Protein AF-A0ABD1XFQ6-F1 (afdb_monomer_lite)

Sequence (537 aa):
MRSMQQQASKANDVTYPSHVVTAPRSHGARGVNQVGVQSNPILTWTARNLKMVGIAKPSVLRRIWENKRIELLIDPSPGFVHAVSGKQTNRAPDRPITTFRACFRSDISDSKGTEQMLSGQFPLYELNRPRISGAVQETQSMEEMAEETFLFTSESVNEGHPDKLCDQISDGVLDACLEQDPNSRVACETCTKHNMVMVFGEITTKAQVDYEKVVRDTCRSIGFTTEENGLDADNCKVLVHVEEQDDQIAAAVHGHGSKKPEDIGAGDQGHMFGYATDETEELMPLTHVIATKLSSRMSEVRHSGLCGWMRPDGKTQVTVEYKNDGGAMVPIRIHTILISTQHDETVTNDQISAQVREHVIGTVVPEKYLDGNTIILINPSGLFTSGGPRGDAGLTGRKIIVDTYGGWGAHGGGAFSGKDCTKVDRSGAYLARQAAKSVVAAGLARRCLVQVSYAISMPSPLAVFVDTYGTGRVKDSQIRRLVEQNFDFRPGMIMAALDLKRGGNKRFQKTAVHGHFGRSDPDFTWEDVKPLVLESS

Foldseek 3Di:
DDDDDDDDDDDDDDDDDDDDDDDDDDDDDDDDDDDDDDDDDDDDDDDDDDDDDDDDDDDDDDDDDDDDDDDPDDDDDDDDDDDDDDDDDDDDDDDDDDDDDDDDDDDDDDDDDDDDDDDDDDDDDDDDDDDDDDDDDPPPDPVVPPFDKDKDKFKFKACQAQQLLFLLLLLLQVLQQLQQFLPKFWDWKWKFAQLEIEIEEAIDGPGDDPSLCSSLVSCVVLPQCDVQLVHRSVRGDYHYHYYHDDPVLCCLQCNVPPDDLLQGAQSAWWKFKAKFFQQDPLRADPNLQLNLQLNVLLSVCCVVCVVVFFGRTKMKMWMFIWGQDQQHTHTQATQEIAIATAGAPPDAPVNQVVCSVVRRVVVRPDCRRDDPNRHYHYNVVRHHSHRGSHVDMYIHQPCQCSQHHRPPQDGISDGAGRGQLSNCNHLVNLLNNLLQLQCCVLVQFRIKMWMWIHHRSHQQTPDIFMDRSSRGPDDRVVSSVLSVVQGRSGSSVSCVQLVRSDHDPSLSSVSSRSYLGSDDPPSSSSSDHDHTDDDDD

Structure (mmCIF, N/CA/C/O backbone):
data_AF-A0ABD1XFQ6-F1
#
_entry.id   AF-A0ABD1XFQ6-F1
#
loop_
_atom_site.group_PDB
_atom_site.id
_atom_site.type_symbol
_atom_site.label_atom_id
_atom_site.label_alt_id
_atom_site.label_comp_id
_atom_site.label_asym_id
_atom_site.label_entity_id
_atom_site.label_seq_id
_atom_site.pdbx_PDB_ins_code
_atom_site.Cartn_x
_atom_site.Cartn_y
_atom_site.Cartn_z
_atom_site.occupancy
_atom_site.B_iso_or_equiv
_atom_site.auth_seq_id
_atom_site.auth_comp_id
_atom_site.auth_asym_id
_atom_site.auth_atom_id
_atom_site.pdbx_PDB_model_num
ATOM 1 N N . MET A 1 1 ? 12.567 24.393 -70.771 1.00 40.06 1 MET A N 1
ATOM 2 C CA . MET A 1 1 ? 13.886 23.993 -71.319 1.00 40.06 1 MET A CA 1
ATOM 3 C C . MET A 1 1 ? 14.218 22.589 -70.805 1.00 40.06 1 MET A C 1
ATOM 5 O O . MET A 1 1 ? 13.669 22.223 -69.778 1.00 40.06 1 MET A O 1
ATOM 9 N N . ARG A 1 2 ? 15.034 21.833 -71.559 1.00 36.22 2 ARG A N 1
ATOM 10 C CA . ARG A 1 2 ? 15.674 20.511 -71.292 1.00 36.22 2 ARG A CA 1
ATOM 11 C C . ARG A 1 2 ? 15.894 20.160 -69.798 1.00 36.22 2 ARG A C 1
ATOM 13 O O . ARG A 1 2 ? 16.198 21.077 -69.048 1.00 36.22 2 ARG A O 1
ATOM 20 N N . SER A 1 3 ? 15.937 18.914 -69.301 1.00 32.50 3 SER A N 1
ATOM 21 C CA . SER A 1 3 ? 15.589 17.523 -69.720 1.00 32.50 3 SER A CA 1
ATOM 22 C C . SER A 1 3 ? 15.995 16.633 -68.513 1.00 32.50 3 SER A C 1
ATOM 24 O O . SER A 1 3 ? 17.076 16.858 -67.985 1.00 32.50 3 SER A O 1
ATOM 26 N N . MET A 1 4 ? 15.162 15.801 -67.876 1.00 33.19 4 MET A N 1
ATOM 27 C CA . MET A 1 4 ? 14.672 14.457 -68.261 1.00 33.19 4 MET A CA 1
ATOM 28 C C . MET A 1 4 ? 15.758 13.355 -68.403 1.00 33.19 4 MET A C 1
ATOM 30 O O . MET A 1 4 ? 16.799 13.624 -68.988 1.00 33.19 4 MET A O 1
ATOM 34 N N . GLN A 1 5 ? 15.413 12.121 -67.965 1.00 33.53 5 GLN A N 1
ATOM 35 C CA . GLN A 1 5 ? 16.078 10.796 -68.158 1.00 33.53 5 GLN A CA 1
ATOM 36 C C . GLN A 1 5 ? 17.130 10.375 -67.088 1.00 33.53 5 GLN A C 1
ATOM 38 O O . GLN A 1 5 ? 18.004 11.159 -66.752 1.00 33.53 5 GLN A O 1
ATOM 43 N N . GLN A 1 6 ? 16.926 9.275 -66.323 1.00 32.75 6 GLN A N 1
ATOM 44 C CA . GLN A 1 6 ? 17.104 7.814 -66.618 1.00 32.75 6 GLN A CA 1
ATOM 45 C C . GLN A 1 6 ? 18.604 7.388 -66.614 1.00 32.75 6 GLN A C 1
ATOM 47 O O . GLN A 1 6 ? 19.444 8.209 -66.943 1.00 32.75 6 GLN A O 1
ATOM 52 N N . GLN A 1 7 ? 19.055 6.169 -66.258 1.00 30.20 7 GLN A N 1
ATOM 53 C CA . GLN A 1 7 ? 18.393 4.884 -65.956 1.00 30.20 7 GLN A CA 1
ATOM 54 C C . GLN A 1 7 ? 19.324 3.926 -65.155 1.00 30.20 7 GLN A C 1
ATOM 56 O O . GLN A 1 7 ? 20.537 3.959 -65.313 1.00 30.20 7 GLN A O 1
ATOM 61 N N . ALA A 1 8 ? 18.710 3.051 -64.350 1.00 27.80 8 ALA A N 1
ATOM 62 C CA . ALA A 1 8 ? 18.934 1.600 -64.181 1.00 27.80 8 ALA A CA 1
ATOM 63 C C . ALA A 1 8 ? 20.328 0.904 -64.290 1.00 27.80 8 ALA A C 1
ATOM 65 O O . ALA A 1 8 ? 20.976 0.893 -65.329 1.00 27.80 8 ALA A O 1
ATOM 66 N N . SER A 1 9 ? 20.593 0.085 -63.256 1.00 29.53 9 SER A N 1
ATOM 67 C CA . SER A 1 9 ? 21.121 -1.303 -63.273 1.00 29.53 9 SER A CA 1
ATOM 68 C C . SER A 1 9 ? 22.447 -1.669 -63.967 1.00 29.53 9 SER A C 1
ATOM 70 O O . SER A 1 9 ? 22.569 -1.586 -65.187 1.00 29.53 9 SER A O 1
ATOM 72 N N . LYS A 1 10 ? 23.306 -2.383 -63.220 1.00 29.09 10 LYS A N 1
ATOM 73 C CA . LYS A 1 10 ? 23.818 -3.709 -63.630 1.00 29.09 10 LYS A CA 1
ATOM 74 C C . LYS A 1 10 ? 24.325 -4.519 -62.432 1.00 29.09 10 LYS A C 1
ATOM 76 O O . LYS A 1 10 ? 25.033 -3.990 -61.583 1.00 29.09 10 LYS A O 1
ATOM 81 N N . ALA A 1 11 ? 23.946 -5.793 -62.388 1.00 29.33 11 ALA A N 1
ATOM 82 C CA . ALA A 1 11 ? 24.526 -6.799 -61.502 1.00 29.33 11 ALA A CA 1
ATOM 83 C C . ALA A 1 11 ? 25.772 -7.430 -62.150 1.00 29.33 11 ALA A C 1
ATOM 85 O O . ALA A 1 11 ? 25.962 -7.294 -63.359 1.00 29.33 11 ALA A O 1
ATOM 86 N N . ASN A 1 12 ? 26.562 -8.153 -61.356 1.00 30.02 12 ASN A N 1
ATOM 87 C CA . ASN A 1 12 ? 27.361 -9.293 -61.812 1.00 30.02 12 ASN A CA 1
ATOM 88 C C . ASN A 1 12 ? 27.677 -10.206 -60.616 1.00 30.02 12 ASN A C 1
ATOM 90 O O . ASN A 1 12 ? 28.291 -9.765 -59.645 1.00 30.02 12 ASN A O 1
ATOM 94 N N . ASP A 1 13 ? 27.276 -11.472 -60.717 1.00 29.08 13 ASP A N 1
ATOM 95 C CA . ASP A 1 13 ? 27.792 -12.579 -59.906 1.00 29.08 13 ASP A CA 1
ATOM 96 C C . ASP A 1 13 ? 29.274 -12.851 -60.213 1.00 29.08 13 ASP A C 1
ATOM 98 O O . ASP A 1 13 ? 29.683 -12.665 -61.356 1.00 29.08 13 ASP A O 1
ATOM 102 N N . VAL A 1 14 ? 30.023 -13.418 -59.252 1.00 29.83 14 VAL A N 1
ATOM 103 C CA . VAL A 1 14 ? 30.890 -14.607 -59.458 1.00 29.83 14 VAL A CA 1
ATOM 104 C C . VAL A 1 14 ? 30.946 -15.422 -58.149 1.00 29.83 14 VAL A C 1
ATOM 106 O O . VAL A 1 14 ? 30.879 -14.881 -57.048 1.00 29.83 14 VAL A O 1
ATOM 109 N N . THR A 1 15 ? 31.030 -16.745 -58.293 1.00 29.09 15 THR A N 1
ATOM 110 C CA . THR A 1 15 ? 30.812 -17.802 -57.290 1.00 29.09 15 THR A CA 1
ATOM 111 C C . THR A 1 15 ? 32.039 -18.282 -56.488 1.00 29.09 15 THR A C 1
ATOM 113 O O . THR A 1 15 ? 33.184 -18.070 -56.871 1.00 29.09 15 THR A O 1
ATOM 116 N N . TYR A 1 16 ? 31.730 -19.029 -55.415 1.00 29.89 16 TYR A N 1
ATOM 117 C CA . TYR A 1 16 ? 32.529 -19.957 -54.584 1.00 29.89 16 TYR A CA 1
ATOM 118 C C . TYR A 1 16 ? 33.756 -20.669 -55.201 1.00 29.89 16 TYR A C 1
ATOM 120 O O . TYR A 1 16 ? 33.818 -20.915 -56.406 1.00 29.89 16 TYR A O 1
ATOM 128 N N . PRO A 1 17 ? 34.616 -21.228 -54.322 1.00 38.34 17 PRO A N 1
ATOM 129 C CA . PRO A 1 17 ? 34.693 -22.696 -54.286 1.00 38.34 17 PRO A CA 1
ATOM 130 C C . PRO A 1 17 ? 34.373 -23.339 -52.922 1.00 38.34 17 PRO A C 1
ATOM 132 O O . PRO A 1 17 ? 34.361 -22.714 -51.865 1.00 38.34 17 PRO A O 1
ATOM 135 N N . SER A 1 18 ? 34.077 -24.634 -52.998 1.00 30.44 18 SER A N 1
ATOM 136 C CA . SER A 1 18 ? 33.574 -25.532 -51.954 1.00 30.44 18 SER A CA 1
ATOM 137 C C . SER A 1 18 ? 34.661 -26.258 -51.157 1.00 30.44 18 SER A C 1
ATOM 139 O O . SER A 1 18 ? 35.661 -26.652 -51.750 1.00 30.44 18 SER A O 1
ATOM 141 N N . HIS A 1 19 ? 34.355 -26.674 -49.921 1.00 29.64 19 HIS A N 1
ATOM 142 C CA . HIS A 1 19 ? 34.832 -27.968 -49.411 1.00 29.64 19 HIS A CA 1
ATOM 143 C C . HIS A 1 19 ? 33.764 -28.704 -48.590 1.00 29.64 19 HIS A C 1
ATOM 145 O O . HIS A 1 19 ? 33.309 -28.237 -47.551 1.00 29.64 19 HIS A O 1
ATOM 151 N N . VAL A 1 20 ? 33.403 -29.894 -49.074 1.00 29.27 20 VAL A N 1
ATOM 152 C CA . VAL A 1 20 ? 32.663 -30.934 -48.348 1.00 29.27 20 VAL A CA 1
ATOM 153 C C . VAL A 1 20 ? 33.683 -31.958 -47.854 1.00 29.27 20 VAL A C 1
ATOM 155 O O . VAL A 1 20 ? 34.550 -32.360 -48.629 1.00 29.27 20 VAL A O 1
ATOM 158 N N . VAL A 1 21 ? 33.553 -32.432 -46.613 1.00 29.62 21 VAL A N 1
ATOM 159 C CA . VAL A 1 21 ? 34.202 -33.674 -46.163 1.00 29.62 21 VAL A CA 1
ATOM 160 C C . VAL A 1 21 ? 33.150 -34.599 -45.558 1.00 29.62 21 VAL A C 1
ATOM 162 O O . VAL A 1 21 ? 32.271 -34.187 -44.806 1.00 29.62 21 VAL A O 1
ATOM 165 N N . THR A 1 22 ? 33.221 -35.857 -45.974 1.00 29.25 22 THR A N 1
ATOM 166 C CA . THR A 1 22 ? 32.223 -36.911 -45.784 1.00 29.25 22 THR A CA 1
ATOM 167 C C . THR A 1 22 ? 32.365 -37.657 -44.460 1.00 29.25 22 THR A C 1
ATOM 169 O O . THR A 1 22 ? 33.475 -37.964 -44.032 1.00 29.25 22 THR A O 1
ATOM 172 N N . ALA A 1 23 ? 31.238 -38.087 -43.890 1.00 30.03 23 ALA A N 1
ATOM 173 C CA . ALA A 1 23 ? 31.213 -39.139 -42.874 1.00 30.03 23 ALA A CA 1
ATOM 174 C C . ALA A 1 23 ? 31.353 -40.543 -43.506 1.00 30.03 23 ALA A C 1
ATOM 176 O O . ALA A 1 23 ? 30.814 -40.768 -44.593 1.00 30.03 23 ALA A O 1
ATOM 177 N N . PRO A 1 24 ? 31.963 -41.522 -42.814 1.00 37.62 24 PRO A N 1
ATOM 178 C CA . PRO A 1 24 ? 31.800 -42.937 -43.123 1.00 37.62 24 PRO A CA 1
ATOM 179 C C . PRO A 1 24 ? 30.708 -43.586 -42.249 1.00 37.62 24 PRO A C 1
ATOM 181 O O . PRO A 1 24 ? 30.677 -43.424 -41.031 1.00 37.62 24 PRO A O 1
ATOM 184 N N . ARG A 1 25 ? 29.837 -44.392 -42.870 1.00 29.80 25 ARG A N 1
ATOM 185 C CA . ARG A 1 25 ? 29.053 -45.432 -42.179 1.00 29.80 25 ARG A CA 1
ATOM 186 C C . ARG A 1 25 ? 29.807 -46.760 -42.268 1.00 29.80 25 ARG A C 1
ATOM 188 O O . ARG A 1 25 ? 30.243 -47.126 -43.355 1.00 29.80 25 ARG A O 1
ATOM 195 N N . SER A 1 26 ? 29.804 -47.551 -41.200 1.00 28.56 26 SER A N 1
ATOM 196 C CA . SER A 1 26 ? 30.050 -49.000 -41.267 1.00 28.56 26 SER A CA 1
ATOM 197 C C . SER A 1 26 ? 29.037 -49.752 -40.403 1.00 28.56 26 SER A C 1
ATOM 199 O O . SER A 1 26 ? 28.679 -49.301 -39.319 1.00 28.56 26 SER A O 1
ATOM 201 N N . HIS A 1 27 ? 28.527 -50.869 -40.922 1.00 31.36 27 HIS A N 1
ATOM 202 C CA . HIS A 1 27 ? 27.521 -51.712 -40.267 1.00 31.36 27 HIS A CA 1
ATOM 203 C C . HIS A 1 27 ? 28.165 -52.661 -39.235 1.00 31.36 27 HIS A C 1
ATOM 205 O O . HIS A 1 27 ? 29.330 -53.018 -39.380 1.00 31.36 27 HIS A O 1
ATOM 211 N N . GLY A 1 28 ? 27.389 -53.155 -38.264 1.00 26.00 28 GLY A N 1
ATOM 212 C CA . GLY A 1 28 ? 27.810 -54.246 -37.371 1.00 26.00 28 GLY A CA 1
ATOM 213 C C . GLY A 1 28 ? 26.762 -54.550 -36.298 1.00 26.00 28 GLY A C 1
ATOM 214 O O . GLY A 1 28 ? 26.553 -53.744 -35.402 1.00 26.00 28 GLY A O 1
ATOM 215 N N . ALA A 1 29 ? 26.056 -55.677 -36.412 1.00 28.55 29 ALA A N 1
ATOM 216 C CA . ALA A 1 29 ? 24.876 -55.985 -35.596 1.00 28.55 29 ALA A CA 1
ATOM 217 C C . ALA A 1 29 ? 25.137 -56.985 -34.447 1.00 28.55 29 ALA A C 1
ATOM 219 O O . ALA A 1 29 ? 26.073 -57.775 -34.517 1.00 28.55 29 ALA A O 1
ATOM 220 N N . ARG A 1 30 ? 24.151 -57.059 -33.530 1.00 28.92 30 ARG A N 1
ATOM 221 C CA . ARG A 1 30 ? 23.867 -58.118 -32.524 1.00 28.92 30 ARG A CA 1
ATOM 222 C C . ARG A 1 30 ? 24.679 -58.099 -31.218 1.00 28.92 30 ARG A C 1
ATOM 224 O O . ARG A 1 30 ? 25.892 -57.966 -31.228 1.00 28.92 30 ARG A O 1
ATOM 231 N N . GLY A 1 31 ? 23.986 -58.387 -30.110 1.00 27.17 31 GLY A N 1
ATOM 232 C CA . GLY A 1 31 ? 24.598 -58.768 -28.829 1.00 27.17 31 GLY A CA 1
ATOM 233 C C . GLY A 1 31 ? 23.720 -58.443 -27.618 1.00 27.17 31 GLY A C 1
ATOM 234 O O . GLY A 1 31 ? 23.777 -57.336 -27.100 1.00 27.17 31 GLY A O 1
ATOM 235 N N . VAL A 1 32 ? 22.905 -59.399 -27.167 1.00 28.11 32 VAL A N 1
ATOM 236 C CA . VAL A 1 32 ? 22.124 -59.296 -25.918 1.00 28.11 32 VAL A CA 1
ATOM 237 C C . VAL A 1 32 ? 23.033 -59.576 -24.719 1.00 28.11 32 VAL A C 1
ATOM 239 O O . VAL A 1 32 ? 23.832 -60.504 -24.792 1.00 28.11 32 VAL A O 1
ATOM 242 N N . ASN A 1 33 ? 22.854 -58.854 -23.606 1.00 27.50 33 ASN A N 1
ATOM 243 C CA . ASN A 1 33 ? 22.857 -59.470 -22.271 1.00 27.50 33 ASN A CA 1
ATOM 244 C C . ASN A 1 33 ? 22.204 -58.569 -21.213 1.00 27.50 33 ASN A C 1
ATOM 246 O O . ASN A 1 33 ? 22.632 -57.443 -20.973 1.00 27.50 33 ASN A O 1
ATOM 250 N N . GLN A 1 34 ? 21.173 -59.107 -20.559 1.00 27.69 34 GLN A N 1
ATOM 251 C CA . GLN A 1 34 ? 20.670 -58.605 -19.283 1.00 27.69 34 GLN A CA 1
ATOM 252 C C . GLN A 1 34 ? 21.614 -59.054 -18.162 1.00 27.69 34 GLN A C 1
ATOM 254 O O . GLN A 1 34 ? 22.003 -60.218 -18.129 1.00 27.69 34 GLN A O 1
ATOM 259 N N . VAL A 1 35 ? 21.858 -58.188 -17.179 1.00 29.28 35 VAL A N 1
ATOM 260 C CA . VAL A 1 35 ? 22.081 -58.616 -15.791 1.00 29.28 35 VAL A CA 1
ATOM 261 C C . VAL A 1 35 ? 21.297 -57.660 -14.900 1.00 29.28 35 VAL A C 1
ATOM 263 O O . VAL A 1 35 ? 21.477 -56.449 -14.985 1.00 29.28 35 VAL A O 1
ATOM 266 N N . GLY A 1 36 ? 20.401 -58.200 -14.078 1.00 24.38 36 GLY A N 1
ATOM 267 C CA . GLY A 1 36 ? 19.664 -57.444 -13.068 1.00 24.38 36 GLY A CA 1
ATOM 268 C C . GLY A 1 36 ? 19.997 -57.938 -11.663 1.00 24.38 36 GLY A C 1
ATOM 269 O O . GLY A 1 36 ? 20.323 -59.108 -11.480 1.00 24.38 36 GLY A O 1
ATOM 270 N N . VAL A 1 37 ? 19.870 -57.050 -10.676 1.00 26.53 37 VAL A N 1
ATOM 271 C CA . VAL A 1 37 ? 19.862 -57.351 -9.233 1.00 26.53 37 VAL A CA 1
ATOM 272 C C . VAL A 1 37 ? 18.807 -56.418 -8.626 1.00 26.53 37 VAL A C 1
ATOM 274 O O . VAL A 1 37 ? 18.972 -55.205 -8.640 1.00 26.53 37 VAL A O 1
ATOM 277 N N . GLN A 1 38 ? 17.577 -56.909 -8.481 1.00 24.88 38 GLN A N 1
ATOM 278 C CA . GLN A 1 38 ? 16.953 -57.329 -7.215 1.00 24.88 38 GLN A CA 1
ATOM 279 C C . GLN A 1 38 ? 16.651 -56.212 -6.198 1.00 24.88 38 GLN A C 1
ATOM 281 O O . GLN A 1 38 ? 17.524 -55.577 -5.619 1.00 24.88 38 GLN A O 1
ATOM 286 N N . SER A 1 39 ? 15.352 -56.071 -5.944 1.00 26.12 39 SER A N 1
ATOM 287 C CA . SER A 1 39 ? 14.688 -55.334 -4.867 1.00 26.12 39 SER A CA 1
ATOM 288 C C . SER A 1 39 ? 14.704 -56.083 -3.528 1.00 26.12 39 SER A C 1
ATOM 290 O O . SER A 1 39 ? 14.510 -57.298 -3.553 1.00 26.12 39 SER A O 1
ATOM 292 N N . ASN A 1 40 ? 14.752 -55.372 -2.386 1.00 26.00 40 ASN A N 1
ATOM 293 C CA . ASN A 1 40 ? 13.753 -55.474 -1.292 1.00 26.00 40 ASN A CA 1
ATOM 294 C C . ASN A 1 40 ? 13.998 -54.459 -0.133 1.00 26.00 40 ASN A C 1
ATOM 296 O O . ASN A 1 40 ? 14.997 -53.743 -0.202 1.00 26.00 40 ASN A O 1
ATOM 300 N N . PRO A 1 41 ? 13.056 -54.246 0.827 1.00 37.12 41 PRO A N 1
ATOM 301 C CA . PRO A 1 41 ? 12.603 -52.870 1.089 1.00 37.12 41 PRO A CA 1
ATOM 302 C C . PRO A 1 41 ? 12.411 -52.488 2.585 1.00 37.12 41 PRO A C 1
ATOM 304 O O . PRO A 1 41 ? 12.752 -53.247 3.483 1.00 37.12 41 PRO A O 1
ATOM 307 N N . ILE A 1 42 ? 11.747 -51.339 2.805 1.00 23.17 42 ILE A N 1
ATOM 308 C CA . ILE A 1 42 ? 11.064 -50.871 4.036 1.00 23.17 42 ILE A CA 1
ATOM 309 C C . ILE A 1 42 ? 11.947 -50.588 5.266 1.00 23.17 42 ILE A C 1
ATOM 311 O O . ILE A 1 42 ? 12.485 -51.488 5.900 1.00 23.17 42 ILE A O 1
ATOM 315 N N . LEU A 1 43 ? 11.899 -49.333 5.732 1.00 23.48 43 LEU A N 1
ATOM 316 C CA . LEU A 1 43 ? 11.963 -49.022 7.165 1.00 23.48 43 LEU A CA 1
ATOM 317 C C . LEU A 1 43 ? 11.168 -47.744 7.483 1.00 23.48 43 LEU A C 1
ATOM 319 O O . LEU A 1 43 ? 11.584 -46.625 7.195 1.00 23.48 43 LEU A O 1
ATOM 323 N N . THR A 1 44 ? 9.986 -47.936 8.064 1.00 23.25 44 THR A N 1
ATOM 324 C CA . THR A 1 44 ? 9.125 -46.884 8.623 1.00 23.25 44 THR A CA 1
ATOM 325 C C . THR A 1 44 ? 9.706 -46.324 9.919 1.00 23.25 44 THR A C 1
ATOM 327 O O . THR A 1 44 ? 10.105 -47.105 10.781 1.00 23.25 44 THR A O 1
ATOM 330 N N . TRP A 1 45 ? 9.632 -45.006 10.123 1.00 23.50 45 TRP A N 1
ATOM 331 C CA . TRP A 1 45 ? 9.872 -44.382 11.430 1.00 23.50 45 TRP A CA 1
ATOM 332 C C . TRP A 1 45 ? 8.612 -43.687 11.948 1.00 23.50 45 TRP A C 1
ATOM 334 O O . TRP A 1 45 ? 8.155 -42.691 11.394 1.00 23.50 45 TRP A O 1
ATOM 344 N N . THR A 1 46 ? 8.057 -44.216 13.038 1.00 25.42 46 THR A N 1
ATOM 345 C CA . THR A 1 46 ? 6.985 -43.584 13.816 1.00 25.42 46 THR A CA 1
ATOM 346 C C . THR A 1 46 ? 7.575 -42.695 14.905 1.00 25.42 46 THR A C 1
ATOM 348 O O . THR A 1 46 ? 8.402 -43.156 15.692 1.00 25.42 46 THR A O 1
ATOM 351 N N . ALA A 1 47 ? 7.110 -41.451 15.010 1.00 25.80 47 ALA A N 1
ATOM 352 C CA . ALA A 1 47 ? 7.502 -40.554 16.092 1.00 25.80 47 ALA A CA 1
ATOM 353 C C . ALA A 1 47 ? 6.915 -41.000 17.444 1.00 25.80 47 ALA A C 1
ATOM 355 O O . ALA A 1 47 ? 5.712 -41.240 17.546 1.00 25.80 47 ALA A O 1
ATOM 356 N N . ARG A 1 48 ? 7.743 -41.043 18.498 1.00 24.75 48 ARG A N 1
ATOM 357 C CA . ARG A 1 48 ? 7.295 -41.024 19.902 1.00 24.75 48 ARG A CA 1
ATOM 358 C C . ARG A 1 48 ? 8.406 -40.550 20.846 1.00 24.75 48 ARG A C 1
ATOM 360 O O . ARG A 1 48 ? 9.486 -41.119 20.862 1.00 24.75 48 ARG A O 1
ATOM 367 N N . ASN A 1 49 ? 8.053 -39.560 21.666 1.00 25.67 49 ASN A N 1
ATOM 368 C CA . ASN A 1 49 ? 8.596 -39.233 22.990 1.00 25.67 49 ASN A CA 1
ATOM 369 C C . ASN A 1 49 ? 10.123 -39.126 23.168 1.00 25.67 49 ASN A C 1
ATOM 371 O O . ASN A 1 49 ? 10.795 -40.123 23.409 1.00 25.67 49 ASN A O 1
ATOM 375 N N . LEU A 1 50 ? 10.619 -37.892 23.303 1.00 24.61 50 LEU A N 1
ATOM 376 C CA . LEU A 1 50 ? 11.810 -37.603 24.108 1.00 24.61 50 LEU A CA 1
ATOM 377 C C . LEU A 1 50 ? 11.639 -36.270 24.852 1.00 24.61 50 LEU A C 1
ATOM 379 O O . LEU A 1 50 ? 11.543 -35.203 24.253 1.00 24.61 50 LEU A O 1
ATOM 383 N N . LYS A 1 51 ? 11.584 -36.359 26.182 1.00 24.14 51 LYS A N 1
ATOM 384 C CA . LYS A 1 51 ? 11.666 -35.241 27.130 1.00 24.14 51 LYS A CA 1
ATOM 385 C C . LYS A 1 51 ? 12.925 -35.462 27.978 1.00 24.14 51 LYS A C 1
ATOM 387 O O . LYS A 1 51 ? 13.246 -36.609 28.265 1.00 24.14 51 LYS A O 1
ATOM 392 N N . MET A 1 52 ? 13.514 -34.362 28.453 1.00 23.81 52 MET A N 1
ATOM 393 C CA . MET A 1 52 ? 14.562 -34.256 29.491 1.00 23.81 52 MET A CA 1
ATOM 394 C C . MET A 1 52 ? 16.047 -34.370 29.072 1.00 23.81 52 MET A C 1
ATOM 396 O O . MET A 1 52 ? 16.575 -35.450 28.853 1.00 23.81 52 MET A O 1
ATOM 400 N N . VAL A 1 53 ? 16.702 -33.198 29.096 1.00 25.34 53 VAL A N 1
ATOM 401 C CA . VAL A 1 53 ? 17.947 -32.855 29.830 1.00 25.34 53 VAL A CA 1
ATOM 402 C C . VAL A 1 53 ? 19.159 -33.809 29.753 1.00 25.34 53 VAL A C 1
ATOM 404 O O . VAL A 1 53 ? 19.144 -34.900 30.312 1.00 25.34 53 VAL A O 1
ATOM 407 N N . GLY A 1 54 ? 20.295 -33.306 29.241 1.00 25.00 54 GLY A N 1
ATOM 408 C CA . GLY A 1 54 ? 21.616 -33.940 29.399 1.00 25.00 54 GLY A CA 1
ATOM 409 C C . GLY A 1 54 ? 22.779 -33.088 28.864 1.00 25.00 54 GLY A C 1
ATOM 410 O O . GLY A 1 54 ? 22.854 -32.809 27.674 1.00 25.00 54 GLY A O 1
ATOM 411 N N . ILE A 1 55 ? 23.682 -32.655 29.748 1.00 27.77 55 ILE A N 1
ATOM 412 C CA . ILE A 1 55 ? 24.770 -31.696 29.474 1.00 27.77 55 ILE A CA 1
ATOM 413 C C . ILE A 1 55 ? 25.940 -32.310 28.665 1.00 27.77 55 ILE A C 1
ATOM 415 O O . ILE A 1 55 ? 26.506 -33.321 29.057 1.00 27.77 55 ILE A O 1
ATOM 419 N N . ALA A 1 56 ? 26.324 -31.607 27.590 1.00 26.17 56 ALA A N 1
ATOM 420 C CA . ALA A 1 56 ? 27.639 -31.476 26.930 1.00 26.17 56 ALA A CA 1
ATOM 421 C C . ALA A 1 56 ? 28.664 -32.642 26.866 1.00 26.17 56 ALA A C 1
ATOM 423 O O . ALA A 1 56 ? 29.221 -33.067 27.877 1.00 26.17 56 ALA A O 1
ATOM 424 N N . LYS A 1 57 ? 29.170 -32.890 25.642 1.00 25.20 57 LYS A N 1
ATOM 425 C CA . LYS A 1 57 ? 30.581 -32.590 25.277 1.00 25.20 57 LYS A CA 1
ATOM 426 C C . LYS A 1 57 ? 30.811 -32.603 23.747 1.00 25.20 57 LYS A C 1
ATOM 428 O O . LYS A 1 57 ? 30.441 -33.584 23.112 1.00 25.20 57 LYS A O 1
ATOM 433 N N . PRO A 1 58 ? 31.439 -31.566 23.151 1.00 29.73 58 PRO A N 1
ATOM 434 C CA . PRO A 1 58 ? 31.725 -31.524 21.716 1.00 29.73 58 PRO A CA 1
ATOM 435 C C . PRO A 1 58 ? 33.159 -31.965 21.372 1.00 29.73 58 PRO A C 1
ATOM 437 O O . PRO A 1 58 ? 34.138 -31.442 21.903 1.00 29.73 58 PRO A O 1
ATOM 440 N N . SER A 1 59 ? 33.288 -32.868 20.403 1.00 28.34 59 SER A N 1
ATOM 441 C CA . SER A 1 59 ? 34.499 -33.083 19.602 1.00 28.34 59 SER A CA 1
ATOM 442 C C . SER A 1 59 ? 34.094 -33.667 18.238 1.00 28.34 59 SER A C 1
ATOM 444 O O . SER A 1 59 ? 32.955 -34.094 18.081 1.00 28.34 59 SER A O 1
ATOM 446 N N . VAL A 1 60 ? 35.014 -33.675 17.261 1.00 27.38 60 VAL A N 1
ATOM 447 C CA . VAL A 1 60 ? 34.801 -34.114 15.857 1.00 27.38 60 VAL A CA 1
ATOM 448 C C . VAL A 1 60 ? 34.110 -33.075 14.946 1.00 27.38 60 VAL A C 1
ATOM 450 O O . VAL A 1 60 ? 32.958 -33.229 14.562 1.00 27.38 60 VAL A O 1
ATOM 453 N N . LEU A 1 61 ? 34.859 -32.033 14.541 1.00 26.86 61 LEU A N 1
ATOM 454 C CA . LEU A 1 61 ? 35.310 -31.813 13.141 1.00 26.86 61 LEU A CA 1
ATOM 455 C C . LEU A 1 61 ? 35.950 -30.420 12.942 1.00 26.86 61 LEU A C 1
ATOM 457 O O . LEU A 1 61 ? 35.304 -29.396 13.145 1.00 26.86 61 LEU A O 1
ATOM 461 N N . ARG A 1 62 ? 37.218 -30.367 12.491 1.00 26.64 62 ARG A N 1
ATOM 462 C CA . ARG A 1 62 ? 37.868 -29.124 12.016 1.00 26.64 62 ARG A CA 1
ATOM 463 C C . ARG A 1 62 ? 39.031 -29.384 11.041 1.00 26.64 62 ARG A C 1
ATOM 465 O O . ARG A 1 62 ? 40.132 -29.705 11.482 1.00 26.64 62 ARG A O 1
ATOM 472 N N . ARG A 1 63 ? 38.774 -29.207 9.736 1.00 26.27 63 ARG A N 1
ATOM 473 C CA . ARG A 1 63 ? 39.676 -28.973 8.565 1.00 26.27 63 ARG A CA 1
ATOM 474 C C . ARG A 1 63 ? 38.791 -29.189 7.314 1.00 26.27 63 ARG A C 1
ATOM 476 O O . ARG A 1 63 ? 38.012 -30.129 7.349 1.00 26.27 63 ARG A O 1
ATOM 483 N N . ILE A 1 64 ? 38.750 -28.395 6.234 1.00 26.00 64 ILE A N 1
ATOM 484 C CA . ILE A 1 64 ? 39.692 -27.523 5.481 1.00 26.00 64 ILE A CA 1
ATOM 485 C C . ILE A 1 64 ? 38.838 -26.356 4.869 1.00 26.00 64 ILE A C 1
ATOM 487 O O . ILE A 1 64 ? 37.707 -26.640 4.495 1.00 26.00 64 ILE A O 1
ATOM 491 N N . TRP A 1 65 ? 39.219 -25.068 4.726 1.00 26.09 65 TRP A N 1
ATOM 492 C CA . TRP A 1 65 ? 40.467 -24.339 5.043 1.00 26.09 65 TRP A CA 1
ATOM 493 C C . TRP A 1 65 ? 40.271 -22.831 5.419 1.00 26.09 65 TRP A C 1
ATOM 495 O O . TRP A 1 65 ? 39.244 -22.433 5.956 1.00 26.09 65 TRP A O 1
ATOM 505 N N . GLU A 1 66 ? 41.316 -22.029 5.177 1.00 28.61 66 GLU A N 1
ATOM 506 C CA . GLU A 1 66 ? 41.570 -20.593 5.373 1.00 28.61 66 GLU A CA 1
ATOM 507 C C . GLU A 1 66 ? 40.970 -19.644 4.305 1.00 28.61 66 GLU A C 1
ATOM 509 O O . GLU A 1 66 ? 41.154 -19.871 3.110 1.00 28.61 66 GLU A O 1
ATOM 514 N N . ASN A 1 67 ? 40.434 -18.479 4.716 1.00 29.47 67 ASN A N 1
ATOM 515 C CA . ASN A 1 67 ? 41.145 -17.191 4.561 1.00 29.47 67 ASN A CA 1
ATOM 516 C C . ASN A 1 67 ? 40.426 -15.976 5.194 1.00 29.47 67 ASN A C 1
ATOM 518 O O . ASN A 1 67 ? 39.208 -15.957 5.318 1.00 29.47 67 ASN A O 1
ATOM 522 N N . LYS A 1 68 ? 41.224 -14.939 5.508 1.00 30.17 68 LYS A N 1
ATOM 523 C CA . LYS A 1 68 ? 40.891 -13.648 6.161 1.00 30.17 68 LYS A CA 1
ATOM 524 C C . LYS A 1 68 ? 40.528 -13.713 7.658 1.00 30.17 68 LYS A C 1
ATOM 526 O O . LYS A 1 68 ? 39.526 -14.279 8.077 1.00 30.17 68 LYS A O 1
ATOM 531 N N . ARG A 1 69 ? 41.381 -13.070 8.469 1.00 28.05 69 ARG A N 1
ATOM 532 C CA . ARG A 1 69 ? 41.212 -12.874 9.918 1.00 28.05 69 ARG A CA 1
ATOM 533 C C . ARG A 1 69 ? 40.209 -11.753 10.201 1.00 28.05 69 ARG A C 1
ATOM 535 O O . ARG A 1 69 ? 40.375 -10.658 9.674 1.00 28.05 69 ARG A O 1
ATOM 542 N N . ILE A 1 70 ? 39.295 -11.992 11.137 1.00 26.73 70 ILE A N 1
ATOM 543 C CA . ILE A 1 70 ? 38.770 -10.964 12.043 1.00 26.73 70 ILE A CA 1
ATOM 544 C C . ILE A 1 70 ? 38.935 -11.540 13.451 1.00 26.73 70 ILE A C 1
ATOM 546 O O . ILE A 1 70 ? 38.353 -12.576 13.769 1.00 26.73 70 ILE A O 1
ATOM 550 N N . GLU A 1 71 ? 39.782 -10.920 14.272 1.00 27.81 71 GLU A N 1
ATOM 551 C CA . GLU A 1 71 ? 39.988 -11.337 15.662 1.00 27.81 71 GLU A CA 1
ATOM 552 C C . GLU A 1 71 ? 38.888 -10.738 16.544 1.00 27.81 71 GLU A C 1
ATOM 554 O O . GLU A 1 71 ? 38.952 -9.584 16.960 1.00 27.81 71 GLU A O 1
ATOM 559 N N . LEU A 1 72 ? 37.866 -11.545 16.835 1.00 25.30 72 LEU A N 1
ATOM 560 C CA . LEU A 1 72 ? 36.916 -11.277 17.913 1.00 25.30 72 LEU A CA 1
ATOM 561 C C . LEU A 1 72 ? 37.586 -11.597 19.257 1.00 25.30 72 LEU A C 1
ATOM 563 O O . LEU A 1 72 ? 37.510 -12.719 19.759 1.00 25.30 72 LEU A O 1
ATOM 567 N N . LEU A 1 73 ? 38.258 -10.597 19.832 1.00 25.48 73 LEU A N 1
ATOM 568 C CA . LEU A 1 73 ? 38.699 -10.624 21.225 1.00 25.48 73 LEU A CA 1
ATOM 569 C C . LEU A 1 73 ? 37.476 -10.497 22.143 1.00 25.48 73 LEU A C 1
ATOM 571 O O . LEU A 1 73 ? 36.972 -9.403 22.384 1.00 25.48 73 LEU A O 1
ATOM 575 N N . ILE A 1 74 ? 37.005 -11.635 22.652 1.00 28.42 74 ILE A N 1
ATOM 576 C CA . ILE A 1 74 ? 36.071 -11.694 23.779 1.00 28.42 74 ILE A CA 1
ATOM 577 C C . ILE A 1 74 ? 36.922 -11.845 25.042 1.00 28.42 74 ILE A C 1
ATOM 579 O O . ILE A 1 74 ? 37.449 -12.926 25.297 1.00 28.42 74 ILE A O 1
ATOM 583 N N . ASP A 1 75 ? 37.070 -10.760 25.803 1.00 26.88 75 ASP A N 1
ATOM 584 C CA . ASP A 1 75 ? 37.746 -10.746 27.106 1.00 26.88 75 ASP A CA 1
ATOM 585 C C . ASP A 1 75 ? 36.717 -10.963 28.237 1.00 26.88 75 ASP A C 1
ATOM 587 O O . ASP A 1 75 ? 35.801 -10.147 28.383 1.00 26.88 75 ASP A O 1
ATOM 591 N N . PRO A 1 76 ? 36.806 -12.052 29.028 1.00 31.98 76 PRO A N 1
ATOM 592 C CA . PRO A 1 76 ? 35.882 -12.334 30.114 1.00 31.98 76 PRO A CA 1
ATOM 593 C C . PRO A 1 76 ? 36.532 -12.099 31.492 1.00 31.98 76 PRO A C 1
ATOM 595 O O . PRO A 1 76 ? 36.870 -13.060 32.187 1.00 31.98 76 PRO A O 1
ATOM 598 N N . SER A 1 77 ? 36.678 -10.845 31.942 1.00 28.64 77 SER A N 1
ATOM 599 C CA . SER A 1 77 ? 36.991 -10.530 33.353 1.00 28.64 77 SER A CA 1
ATOM 600 C C . SER A 1 77 ? 36.612 -9.097 33.776 1.00 28.64 77 SER A C 1
ATOM 602 O O . SER A 1 77 ? 36.869 -8.153 33.033 1.00 28.64 77 SER A O 1
ATOM 604 N N . PRO A 1 78 ? 36.034 -8.888 34.979 1.00 36.69 78 PRO A N 1
ATOM 605 C CA . PRO A 1 78 ? 35.721 -7.555 35.494 1.00 36.69 78 PRO A CA 1
ATOM 606 C C . PRO A 1 78 ? 36.881 -6.970 36.324 1.00 36.69 78 PRO A C 1
ATOM 608 O O . PRO A 1 78 ? 37.203 -7.483 37.394 1.00 36.69 78 PRO A O 1
ATOM 611 N N . GLY A 1 79 ? 37.469 -5.849 35.894 1.00 29.00 79 GLY A N 1
ATOM 612 C CA . GLY A 1 79 ? 38.460 -5.127 36.705 1.00 29.00 79 GLY A CA 1
ATOM 613 C C . GLY A 1 79 ? 39.143 -3.964 35.980 1.00 29.00 79 GLY A C 1
ATOM 614 O O . GLY A 1 79 ? 39.711 -4.139 34.910 1.00 29.00 79 GLY A O 1
ATOM 615 N N . PHE A 1 80 ? 39.110 -2.767 36.573 1.00 29.08 80 PHE A N 1
ATOM 616 C CA . PHE A 1 80 ? 39.774 -1.564 36.051 1.00 29.08 80 PHE A CA 1
ATOM 617 C C . PHE A 1 80 ? 41.306 -1.631 36.172 1.00 29.08 80 PHE A C 1
ATOM 619 O O . PHE A 1 80 ? 41.798 -1.759 37.291 1.00 29.08 80 PHE A O 1
ATOM 626 N N . VAL A 1 81 ? 42.044 -1.332 35.091 1.00 26.86 81 VAL A N 1
ATOM 627 C CA . VAL A 1 81 ? 43.342 -0.617 35.148 1.00 26.86 81 VAL A CA 1
ATOM 628 C C . VAL A 1 81 ? 43.498 0.287 33.910 1.00 26.86 81 VAL A C 1
ATOM 630 O O . VAL A 1 81 ? 43.198 -0.122 32.793 1.00 26.86 81 VAL A O 1
ATOM 633 N N . HIS A 1 82 ? 43.979 1.521 34.099 1.00 27.59 82 HIS A N 1
ATOM 634 C CA . HIS A 1 82 ? 44.341 2.443 33.012 1.00 27.59 82 HIS A CA 1
ATOM 635 C C . HIS A 1 82 ? 45.661 2.057 32.324 1.00 27.59 82 HIS A C 1
ATOM 637 O O . HIS A 1 82 ? 46.639 1.743 32.999 1.00 27.59 82 HIS A O 1
ATOM 643 N N . ALA A 1 83 ? 45.751 2.273 31.008 1.00 25.23 83 ALA A N 1
ATOM 644 C CA . ALA A 1 83 ? 47.025 2.424 30.304 1.00 25.23 83 ALA A CA 1
ATOM 645 C C . ALA A 1 83 ? 47.036 3.738 29.504 1.00 25.23 83 ALA A C 1
ATOM 647 O O . ALA A 1 83 ? 46.206 3.957 28.625 1.00 25.23 83 ALA A O 1
ATOM 648 N N . VAL A 1 84 ? 47.982 4.623 29.827 1.00 26.31 84 VAL A N 1
ATOM 649 C CA . VAL A 1 84 ? 48.229 5.890 29.123 1.00 26.31 84 VAL A CA 1
ATOM 650 C C . VAL A 1 84 ? 49.471 5.721 28.252 1.00 26.31 84 VAL A C 1
ATOM 652 O O . VAL A 1 84 ? 50.533 5.394 28.775 1.00 26.31 84 VAL A O 1
ATOM 655 N N . SER A 1 85 ? 49.384 6.019 26.952 1.00 28.33 85 SER A N 1
ATOM 656 C CA . SER A 1 85 ? 50.564 6.258 26.109 1.00 28.33 85 SER A CA 1
ATOM 657 C C . SER A 1 85 ? 50.617 7.733 25.716 1.00 28.33 85 SER A C 1
ATOM 659 O O . SER A 1 85 ? 49.765 8.215 24.968 1.00 28.33 85 SER A O 1
ATOM 661 N N . GLY A 1 86 ? 51.587 8.471 26.250 1.00 25.22 86 GLY A N 1
ATOM 662 C CA . GLY A 1 86 ? 51.651 9.920 26.079 1.00 25.22 86 GLY A CA 1
ATOM 663 C C . GLY A 1 86 ? 52.320 10.381 24.781 1.00 25.22 86 GLY A C 1
ATOM 664 O O . GLY A 1 86 ? 53.327 9.826 24.346 1.00 25.22 86 GLY A O 1
ATOM 665 N N . LYS A 1 87 ? 51.844 11.517 24.263 1.00 27.25 87 LYS A N 1
ATOM 666 C CA . LYS A 1 87 ? 52.713 12.583 23.748 1.00 27.25 87 LYS A CA 1
ATOM 667 C C . LYS A 1 87 ? 52.284 13.898 24.395 1.00 27.25 87 LYS A C 1
ATOM 669 O O . LYS A 1 87 ? 51.167 14.354 24.182 1.00 27.25 87 LYS A O 1
ATOM 674 N N . GLN A 1 88 ? 53.162 14.482 25.206 1.00 27.62 88 GLN A N 1
ATOM 675 C CA . GLN A 1 88 ? 52.978 15.831 25.743 1.00 27.62 88 GLN A CA 1
ATOM 676 C C . GLN A 1 88 ? 53.355 16.876 24.689 1.00 27.62 88 GLN A C 1
ATOM 678 O O . GLN A 1 88 ? 54.471 16.836 24.177 1.00 27.62 88 GLN A O 1
ATOM 683 N N . THR A 1 89 ? 52.504 17.883 24.501 1.00 29.52 89 THR A N 1
ATOM 684 C CA . THR A 1 89 ? 52.932 19.285 24.352 1.00 29.52 89 THR A CA 1
ATOM 685 C C . THR A 1 89 ? 51.919 20.195 25.059 1.00 29.52 89 THR A C 1
ATOM 687 O O . THR A 1 89 ? 50.725 19.913 25.103 1.00 29.52 89 THR A O 1
ATOM 690 N N . ASN A 1 90 ? 52.415 21.253 25.705 1.00 29.22 90 ASN A N 1
ATOM 691 C CA . ASN A 1 90 ? 51.674 22.030 26.707 1.00 29.22 90 ASN A CA 1
ATOM 692 C C . ASN A 1 90 ? 50.684 23.051 26.116 1.00 29.22 90 ASN A C 1
ATOM 694 O O . ASN A 1 90 ? 51.074 23.809 25.228 1.00 29.22 90 ASN A O 1
ATOM 698 N N . ARG A 1 91 ? 49.514 23.219 26.759 1.00 29.36 91 ARG A N 1
ATOM 699 C CA . ARG A 1 91 ? 49.096 24.454 27.480 1.00 29.36 91 ARG A CA 1
ATOM 700 C C . ARG A 1 91 ? 47.694 24.300 28.108 1.00 29.36 91 ARG A C 1
ATOM 702 O O . ARG A 1 91 ? 46.790 23.764 27.484 1.00 29.36 91 ARG A O 1
ATOM 709 N N . ALA A 1 92 ? 47.543 24.790 29.339 1.00 28.83 92 ALA A N 1
ATOM 710 C CA . ALA A 1 92 ? 46.281 24.933 30.090 1.00 28.83 92 ALA A CA 1
ATOM 711 C C . ALA A 1 92 ? 45.800 26.423 30.007 1.00 28.83 92 ALA A C 1
ATOM 713 O O . ALA A 1 92 ? 46.556 27.191 29.396 1.00 28.83 92 ALA A O 1
ATOM 714 N N . PRO A 1 93 ? 44.648 26.893 30.574 1.00 42.12 93 PRO A N 1
ATOM 715 C CA . PRO A 1 93 ? 44.042 26.439 31.843 1.00 42.12 93 PRO A CA 1
ATOM 716 C C . PRO A 1 93 ? 42.488 26.380 31.993 1.00 42.12 93 PRO A C 1
ATOM 718 O O . PRO A 1 93 ? 41.729 26.973 31.237 1.00 42.12 93 PRO A O 1
ATOM 721 N N . ASP A 1 94 ? 42.087 25.720 33.092 1.00 29.97 94 ASP A N 1
ATOM 722 C CA . ASP A 1 94 ? 40.988 26.018 34.044 1.00 29.97 94 ASP A CA 1
ATOM 723 C C . ASP A 1 94 ? 39.461 25.794 33.787 1.00 29.97 94 ASP A C 1
ATOM 725 O O . ASP A 1 94 ? 38.745 26.665 33.303 1.00 29.97 94 ASP A O 1
ATOM 729 N N . ARG A 1 95 ? 38.960 24.732 34.467 1.00 29.89 95 ARG A N 1
ATOM 730 C CA . ARG A 1 95 ? 37.674 24.588 35.226 1.00 29.89 95 ARG A CA 1
ATOM 731 C C . ARG A 1 95 ? 36.353 24.336 34.437 1.00 29.89 95 ARG A C 1
ATOM 733 O O . ARG A 1 95 ? 36.357 24.340 33.216 1.00 29.89 95 ARG A O 1
ATOM 740 N N . PRO A 1 96 ? 35.250 23.908 35.104 1.00 31.45 96 PRO A N 1
ATOM 741 C CA . PRO A 1 96 ? 35.067 22.502 35.487 1.00 31.45 96 PRO A CA 1
ATOM 742 C C . PRO A 1 96 ? 33.724 21.903 35.008 1.00 31.45 96 PRO A C 1
ATOM 744 O O . PRO A 1 96 ? 32.677 22.543 35.084 1.00 31.45 96 PRO A O 1
ATOM 747 N N . ILE A 1 97 ? 33.714 20.629 34.603 1.00 26.94 97 ILE A N 1
ATOM 748 C CA . ILE A 1 97 ? 32.477 19.940 34.191 1.00 26.94 97 ILE A CA 1
ATOM 749 C C . ILE A 1 97 ? 31.722 19.407 35.417 1.00 26.94 97 ILE A C 1
ATOM 751 O O . ILE A 1 97 ? 32.243 18.600 36.185 1.00 26.94 97 ILE A O 1
ATOM 755 N N . THR A 1 98 ? 30.469 19.834 35.569 1.00 25.75 98 THR A N 1
ATOM 756 C CA . THR A 1 98 ? 29.513 19.306 36.552 1.00 25.75 98 THR A CA 1
ATOM 757 C C . THR A 1 98 ? 28.741 18.137 35.938 1.00 25.75 98 THR A C 1
ATOM 759 O O . THR A 1 98 ? 27.952 18.334 35.019 1.00 25.75 98 THR A O 1
ATOM 762 N N . THR A 1 99 ? 28.924 16.915 36.443 1.00 26.59 99 THR A N 1
ATOM 763 C CA . THR A 1 99 ? 28.098 15.757 36.050 1.00 26.59 99 THR A CA 1
ATOM 764 C C . THR A 1 99 ? 27.050 15.441 37.110 1.00 26.59 99 THR A C 1
ATOM 766 O O . THR A 1 99 ? 27.386 15.037 38.224 1.00 26.59 99 THR A O 1
ATOM 769 N N . PHE A 1 100 ? 25.775 15.577 36.737 1.00 24.06 100 PHE A N 1
ATOM 770 C CA . PHE A 1 100 ? 24.644 15.057 37.505 1.00 24.06 100 PHE A CA 1
ATOM 771 C C . PHE A 1 100 ? 24.715 13.528 37.613 1.00 24.06 100 PHE A C 1
ATOM 773 O O . PHE A 1 100 ? 25.064 12.842 36.652 1.00 24.06 100 PHE A O 1
ATOM 780 N N . ARG A 1 101 ? 24.338 12.986 38.775 1.00 24.22 101 ARG A N 1
ATOM 781 C CA . ARG A 1 101 ? 24.272 11.542 39.029 1.00 24.22 101 ARG A CA 1
ATOM 782 C C . ARG A 1 101 ? 22.867 11.185 39.508 1.00 24.22 101 ARG A C 1
ATOM 784 O O . ARG A 1 101 ? 22.512 11.488 40.643 1.00 24.22 101 ARG A O 1
ATOM 791 N N . ALA A 1 102 ? 22.073 10.560 38.644 1.00 25.22 102 ALA A N 1
ATOM 792 C CA . ALA A 1 102 ? 20.776 10.008 39.024 1.00 25.22 102 ALA A CA 1
ATOM 793 C C . ALA A 1 102 ? 20.976 8.652 39.721 1.00 25.22 102 ALA A C 1
ATOM 795 O O . ALA A 1 102 ? 21.639 7.764 39.183 1.00 25.22 102 ALA A O 1
ATOM 796 N N . CYS A 1 103 ? 20.411 8.494 40.917 1.00 24.92 103 CYS A N 1
ATOM 797 C CA . CYS A 1 103 ? 20.393 7.222 41.634 1.00 24.92 103 CYS A CA 1
ATOM 798 C C . CYS A 1 103 ? 19.104 6.460 41.315 1.00 24.92 103 CYS A C 1
ATOM 800 O O . CYS A 1 103 ? 18.026 6.916 41.686 1.00 24.92 103 CYS A O 1
ATOM 802 N N . PHE A 1 104 ? 19.221 5.262 40.744 1.00 25.19 104 PHE A N 1
ATOM 803 C CA . PHE A 1 104 ? 18.191 4.234 40.892 1.00 25.19 104 PHE A CA 1
ATOM 804 C C . PHE A 1 104 ? 18.543 3.368 42.105 1.00 25.19 104 PHE A C 1
ATOM 806 O O . PHE A 1 104 ? 19.612 2.758 42.145 1.00 25.19 104 PHE A O 1
ATOM 813 N N . ARG A 1 105 ? 17.653 3.324 43.103 1.00 24.72 105 ARG A N 1
ATOM 814 C CA . ARG A 1 105 ? 17.681 2.298 44.155 1.00 24.72 105 ARG A CA 1
ATOM 815 C C . ARG A 1 105 ? 16.870 1.094 43.691 1.00 24.72 105 ARG A C 1
ATOM 817 O O . ARG A 1 105 ? 15.771 1.260 43.173 1.00 24.72 105 ARG A O 1
ATOM 824 N N . SER A 1 106 ? 17.406 -0.096 43.928 1.00 27.22 106 SER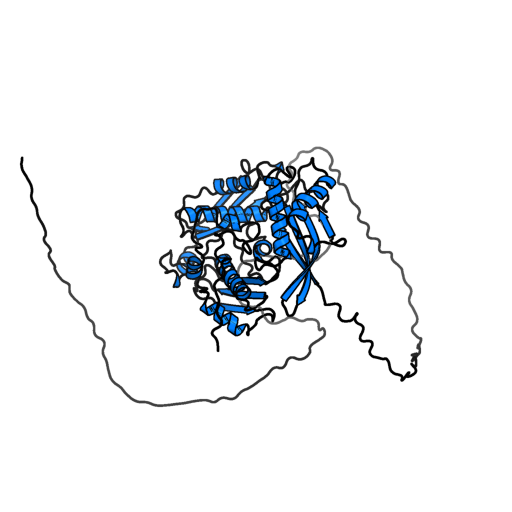 A N 1
ATOM 825 C CA . SER A 1 106 ? 16.643 -1.342 43.950 1.00 27.22 106 SER A CA 1
ATOM 826 C C . SER A 1 106 ? 16.754 -1.903 45.363 1.00 27.22 106 SER A C 1
ATOM 828 O O . SER A 1 106 ? 17.833 -2.309 45.788 1.00 27.22 106 SER A O 1
ATOM 830 N N . ASP A 1 107 ? 15.658 -1.849 46.114 1.00 26.69 107 ASP A N 1
ATOM 831 C CA . ASP A 1 107 ? 15.614 -2.377 47.474 1.00 26.69 107 ASP A CA 1
ATOM 832 C C . ASP A 1 107 ? 15.226 -3.864 47.421 1.00 26.69 107 ASP A C 1
ATOM 834 O O . ASP A 1 107 ? 14.088 -4.215 47.115 1.00 26.69 107 ASP A O 1
ATOM 838 N N . ILE A 1 108 ? 16.184 -4.741 47.729 1.00 27.47 108 ILE A N 1
ATOM 839 C CA . ILE A 1 108 ? 15.940 -6.133 48.126 1.00 27.47 108 ILE A CA 1
ATOM 840 C C . ILE A 1 108 ? 16.603 -6.306 49.492 1.00 27.47 108 ILE A C 1
ATOM 842 O O . ILE A 1 108 ? 17.815 -6.149 49.627 1.00 27.47 108 ILE A O 1
ATOM 846 N N . SER A 1 109 ? 15.796 -6.573 50.517 1.00 31.22 109 SER A N 1
ATOM 847 C CA . SER A 1 109 ? 16.248 -6.682 51.904 1.00 31.22 109 SER A CA 1
ATOM 848 C C . SER A 1 109 ? 16.686 -8.104 52.259 1.00 31.22 109 SER A C 1
ATOM 850 O O . SER A 1 109 ? 15.904 -9.044 52.113 1.00 31.22 109 SER A O 1
ATOM 852 N N . ASP A 1 110 ? 17.897 -8.232 52.802 1.00 30.52 110 ASP A N 1
ATOM 853 C CA . ASP A 1 110 ? 18.423 -9.461 53.405 1.00 30.52 110 ASP A CA 1
ATOM 854 C C . ASP A 1 110 ? 17.565 -9.985 54.570 1.00 30.52 110 ASP A C 1
ATOM 856 O O . ASP A 1 110 ? 17.108 -9.217 55.422 1.00 30.52 110 ASP A O 1
ATOM 860 N N . SER A 1 111 ? 17.525 -11.311 54.727 1.00 28.06 111 SER A N 1
ATOM 861 C CA . SER A 1 111 ? 17.395 -11.940 56.046 1.00 28.06 111 SER A CA 1
ATOM 862 C C . SER A 1 111 ? 18.306 -13.170 56.183 1.00 28.06 111 SER A C 1
ATOM 864 O O . SER A 1 111 ? 18.119 -14.219 55.572 1.00 28.06 111 SER A O 1
ATOM 866 N N . LYS A 1 112 ? 19.326 -13.031 57.035 1.00 30.97 112 LYS A N 1
ATOM 867 C CA . LYS A 1 112 ? 20.059 -14.151 57.656 1.00 30.97 112 LYS A CA 1
ATOM 868 C C . LYS A 1 112 ? 19.118 -14.771 58.711 1.00 30.97 112 LYS A C 1
ATOM 870 O O . LYS A 1 112 ? 18.364 -14.026 59.325 1.00 30.97 112 LYS A O 1
ATOM 875 N N . GLY A 1 113 ? 19.095 -16.064 59.027 1.00 27.16 113 GLY A N 1
ATOM 876 C CA . GLY A 1 113 ? 19.963 -17.177 58.646 1.00 27.16 113 GLY A CA 1
ATOM 877 C C . GLY A 1 113 ? 20.328 -17.989 59.898 1.00 27.16 113 GLY A C 1
ATOM 878 O O . GLY A 1 113 ? 21.093 -17.492 60.720 1.00 27.16 113 GLY A O 1
ATOM 879 N N . THR A 1 114 ? 19.809 -19.217 60.038 1.00 28.73 114 THR A N 1
ATOM 880 C CA . THR A 1 114 ? 20.232 -20.185 61.074 1.00 28.73 114 THR A CA 1
ATOM 881 C C . THR A 1 114 ? 19.850 -21.619 60.689 1.00 28.73 114 THR A C 1
ATOM 883 O O . THR A 1 114 ? 18.730 -21.873 60.253 1.00 28.73 114 THR A O 1
ATOM 886 N N . GLU A 1 115 ? 20.778 -22.561 60.864 1.00 30.27 115 GLU A N 1
ATOM 887 C CA . GLU A 1 115 ? 20.568 -24.003 60.666 1.00 30.27 115 GLU A CA 1
ATOM 888 C C . GLU A 1 115 ? 20.016 -24.680 61.936 1.00 30.27 115 GLU A C 1
ATOM 890 O O . GLU A 1 115 ? 20.400 -24.292 63.037 1.00 30.27 115 GLU A O 1
ATOM 895 N N . GLN A 1 116 ? 19.218 -25.750 61.790 1.00 28.20 116 GLN A N 1
ATOM 896 C CA . GLN A 1 116 ? 19.567 -27.135 62.197 1.00 28.20 116 GLN A CA 1
ATOM 897 C C . GLN A 1 116 ? 18.340 -28.058 62.410 1.00 28.20 116 GLN A C 1
ATOM 899 O O . GLN A 1 116 ? 17.216 -27.608 62.599 1.00 28.20 116 GLN A O 1
ATOM 904 N N . MET A 1 117 ? 18.636 -29.368 62.458 1.00 26.73 117 MET A N 1
ATOM 905 C CA . MET A 1 117 ? 17.822 -30.503 62.937 1.00 26.73 117 MET A CA 1
ATOM 906 C C . MET A 1 117 ? 16.755 -31.084 61.989 1.00 26.73 117 MET A C 1
ATOM 908 O O . MET A 1 117 ? 15.590 -30.697 61.955 1.00 26.73 117 MET A O 1
ATOM 912 N N . LEU A 1 118 ? 17.172 -32.155 61.308 1.00 30.80 118 LEU A N 1
ATOM 913 C CA . LEU A 1 118 ? 16.312 -33.196 60.743 1.00 30.80 118 LEU A CA 1
ATOM 914 C C . LEU A 1 118 ? 15.648 -34.020 61.861 1.00 30.80 118 LEU A C 1
ATOM 916 O O . LEU A 1 118 ? 16.356 -34.579 62.695 1.00 30.80 118 LEU A O 1
ATOM 920 N N . SER A 1 119 ? 14.322 -34.176 61.819 1.00 30.16 119 SER A N 1
ATOM 921 C CA . SER A 1 119 ? 13.562 -35.429 62.051 1.00 30.16 119 SER A CA 1
ATOM 922 C C . SER A 1 119 ? 12.113 -35.112 62.441 1.00 30.16 119 SER A C 1
ATOM 924 O O . SER A 1 119 ? 11.845 -34.441 63.430 1.00 30.16 119 SER A O 1
ATOM 926 N N . GLY A 1 120 ? 11.156 -35.595 61.647 1.00 27.22 120 GLY A N 1
ATOM 927 C CA . GLY A 1 120 ? 9.734 -35.340 61.877 1.00 27.22 120 GLY A CA 1
ATOM 928 C C . GLY A 1 120 ? 8.879 -35.939 60.770 1.00 27.22 120 GLY A C 1
ATOM 929 O O . GLY A 1 120 ? 8.687 -35.324 59.725 1.00 27.22 120 GLY A O 1
ATOM 930 N N . GLN A 1 121 ? 8.390 -37.160 60.984 1.00 32.44 121 GLN A N 1
ATOM 931 C CA . GLN A 1 121 ? 7.376 -37.761 60.120 1.00 32.44 121 GLN A CA 1
ATOM 932 C C . GLN A 1 121 ? 6.051 -37.012 60.312 1.00 32.44 121 GLN A C 1
ATOM 934 O O . GLN A 1 121 ? 5.561 -36.920 61.435 1.00 32.44 121 GLN A O 1
ATOM 939 N N . PHE A 1 122 ? 5.450 -36.528 59.224 1.00 29.48 122 PHE A N 1
ATOM 940 C CA . PHE A 1 122 ? 4.076 -36.022 59.228 1.00 29.48 122 PHE A CA 1
ATOM 941 C C . PHE A 1 122 ? 3.148 -37.026 58.525 1.00 29.48 122 PHE A C 1
ATOM 943 O O . PHE A 1 122 ? 3.502 -37.517 57.449 1.00 29.48 122 PHE A O 1
ATOM 950 N N . PRO A 1 123 ? 1.986 -37.370 59.112 1.00 33.81 123 PRO A N 1
ATOM 951 C CA . PRO A 1 123 ? 1.080 -38.362 58.545 1.00 33.81 123 PRO A CA 1
ATOM 952 C C . PRO A 1 123 ? 0.260 -37.800 57.377 1.00 33.81 123 PRO A C 1
ATOM 954 O O . PRO A 1 123 ? -0.194 -36.655 57.399 1.00 33.81 123 PRO A O 1
ATOM 957 N N . LEU A 1 124 ? 0.011 -38.653 56.381 1.00 28.44 124 LEU A N 1
ATOM 958 C CA . LEU A 1 124 ? -0.984 -38.421 55.335 1.00 28.44 124 LEU A CA 1
ATOM 959 C C . LEU A 1 124 ? -2.392 -38.454 55.945 1.00 28.44 124 LEU A C 1
ATOM 961 O O . LEU A 1 124 ? -2.814 -39.482 56.469 1.00 28.44 124 LEU A O 1
ATOM 965 N N . TYR A 1 125 ? -3.129 -37.349 55.833 1.00 28.86 125 TYR A N 1
ATOM 966 C CA . TYR A 1 125 ? -4.566 -37.320 56.105 1.00 28.86 125 TYR A CA 1
ATOM 967 C C . TYR A 1 125 ? -5.346 -37.578 54.812 1.00 28.86 125 TYR A C 1
ATOM 969 O O . TYR A 1 125 ? -5.501 -36.685 53.977 1.00 28.86 125 TYR A O 1
ATOM 977 N N . GLU A 1 126 ? -5.870 -38.794 54.655 1.00 32.19 126 GLU A N 1
ATOM 978 C CA . GLU A 1 126 ? -6.891 -39.087 53.647 1.00 32.19 126 GLU A CA 1
ATOM 979 C C . GLU A 1 126 ? -8.239 -38.484 54.071 1.00 32.19 126 GLU A C 1
ATOM 981 O O . GLU A 1 126 ? -8.841 -38.890 55.067 1.00 32.19 126 GLU A O 1
ATOM 986 N N . LEU A 1 127 ? -8.749 -37.527 53.291 1.00 30.69 127 LEU A N 1
ATOM 987 C CA . LEU A 1 127 ? -10.110 -37.016 53.457 1.00 30.69 127 LEU A CA 1
ATOM 988 C C . LEU A 1 127 ? -11.102 -37.867 52.656 1.00 30.69 127 LEU A C 1
ATOM 990 O O . LEU A 1 127 ? -11.328 -37.647 51.465 1.00 30.69 127 LEU A O 1
ATOM 994 N N . ASN A 1 128 ? -11.727 -38.820 53.351 1.00 32.31 128 ASN A N 1
ATOM 995 C CA . ASN A 1 128 ? -12.884 -39.572 52.866 1.00 32.31 128 ASN A CA 1
ATOM 996 C C . ASN A 1 128 ? -13.990 -38.627 52.360 1.00 32.31 128 ASN A C 1
ATOM 998 O O . ASN A 1 128 ? -14.569 -37.868 53.139 1.00 32.31 128 ASN A O 1
ATOM 1002 N N . ARG A 1 129 ? -14.346 -38.721 51.072 1.00 32.84 129 ARG A N 1
ATOM 1003 C CA . ARG A 1 129 ? -15.575 -38.117 50.529 1.00 32.84 129 ARG A CA 1
ATOM 1004 C C . ARG A 1 129 ? -16.704 -39.158 50.524 1.00 32.84 129 ARG A C 1
ATOM 1006 O O . ARG A 1 129 ? -16.511 -40.231 49.950 1.00 32.84 129 ARG A O 1
ATOM 1013 N N . PRO A 1 130 ? -17.890 -38.873 51.093 1.00 33.41 130 PRO A N 1
ATOM 1014 C CA . PRO A 1 130 ? -19.039 -39.763 50.966 1.00 33.41 130 PRO A CA 1
ATOM 1015 C C . PRO A 1 130 ? -19.562 -39.773 49.521 1.00 33.41 130 PRO A C 1
ATOM 1017 O O . PRO A 1 130 ? -19.633 -38.735 48.862 1.00 33.41 130 PRO A O 1
ATOM 1020 N N . ARG A 1 131 ? -19.970 -40.950 49.030 1.00 33.62 131 ARG A N 1
ATOM 1021 C CA . ARG A 1 131 ? -20.703 -41.072 47.761 1.00 33.62 131 ARG A CA 1
ATOM 1022 C C . ARG A 1 131 ? -22.120 -40.532 47.940 1.00 33.62 131 ARG A C 1
ATOM 1024 O O . ARG A 1 131 ? -22.926 -41.166 48.614 1.00 33.62 131 ARG A O 1
ATOM 1031 N N . ILE A 1 132 ? -22.438 -39.423 47.278 1.00 37.09 132 ILE A N 1
ATOM 1032 C CA . ILE A 1 132 ? -23.823 -39.011 47.034 1.00 37.09 132 ILE A CA 1
ATOM 1033 C C . ILE A 1 132 ? -24.195 -39.497 45.635 1.00 37.09 132 ILE A C 1
ATOM 1035 O O . ILE A 1 132 ? -23.744 -38.956 44.630 1.00 37.09 132 ILE A O 1
ATOM 1039 N N . SER A 1 133 ? -24.996 -40.557 45.578 1.00 39.34 133 SER A N 1
ATOM 1040 C CA . SER A 1 133 ? -25.665 -41.015 44.363 1.00 39.34 133 SER A CA 1
ATOM 1041 C C . SER A 1 133 ? -27.054 -40.380 44.298 1.00 39.34 133 SER A C 1
ATOM 1043 O O . SER A 1 133 ? -27.915 -40.722 45.107 1.00 39.34 133 SER A O 1
ATOM 1045 N N . GLY A 1 134 ? -27.291 -39.480 43.347 1.00 35.81 134 GLY A N 1
ATOM 1046 C CA . GLY A 1 134 ? -28.610 -38.879 43.162 1.00 35.81 134 GLY A CA 1
ATOM 1047 C C . GLY A 1 134 ? -28.591 -37.808 42.084 1.00 35.81 134 GLY A C 1
ATOM 1048 O O . GLY A 1 134 ? -28.132 -36.706 42.345 1.00 35.81 134 GLY A O 1
ATOM 1049 N N . ALA A 1 135 ? -29.055 -38.187 40.891 1.00 41.66 135 ALA A N 1
ATOM 1050 C CA . ALA A 1 135 ? -29.415 -37.350 39.743 1.00 41.66 135 ALA A CA 1
ATOM 1051 C C . ALA A 1 135 ? -29.059 -35.848 39.828 1.00 41.66 135 ALA A C 1
ATOM 1053 O O . ALA A 1 135 ? -29.879 -35.025 40.234 1.00 41.66 135 ALA A O 1
ATOM 1054 N N . VAL A 1 136 ? -27.877 -35.483 39.324 1.00 35.47 136 VAL A N 1
ATOM 1055 C CA . VAL A 1 136 ? -27.679 -34.138 38.772 1.00 35.47 136 VAL A CA 1
ATOM 1056 C C . VAL A 1 136 ? -28.398 -34.133 37.425 1.00 35.47 136 VAL A C 1
ATOM 1058 O O . VAL A 1 136 ? -27.996 -34.859 36.517 1.00 35.47 136 VAL A O 1
ATOM 1061 N N . GLN A 1 137 ? -29.494 -33.378 37.311 1.00 38.34 137 GLN A N 1
ATOM 1062 C CA . GLN A 1 137 ? -30.059 -33.060 35.999 1.00 38.34 137 GLN A CA 1
ATOM 1063 C C . GLN A 1 137 ? -28.992 -32.336 35.181 1.00 38.34 137 GLN A C 1
ATOM 1065 O O . GLN A 1 137 ? -28.337 -31.434 35.701 1.00 38.34 137 GLN A O 1
ATOM 1070 N N . GLU A 1 138 ? -28.853 -32.696 33.906 1.00 43.56 138 GLU A N 1
ATOM 1071 C CA . GLU A 1 138 ? -28.062 -31.930 32.944 1.00 43.56 138 GLU A CA 1
ATOM 1072 C C . GLU A 1 138 ? -28.729 -30.572 32.692 1.00 43.56 138 GLU A C 1
ATOM 1074 O O . GLU A 1 138 ? -29.376 -30.335 31.675 1.00 43.56 138 GLU A O 1
ATOM 1079 N N . THR A 1 139 ? -28.526 -29.635 33.615 1.00 39.53 139 THR A N 1
ATOM 1080 C CA . THR A 1 139 ? -28.427 -28.226 33.257 1.00 39.53 139 THR A CA 1
ATOM 1081 C C . THR A 1 139 ? -27.105 -28.051 32.516 1.00 39.53 139 THR A C 1
ATOM 1083 O O . THR A 1 139 ? -26.133 -27.561 33.089 1.00 39.53 139 THR A O 1
ATOM 1086 N N . GLN A 1 140 ? -27.061 -28.486 31.251 1.00 42.41 140 GLN A N 1
ATOM 1087 C CA . GLN A 1 140 ? -26.119 -27.917 30.290 1.00 42.41 140 GLN A CA 1
ATOM 1088 C C . GLN A 1 140 ? -26.444 -26.426 30.251 1.00 42.41 140 GLN A C 1
ATOM 1090 O O . GLN A 1 140 ? -27.499 -26.018 29.756 1.00 42.41 140 GLN A O 1
ATOM 1095 N N . SER A 1 141 ? -25.621 -25.631 30.928 1.00 40.31 141 SER A N 1
ATOM 1096 C CA . SER A 1 141 ? -25.876 -24.213 31.100 1.00 40.31 141 SER A CA 1
ATOM 1097 C C . SER A 1 141 ? -25.760 -23.533 29.742 1.00 40.31 141 SER A C 1
ATOM 1099 O O . SER A 1 141 ? -24.809 -23.738 28.992 1.00 40.31 141 SER A O 1
ATOM 1101 N N . MET A 1 142 ? -26.711 -22.648 29.444 1.00 43.16 142 MET A N 1
ATOM 1102 C CA . MET A 1 142 ? -26.649 -21.781 28.259 1.00 43.16 142 MET A CA 1
ATOM 1103 C C . MET A 1 142 ? -25.472 -20.779 28.318 1.00 43.16 142 MET A C 1
ATOM 1105 O O . MET A 1 142 ? -25.294 -19.984 27.404 1.00 43.16 142 MET A O 1
ATOM 1109 N N . GLU A 1 143 ? -24.671 -20.829 29.385 1.00 43.31 143 GLU A N 1
ATOM 1110 C CA . GLU A 1 143 ? -23.423 -20.093 29.589 1.00 43.31 143 GLU A CA 1
ATOM 1111 C C . GLU A 1 143 ? -22.205 -20.796 28.950 1.00 43.31 143 GLU A C 1
ATOM 1113 O O . GLU A 1 143 ? -21.190 -20.146 28.722 1.00 43.31 143 GLU A O 1
ATOM 1118 N N . GLU A 1 144 ? -22.288 -22.093 28.613 1.00 43.97 144 GLU A N 1
ATOM 1119 C CA . GLU A 1 144 ? -21.144 -22.888 28.116 1.00 43.97 144 GLU A CA 1
ATOM 1120 C C . GLU A 1 144 ? -20.994 -22.906 26.575 1.00 43.97 144 GLU A C 1
ATOM 1122 O O . GLU A 1 144 ? -20.222 -23.682 26.020 1.00 43.97 144 GLU A O 1
ATOM 1127 N N . MET A 1 145 ? -21.701 -22.007 25.877 1.00 46.62 145 MET A N 1
ATOM 1128 C CA . MET A 1 145 ? -21.488 -21.657 24.460 1.00 46.62 145 MET A CA 1
ATOM 1129 C C . MET A 1 145 ? -21.454 -20.128 24.273 1.00 46.62 145 MET A C 1
ATOM 1131 O O . MET A 1 145 ? -22.063 -19.582 23.351 1.00 46.62 145 MET A O 1
ATOM 1135 N N . ALA A 1 146 ? -20.736 -19.411 25.143 1.00 53.16 146 ALA A N 1
ATOM 1136 C CA . ALA A 1 146 ? -20.238 -18.089 24.770 1.00 53.16 146 ALA A CA 1
ATOM 1137 C C . ALA A 1 146 ? -19.296 -18.277 23.568 1.00 53.16 146 ALA A C 1
ATOM 1139 O O . ALA A 1 146 ? -18.212 -18.837 23.714 1.00 53.16 146 ALA A O 1
ATOM 1140 N N . GLU A 1 147 ? -19.751 -17.901 22.370 1.00 66.50 147 GLU A N 1
ATOM 1141 C CA . GLU A 1 147 ? -19.002 -18.122 21.130 1.00 66.50 147 GLU A CA 1
ATOM 1142 C C . GLU A 1 147 ? -17.630 -17.444 21.230 1.00 66.50 147 GLU A C 1
ATOM 1144 O O . GLU A 1 147 ? -17.565 -16.238 21.463 1.00 66.50 147 GLU A O 1
ATOM 1149 N N . GLU A 1 148 ? -16.543 -18.212 21.086 1.00 88.06 148 GLU A N 1
ATOM 1150 C CA . GLU A 1 148 ? -15.184 -17.715 21.334 1.00 88.06 148 GLU A CA 1
ATOM 1151 C C . GLU A 1 148 ? -14.853 -16.521 20.420 1.00 88.06 148 GLU A C 1
ATOM 1153 O O . GLU A 1 148 ? -14.595 -16.681 19.219 1.00 88.06 148 GLU A O 1
ATOM 1158 N N . THR A 1 149 ? -14.848 -15.314 20.996 1.00 97.38 149 THR A N 1
ATOM 1159 C CA . THR A 1 149 ? -14.334 -14.113 20.336 1.00 97.38 149 THR A CA 1
ATOM 1160 C C . THR A 1 149 ? -12.838 -13.956 20.584 1.00 97.38 149 THR A C 1
ATOM 1162 O O . THR A 1 149 ? -12.278 -14.440 21.570 1.00 97.38 149 THR A O 1
ATOM 1165 N N . PHE A 1 150 ? -12.159 -13.272 19.668 1.00 98.50 150 PHE A N 1
ATOM 1166 C CA . PHE A 1 150 ? -10.747 -12.933 19.802 1.00 98.50 150 PHE A CA 1
ATOM 1167 C C . PHE A 1 150 ? -10.478 -11.514 19.303 1.00 98.50 150 PHE A C 1
ATOM 1169 O O . PHE A 1 150 ? -11.214 -10.969 18.479 1.00 98.50 150 PHE A O 1
ATOM 1176 N N . LEU A 1 151 ? -9.398 -10.909 19.797 1.00 98.81 151 LEU A N 1
ATOM 1177 C CA . LEU A 1 151 ? -8.960 -9.583 19.371 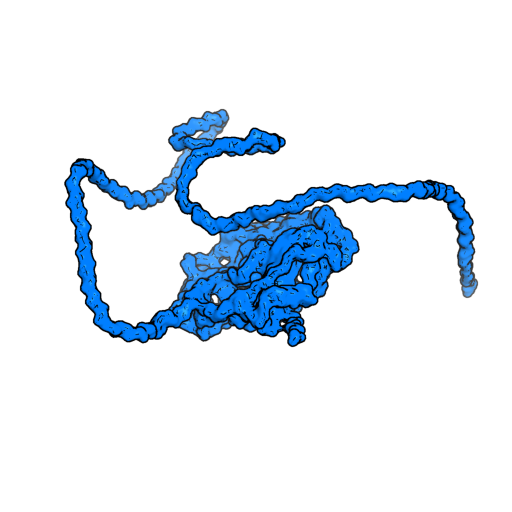1.00 98.81 151 LEU A CA 1
ATOM 1178 C C . LEU A 1 151 ? -7.886 -9.703 18.289 1.00 98.81 151 LEU A C 1
ATOM 1180 O O . LEU A 1 151 ? -6.883 -10.392 18.481 1.00 98.81 151 LEU A O 1
ATOM 1184 N N . PHE A 1 152 ? -8.063 -8.983 17.183 1.00 98.88 152 PHE A N 1
ATOM 1185 C CA . PHE A 1 152 ? -7.031 -8.805 16.161 1.00 98.88 152 PHE A CA 1
ATOM 1186 C C . PHE A 1 152 ? -6.755 -7.319 15.947 1.00 98.88 152 PHE A C 1
ATOM 1188 O O . PHE A 1 152 ? -7.669 -6.499 16.020 1.00 98.88 152 PHE A O 1
ATOM 1195 N N . THR A 1 153 ? -5.499 -6.968 15.668 1.00 98.94 153 THR A N 1
ATOM 1196 C CA . THR A 1 153 ? -5.052 -5.578 15.535 1.00 98.94 153 THR A CA 1
ATOM 1197 C C . THR A 1 153 ? -4.304 -5.367 14.227 1.00 98.94 153 THR A C 1
ATOM 1199 O O . THR A 1 153 ? -3.412 -6.143 13.897 1.00 98.94 153 THR A O 1
ATOM 1202 N N . SER A 1 154 ? -4.615 -4.276 13.527 1.00 98.94 154 SER A N 1
ATOM 1203 C CA . SER A 1 154 ? -3.833 -3.780 12.388 1.00 98.94 154 SER A CA 1
ATOM 1204 C C . SER A 1 154 ? -3.477 -2.311 12.590 1.00 98.94 154 SER A C 1
ATOM 1206 O O . SER A 1 154 ? -4.232 -1.565 13.217 1.00 98.94 154 SER A O 1
ATOM 1208 N N . GLU A 1 155 ? -2.348 -1.887 12.028 1.00 98.94 155 GLU A N 1
ATOM 1209 C CA . GLU A 1 155 ? -1.941 -0.482 11.970 1.00 98.94 155 GLU A CA 1
ATOM 1210 C C . GLU A 1 155 ? -1.917 0.060 10.534 1.00 98.94 155 GLU A C 1
ATOM 1212 O O . GLU A 1 155 ? -1.931 -0.691 9.557 1.00 98.94 155 GLU A O 1
ATOM 1217 N N . SER A 1 156 ? -1.872 1.386 10.434 1.00 98.88 156 SER A N 1
ATOM 1218 C CA . SER A 1 156 ? -1.524 2.155 9.242 1.00 98.88 156 SER A CA 1
ATOM 1219 C C . SER A 1 156 ? -0.772 3.418 9.660 1.00 98.88 156 SER A C 1
ATOM 1221 O O . SER A 1 156 ? -0.863 3.876 10.802 1.00 98.88 156 SER A O 1
ATOM 1223 N N . VAL A 1 157 ? -0.037 4.003 8.721 1.00 98.75 157 VAL A N 1
ATOM 1224 C CA . VAL A 1 157 ? 0.650 5.288 8.879 1.00 98.75 157 VAL A CA 1
ATOM 1225 C C . VAL A 1 157 ? 0.340 6.168 7.672 1.00 98.75 157 VAL A C 1
ATOM 1227 O O . VAL A 1 157 ? 0.073 5.653 6.585 1.00 98.75 157 VAL A O 1
ATOM 1230 N N . ASN A 1 158 ? 0.310 7.483 7.868 1.00 97.00 158 ASN A N 1
ATOM 1231 C CA . ASN A 1 158 ? -0.018 8.430 6.805 1.00 97.00 158 ASN A CA 1
ATOM 1232 C C . ASN A 1 158 ? 1.191 8.750 5.901 1.00 97.00 158 ASN A C 1
ATOM 1234 O O . ASN A 1 158 ? 2.302 8.253 6.091 1.00 97.00 158 ASN A O 1
ATOM 1238 N N . GLU A 1 159 ? 0.955 9.601 4.905 1.00 98.44 159 GLU A N 1
ATOM 1239 C CA . GLU A 1 159 ? 1.935 10.019 3.894 1.00 98.44 159 GLU A CA 1
ATOM 1240 C C . GLU A 1 159 ? 3.184 10.726 4.448 1.00 98.44 159 GLU A C 1
ATOM 1242 O O . GLU A 1 159 ? 4.225 10.696 3.793 1.00 98.44 159 GLU A O 1
ATOM 1247 N N . GLY A 1 160 ? 3.109 11.350 5.631 1.00 98.50 160 GLY A N 1
ATOM 1248 C CA . GLY A 1 160 ? 4.243 12.031 6.258 1.00 98.50 160 GLY A CA 1
ATOM 1249 C C . GLY A 1 160 ? 5.071 11.150 7.194 1.00 98.50 160 GLY A C 1
ATOM 1250 O O . GLY A 1 160 ? 6.122 11.585 7.663 1.00 98.50 160 GLY A O 1
ATOM 1251 N N . HIS A 1 161 ? 4.662 9.907 7.457 1.00 98.81 161 HIS A N 1
ATOM 1252 C CA . HIS A 1 161 ? 5.522 8.965 8.171 1.00 98.81 161 HIS A CA 1
ATOM 1253 C C . HIS A 1 161 ? 6.831 8.764 7.385 1.00 98.81 161 HIS A C 1
ATOM 1255 O O . HIS A 1 161 ? 6.762 8.472 6.192 1.00 98.81 161 HIS A O 1
ATOM 1261 N N . PRO A 1 162 ? 8.030 8.840 7.994 1.00 98.81 162 PRO A N 1
ATOM 1262 C CA . PRO A 1 162 ? 9.280 8.906 7.233 1.00 98.81 162 PRO A CA 1
ATOM 1263 C C . PRO A 1 162 ? 9.546 7.674 6.347 1.00 98.81 162 PRO A C 1
ATOM 1265 O O . PRO A 1 162 ? 9.992 7.839 5.217 1.00 98.81 162 PRO A O 1
ATOM 1268 N N . ASP A 1 163 ? 9.195 6.455 6.777 1.00 98.88 163 ASP A N 1
ATOM 1269 C CA . ASP A 1 163 ? 9.217 5.282 5.874 1.00 98.88 163 ASP A CA 1
ATOM 1270 C C . ASP A 1 163 ? 8.270 5.432 4.663 1.00 98.88 163 ASP A C 1
ATOM 1272 O O . ASP A 1 163 ? 8.619 5.035 3.555 1.00 98.88 163 ASP A O 1
ATOM 1276 N N . LYS A 1 164 ? 7.083 6.034 4.844 1.00 98.88 164 LYS A N 1
ATOM 1277 C CA . LYS A 1 164 ? 6.133 6.252 3.744 1.00 98.88 164 LYS A CA 1
ATOM 1278 C C . LYS A 1 164 ? 6.490 7.421 2.851 1.00 98.88 164 LYS A C 1
ATOM 1280 O O . LYS A 1 164 ? 6.191 7.363 1.661 1.00 98.88 164 LYS A O 1
ATOM 1285 N N . LEU A 1 165 ? 7.192 8.425 3.366 1.00 98.88 165 LEU A N 1
ATOM 1286 C CA . LEU A 1 165 ? 7.872 9.407 2.529 1.00 98.88 165 LEU A CA 1
ATOM 1287 C C . LEU A 1 165 ? 8.854 8.703 1.577 1.00 98.88 165 LEU A C 1
ATOM 1289 O O . LEU A 1 165 ? 8.841 8.979 0.381 1.00 98.88 165 LEU A O 1
ATOM 1293 N N . CYS A 1 166 ? 9.652 7.754 2.079 1.00 98.94 166 CYS A N 1
ATOM 1294 C CA . CYS A 1 166 ? 10.578 6.980 1.253 1.00 98.94 166 CYS A CA 1
ATOM 1295 C C . CYS A 1 166 ? 9.865 6.137 0.185 1.00 98.94 166 CYS A C 1
ATOM 1297 O O . CYS A 1 166 ? 10.197 6.269 -0.990 1.00 98.94 166 CYS A O 1
ATOM 1299 N N . ASP A 1 167 ? 8.841 5.362 0.558 1.00 98.94 167 ASP A N 1
ATOM 1300 C CA . ASP A 1 167 ? 8.055 4.568 -0.399 1.00 98.94 167 ASP A CA 1
ATOM 1301 C C . ASP A 1 167 ? 7.441 5.440 -1.519 1.00 98.94 167 ASP A C 1
ATOM 1303 O O . ASP A 1 167 ? 7.523 5.099 -2.702 1.00 98.94 167 ASP A O 1
ATOM 1307 N N . GLN A 1 168 ? 6.879 6.608 -1.172 1.00 98.88 168 GLN A N 1
ATOM 1308 C CA . GLN A 1 168 ? 6.286 7.540 -2.144 1.00 98.88 168 GLN A CA 1
ATOM 1309 C C . GLN A 1 168 ? 7.323 8.198 -3.061 1.00 98.88 168 GLN A C 1
ATOM 1311 O O . GLN A 1 168 ? 7.013 8.464 -4.223 1.00 98.88 168 GLN A O 1
ATOM 1316 N N . ILE A 1 169 ? 8.536 8.470 -2.573 1.00 98.94 169 ILE A N 1
ATOM 1317 C CA . ILE A 1 169 ? 9.635 9.002 -3.393 1.00 98.94 169 ILE A CA 1
ATOM 1318 C C . ILE A 1 169 ? 10.135 7.928 -4.361 1.00 98.94 169 ILE A C 1
ATOM 1320 O O . ILE A 1 169 ? 10.219 8.190 -5.559 1.00 98.94 169 ILE A O 1
ATOM 1324 N N . SER A 1 170 ? 10.389 6.716 -3.867 1.00 98.94 170 SER A N 1
ATOM 1325 C CA . SER A 1 170 ? 10.838 5.580 -4.674 1.00 98.94 170 SER A CA 1
ATOM 1326 C C . SER A 1 170 ? 9.861 5.240 -5.804 1.00 98.94 170 SER A C 1
ATOM 1328 O O . SER A 1 170 ? 10.279 5.047 -6.947 1.00 98.94 170 SER A O 1
ATOM 1330 N N . ASP A 1 171 ? 8.551 5.237 -5.536 1.00 98.81 171 ASP A N 1
ATOM 1331 C CA . ASP A 1 171 ? 7.553 5.067 -6.598 1.00 98.81 171 ASP A CA 1
ATOM 1332 C C . ASP A 1 171 ? 7.347 6.320 -7.466 1.00 98.81 171 ASP A C 1
ATOM 1334 O O . ASP A 1 171 ? 7.015 6.189 -8.642 1.00 98.81 171 ASP A O 1
ATOM 1338 N N . GLY A 1 172 ? 7.611 7.522 -6.947 1.00 98.62 172 GLY A N 1
ATOM 1339 C CA . GLY A 1 172 ? 7.661 8.744 -7.756 1.00 98.62 172 GLY A CA 1
ATOM 1340 C C . GLY A 1 172 ? 8.778 8.709 -8.804 1.00 98.62 172 GLY A C 1
ATOM 1341 O O . GLY A 1 172 ? 8.576 9.144 -9.937 1.00 98.62 172 GLY A O 1
ATOM 1342 N N . VAL A 1 173 ? 9.939 8.143 -8.453 1.00 98.75 173 VAL A N 1
ATOM 1343 C CA . VAL A 1 173 ? 11.045 7.901 -9.393 1.00 98.75 173 VAL A CA 1
ATOM 1344 C C . VAL A 1 173 ? 10.656 6.836 -10.420 1.00 98.75 173 VAL A C 1
ATOM 1346 O O . VAL A 1 173 ? 10.864 7.046 -11.614 1.00 98.75 173 VAL A O 1
ATOM 1349 N N . LEU A 1 174 ? 10.025 5.736 -9.991 1.00 98.75 174 LEU A N 1
ATOM 1350 C CA . LEU A 1 174 ? 9.511 4.705 -10.900 1.00 98.75 174 LEU A CA 1
ATOM 1351 C C . LEU A 1 174 ? 8.509 5.269 -11.920 1.00 98.75 174 LEU A C 1
ATOM 1353 O O . LEU A 1 174 ? 8.653 5.003 -13.114 1.00 98.75 174 LEU A O 1
ATOM 1357 N N . ASP A 1 175 ? 7.518 6.045 -11.474 1.00 98.69 175 ASP A N 1
ATOM 1358 C CA . ASP A 1 175 ? 6.525 6.666 -12.358 1.00 98.69 175 ASP A CA 1
ATOM 1359 C C . ASP A 1 175 ? 7.199 7.602 -13.379 1.00 98.69 175 ASP A C 1
ATOM 1361 O O . ASP A 1 175 ? 6.888 7.526 -14.569 1.00 98.69 175 ASP A O 1
ATOM 1365 N N . ALA A 1 176 ? 8.171 8.418 -12.947 1.00 98.44 176 ALA A N 1
ATOM 1366 C CA . ALA A 1 176 ? 8.928 9.317 -13.825 1.00 98.44 176 ALA A CA 1
ATOM 1367 C C . ALA A 1 176 ? 9.782 8.571 -14.871 1.00 98.44 176 ALA A C 1
ATOM 1369 O O . ALA A 1 176 ? 9.927 9.040 -16.004 1.00 98.44 176 ALA A O 1
ATOM 1370 N N . CYS A 1 177 ? 10.324 7.397 -14.522 1.00 98.56 177 CYS A N 1
ATOM 1371 C CA . CYS A 1 177 ? 10.994 6.509 -15.471 1.00 98.56 177 CYS A CA 1
ATOM 1372 C C . CYS A 1 177 ? 10.000 5.900 -16.477 1.00 98.56 177 CYS A C 1
ATOM 1374 O O . CYS A 1 177 ? 10.240 5.943 -17.685 1.00 98.56 177 CYS A O 1
ATOM 1376 N N . LEU A 1 178 ? 8.878 5.346 -16.002 1.00 98.25 178 LEU A N 1
ATOM 1377 C CA . LEU A 1 178 ? 7.898 4.647 -16.845 1.00 98.25 178 LEU A CA 1
ATOM 1378 C C . LEU A 1 178 ? 7.097 5.577 -17.765 1.00 98.25 178 LEU A C 1
ATOM 1380 O O . LEU A 1 178 ? 6.665 5.138 -18.829 1.00 98.25 178 LEU A O 1
ATOM 1384 N N . GLU A 1 179 ? 6.903 6.843 -17.387 1.00 97.88 179 GLU A N 1
ATOM 1385 C CA . GLU A 1 179 ? 6.243 7.858 -18.223 1.00 97.88 179 GLU A CA 1
ATOM 1386 C C . GLU A 1 179 ? 6.996 8.106 -19.543 1.00 97.88 179 GLU A C 1
ATOM 1388 O O . GLU A 1 179 ? 6.371 8.318 -20.582 1.00 97.88 179 GLU A O 1
ATOM 1393 N N . GLN A 1 180 ? 8.331 8.028 -19.520 1.00 98.06 180 GLN A N 1
ATOM 1394 C CA . GLN A 1 180 ? 9.186 8.242 -20.695 1.00 98.06 180 GLN A CA 1
ATOM 1395 C C . GLN A 1 180 ? 9.667 6.928 -21.336 1.00 98.06 180 GLN A C 1
ATOM 1397 O O . GLN A 1 180 ? 9.800 6.847 -22.557 1.00 98.06 180 GLN A O 1
ATOM 1402 N N . ASP A 1 181 ? 9.932 5.894 -20.531 1.00 97.81 181 ASP A N 1
ATOM 1403 C CA . ASP A 1 181 ? 10.358 4.569 -20.986 1.00 97.81 181 ASP A CA 1
ATOM 1404 C C . ASP A 1 181 ? 9.610 3.450 -20.229 1.00 97.81 181 ASP A C 1
ATOM 1406 O O . ASP A 1 181 ? 10.063 2.992 -19.172 1.00 97.81 181 ASP A O 1
ATOM 1410 N N . PRO A 1 182 ? 8.509 2.921 -20.802 1.00 96.62 182 PRO A N 1
ATOM 1411 C CA . PRO A 1 182 ? 7.764 1.773 -20.271 1.00 96.62 182 PRO A CA 1
ATOM 1412 C C . PRO A 1 182 ? 8.580 0.477 -20.116 1.00 96.62 182 PRO A C 1
ATOM 1414 O O . PRO A 1 182 ? 8.079 -0.521 -19.595 1.00 96.62 182 PRO A O 1
ATOM 1417 N N . ASN A 1 183 ? 9.821 0.436 -20.613 1.00 95.00 183 ASN A N 1
ATOM 1418 C CA . ASN A 1 183 ? 10.738 -0.688 -20.453 1.00 95.00 183 ASN A CA 1
ATOM 1419 C C . ASN A 1 183 ? 11.880 -0.411 -19.472 1.00 95.00 183 ASN A C 1
ATOM 1421 O O . ASN A 1 183 ? 12.783 -1.248 -19.399 1.00 95.00 183 ASN A O 1
ATOM 1425 N N . SER A 1 184 ? 11.806 0.662 -18.681 1.00 96.88 184 SER A N 1
ATOM 1426 C CA . SER A 1 184 ? 12.722 0.928 -17.567 1.00 96.88 184 SER A CA 1
ATOM 1427 C C . SER A 1 184 ? 12.895 -0.290 -16.649 1.00 96.88 184 SER A C 1
ATOM 1429 O O . SER A 1 184 ? 11.950 -1.043 -16.391 1.00 96.88 184 SER A O 1
ATOM 1431 N N . ARG A 1 185 ? 14.113 -0.484 -16.144 1.00 96.38 185 ARG A N 1
ATOM 1432 C CA . ARG A 1 185 ? 14.415 -1.344 -14.995 1.00 96.38 185 ARG A CA 1
ATOM 1433 C C . ARG A 1 185 ? 14.707 -0.437 -13.821 1.00 96.38 185 ARG A C 1
ATOM 1435 O O . ARG A 1 185 ? 15.517 0.471 -13.959 1.00 96.38 185 ARG A O 1
ATOM 1442 N N . VAL A 1 186 ? 14.026 -0.665 -12.707 1.00 98.25 186 VAL A N 1
ATOM 1443 C CA . VAL A 1 186 ? 14.079 0.209 -11.534 1.00 98.25 186 VAL A CA 1
ATOM 1444 C C . VAL A 1 186 ? 14.113 -0.659 -10.280 1.00 98.25 186 VAL A C 1
ATOM 1446 O O . VAL A 1 186 ? 13.303 -1.581 -10.129 1.00 98.25 186 VAL A O 1
ATOM 1449 N N . ALA A 1 187 ? 15.083 -0.378 -9.422 1.00 98.31 187 ALA A N 1
ATOM 1450 C CA . ALA A 1 187 ? 15.201 -0.808 -8.038 1.00 98.31 187 ALA A CA 1
ATOM 1451 C C . ALA A 1 187 ? 15.633 0.425 -7.221 1.00 98.31 187 ALA A C 1
ATOM 1453 O O . ALA A 1 187 ? 16.767 0.535 -6.770 1.00 98.31 187 ALA A O 1
ATOM 1454 N N . CYS A 1 188 ? 14.740 1.415 -7.143 1.00 98.75 188 CYS A N 1
ATOM 1455 C CA . CYS A 1 188 ? 15.015 2.694 -6.497 1.00 98.75 188 CYS A CA 1
ATOM 1456 C C . CYS A 1 188 ? 14.694 2.613 -5.005 1.00 98.75 188 CYS A C 1
ATOM 1458 O O . CYS A 1 188 ? 13.530 2.606 -4.607 1.00 98.75 188 CYS A O 1
ATOM 1460 N N . GLU A 1 189 ? 15.725 2.602 -4.175 1.00 98.88 189 GLU A N 1
ATOM 1461 C CA . GLU A 1 189 ? 15.611 2.681 -2.727 1.00 98.88 189 GLU A CA 1
ATOM 1462 C C . GLU A 1 189 ? 15.741 4.141 -2.274 1.00 98.88 189 GLU A C 1
ATOM 1464 O O . GLU A 1 189 ? 16.623 4.879 -2.711 1.00 98.88 189 GLU A O 1
ATOM 1469 N N . THR A 1 190 ? 14.875 4.564 -1.358 1.00 98.94 190 THR A N 1
ATOM 1470 C CA . THR A 1 190 ? 14.966 5.863 -0.680 1.00 98.94 190 THR A CA 1
ATOM 1471 C C . THR A 1 190 ? 15.204 5.661 0.814 1.00 98.94 190 THR A C 1
ATOM 1473 O O . THR A 1 190 ? 14.552 4.818 1.440 1.00 98.94 190 THR A O 1
ATOM 1476 N N . CYS A 1 191 ? 16.075 6.475 1.415 1.00 98.94 191 CYS A N 1
ATOM 1477 C CA . CYS A 1 191 ? 16.146 6.662 2.865 1.00 98.94 191 CYS A CA 1
ATOM 1478 C C . CYS A 1 191 ? 16.153 8.151 3.252 1.00 98.94 191 CYS A C 1
ATOM 1480 O O . CYS A 1 191 ? 16.485 9.029 2.453 1.00 98.94 191 CYS A O 1
ATOM 1482 N N . THR A 1 192 ? 15.763 8.461 4.488 1.00 98.94 192 THR A N 1
ATOM 1483 C CA . THR A 1 192 ? 15.702 9.839 4.993 1.00 98.94 192 THR A CA 1
ATOM 1484 C C . THR A 1 192 ? 16.024 9.927 6.481 1.00 98.94 192 THR A C 1
ATOM 1486 O O . THR A 1 192 ? 15.748 9.014 7.264 1.00 98.94 192 THR A O 1
ATOM 1489 N N . LYS A 1 193 ? 16.601 11.061 6.881 1.00 98.50 193 LYS A N 1
ATOM 1490 C CA . LYS A 1 193 ? 16.713 11.505 8.273 1.00 98.50 193 LYS A CA 1
ATOM 1491 C C . LYS A 1 193 ? 16.703 13.038 8.292 1.00 98.50 193 LYS A C 1
ATOM 1493 O O . LYS A 1 193 ? 16.589 13.674 7.248 1.00 98.50 193 LYS A O 1
ATOM 1498 N N . HIS A 1 194 ? 16.789 13.646 9.472 1.00 97.75 194 HIS A N 1
ATOM 1499 C CA . HIS A 1 194 ? 16.811 15.094 9.664 1.00 97.75 194 HIS A CA 1
ATOM 1500 C C . HIS A 1 194 ? 17.672 15.817 8.610 1.00 97.75 194 HIS A C 1
ATOM 1502 O O . HIS A 1 194 ? 18.881 15.596 8.518 1.00 97.75 194 HIS A O 1
ATOM 1508 N N . ASN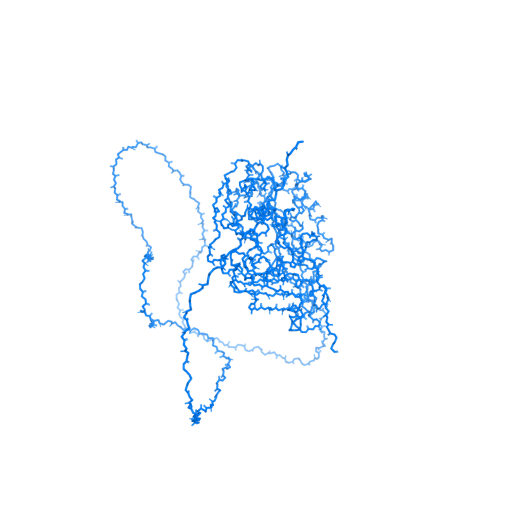 A 1 195 ? 17.020 16.691 7.838 1.00 97.94 195 ASN A N 1
ATOM 1509 C CA . ASN A 1 195 ? 17.616 17.515 6.787 1.00 97.94 195 ASN A CA 1
ATOM 1510 C C . ASN A 1 195 ? 18.287 16.746 5.617 1.00 97.94 195 ASN A C 1
ATOM 1512 O O . ASN A 1 195 ? 19.158 17.292 4.934 1.00 97.94 195 ASN A O 1
ATOM 1516 N N . MET A 1 196 ? 17.903 15.485 5.371 1.00 98.75 196 MET A N 1
ATOM 1517 C CA . MET A 1 196 ? 18.467 14.655 4.300 1.00 98.75 196 MET A CA 1
ATOM 1518 C C . MET A 1 196 ? 17.456 13.661 3.708 1.00 98.75 196 MET A C 1
ATOM 1520 O O . MET A 1 196 ? 16.821 12.893 4.433 1.00 98.75 196 MET A O 1
ATOM 1524 N N . VAL A 1 197 ? 17.405 13.585 2.381 1.00 98.94 197 VAL A N 1
ATOM 1525 C CA . VAL A 1 197 ? 16.869 12.445 1.625 1.00 98.94 197 VAL A CA 1
ATOM 1526 C C . VAL A 1 197 ? 17.988 11.880 0.752 1.00 98.94 197 VAL A C 1
ATOM 1528 O O . VAL A 1 197 ? 18.769 12.636 0.178 1.00 98.94 197 VAL A O 1
ATOM 1531 N N . MET A 1 198 ? 18.077 10.558 0.646 1.00 98.94 198 MET A N 1
ATOM 1532 C CA . MET A 1 198 ? 18.981 9.872 -0.272 1.00 98.94 198 MET A CA 1
ATOM 1533 C C . MET A 1 198 ? 18.190 8.882 -1.123 1.00 98.94 198 MET A C 1
ATOM 1535 O O . MET A 1 198 ? 17.482 8.044 -0.571 1.00 98.94 198 MET A O 1
ATOM 1539 N N . VAL A 1 199 ? 18.339 8.975 -2.445 1.00 98.88 199 VAL A N 1
ATOM 1540 C CA . VAL A 1 199 ? 17.841 7.991 -3.418 1.00 98.88 199 VAL A CA 1
ATOM 1541 C C . VAL A 1 199 ? 19.022 7.210 -3.990 1.00 98.88 199 VAL A C 1
ATOM 1543 O O . VAL A 1 199 ? 20.053 7.795 -4.333 1.00 98.88 199 VAL A O 1
ATOM 1546 N N . PHE A 1 200 ? 18.902 5.888 -4.040 1.00 98.88 200 PHE A N 1
ATOM 1547 C CA . PHE A 1 200 ? 19.981 4.973 -4.404 1.00 98.88 200 PHE A CA 1
ATOM 1548 C C . PHE A 1 200 ? 19.452 3.661 -5.004 1.00 98.88 200 PHE A C 1
ATOM 1550 O O . PHE A 1 200 ? 18.241 3.473 -5.114 1.00 98.88 200 PHE A O 1
ATOM 1557 N N . GLY A 1 201 ? 20.359 2.774 -5.415 1.00 98.19 201 GLY A N 1
ATOM 1558 C CA . GLY A 1 201 ? 20.034 1.501 -6.071 1.00 98.19 201 GLY A CA 1
ATOM 1559 C C . GLY A 1 201 ? 20.175 1.575 -7.592 1.00 98.19 201 GLY A C 1
ATOM 1560 O O . GLY A 1 201 ? 20.877 2.444 -8.114 1.00 98.19 201 GLY A O 1
ATOM 1561 N N . GLU A 1 202 ? 19.525 0.663 -8.313 1.00 98.12 202 GLU A N 1
ATOM 1562 C CA . GLU A 1 202 ? 19.829 0.415 -9.727 1.00 98.12 202 GLU A CA 1
ATOM 1563 C C . GLU A 1 202 ? 18.695 0.851 -10.666 1.00 98.12 202 GLU A C 1
ATOM 1565 O O . GLU A 1 202 ? 17.551 0.394 -10.555 1.00 98.12 202 GLU A O 1
ATOM 1570 N N . ILE A 1 203 ? 19.012 1.704 -11.645 1.00 98.00 203 ILE A N 1
ATOM 1571 C CA . ILE A 1 203 ? 18.074 2.156 -12.678 1.00 98.00 203 ILE A CA 1
ATOM 1572 C C . ILE A 1 203 ? 18.7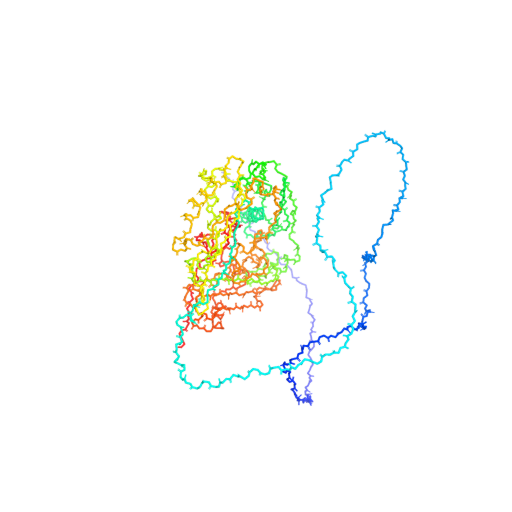27 2.083 -14.062 1.00 98.00 203 ILE A C 1
ATOM 1574 O O . ILE A 1 203 ? 19.682 2.793 -14.361 1.00 98.00 203 ILE A O 1
ATOM 1578 N N . THR A 1 204 ? 18.138 1.284 -14.954 1.00 97.25 204 THR A N 1
ATOM 1579 C CA . THR A 1 204 ? 18.472 1.266 -16.387 1.00 97.25 204 THR A CA 1
ATOM 1580 C C . THR A 1 204 ? 17.250 1.725 -17.172 1.00 97.25 204 THR A C 1
ATOM 1582 O O . THR A 1 204 ? 16.243 1.019 -17.255 1.00 97.25 204 THR A O 1
ATOM 1585 N N . THR A 1 205 ? 17.318 2.927 -17.742 1.00 97.38 205 THR A N 1
ATOM 1586 C CA . THR A 1 205 ? 16.198 3.581 -18.432 1.00 97.38 205 THR A CA 1
ATOM 1587 C C . THR A 1 205 ? 16.694 4.470 -19.570 1.00 97.38 205 THR A C 1
ATOM 1589 O O . THR A 1 205 ? 17.823 4.954 -19.544 1.00 97.38 205 THR A O 1
ATOM 1592 N N . LYS A 1 206 ? 15.843 4.712 -20.572 1.00 97.38 206 LYS A N 1
ATOM 1593 C CA . LYS A 1 206 ? 16.048 5.770 -21.578 1.00 97.38 206 LYS A CA 1
ATOM 1594 C C . LYS A 1 206 ? 15.485 7.128 -21.140 1.00 97.38 206 LYS A C 1
ATOM 1596 O O . LYS A 1 206 ? 15.725 8.124 -21.822 1.00 97.38 206 LYS A O 1
ATOM 1601 N N . ALA A 1 207 ? 14.724 7.163 -20.046 1.00 97.81 207 ALA A N 1
ATOM 1602 C CA . ALA A 1 207 ? 14.140 8.374 -19.490 1.00 97.81 207 ALA A CA 1
ATOM 1603 C C . ALA A 1 207 ? 15.220 9.375 -19.050 1.00 97.81 207 ALA A C 1
ATOM 1605 O O . ALA A 1 207 ? 16.270 8.993 -18.538 1.00 97.81 207 ALA A O 1
ATOM 1606 N N . GLN A 1 208 ? 14.938 10.668 -19.199 1.00 97.56 208 GLN A N 1
ATOM 1607 C CA . GLN A 1 208 ? 15.723 11.733 -18.579 1.00 97.56 208 GLN A CA 1
ATOM 1608 C C . GLN A 1 208 ? 14.992 12.159 -17.303 1.00 97.56 208 GLN A C 1
ATOM 1610 O O . GLN A 1 208 ? 13.975 12.854 -17.365 1.00 97.56 208 GLN A O 1
ATOM 1615 N N . VAL A 1 209 ? 15.465 11.681 -16.149 1.00 97.69 209 VAL A N 1
ATOM 1616 C CA . VAL A 1 209 ? 14.816 11.893 -14.846 1.00 97.69 209 VAL A CA 1
ATOM 1617 C C . VAL A 1 209 ? 15.671 12.804 -13.974 1.00 97.69 209 VAL A C 1
ATOM 1619 O O . VAL A 1 209 ? 16.804 12.479 -13.628 1.00 97.69 209 VAL A O 1
ATOM 1622 N N . ASP A 1 210 ? 15.096 13.938 -13.580 1.00 98.25 210 ASP A N 1
ATOM 1623 C CA . ASP A 1 210 ? 15.635 14.784 -12.518 1.00 98.25 210 ASP A CA 1
ATOM 1624 C C . ASP A 1 210 ? 15.203 14.206 -11.161 1.00 98.25 210 ASP A C 1
ATOM 1626 O O . ASP A 1 210 ? 14.125 14.506 -10.638 1.00 98.25 210 ASP A O 1
ATOM 1630 N N . TYR A 1 211 ? 16.035 13.311 -10.619 1.00 98.56 211 TYR A N 1
ATOM 1631 C CA . TYR A 1 211 ? 15.775 12.638 -9.345 1.00 98.56 211 TYR A CA 1
ATOM 1632 C C . TYR A 1 211 ? 15.617 13.625 -8.182 1.00 98.56 211 TYR A C 1
ATOM 1634 O O . TYR A 1 211 ? 14.779 13.410 -7.306 1.00 98.56 211 TYR A O 1
ATOM 1642 N N . GLU A 1 212 ? 16.384 14.720 -8.176 1.00 98.69 212 GLU A N 1
ATOM 1643 C CA . GLU A 1 212 ? 16.293 15.734 -7.126 1.00 98.69 212 GLU A CA 1
ATOM 1644 C C . GLU A 1 212 ? 14.937 16.438 -7.175 1.00 98.69 212 GLU A C 1
ATOM 1646 O O . GLU A 1 212 ? 14.255 16.538 -6.152 1.00 98.69 212 GLU A O 1
ATOM 1651 N N . LYS A 1 213 ? 14.482 16.839 -8.364 1.00 98.62 213 LYS A N 1
ATOM 1652 C CA . LYS A 1 213 ? 13.149 17.420 -8.538 1.00 98.62 213 LYS A CA 1
ATOM 1653 C C . LYS A 1 213 ? 12.037 16.460 -8.106 1.00 98.62 213 LYS A C 1
ATOM 1655 O O . LYS A 1 213 ? 11.114 16.895 -7.422 1.00 98.62 213 LYS A O 1
ATOM 1660 N N . VAL A 1 214 ? 12.123 15.168 -8.442 1.00 98.69 214 VAL A N 1
ATOM 1661 C CA . VAL A 1 214 ? 11.130 14.156 -8.016 1.00 98.69 214 VAL A CA 1
ATOM 1662 C C . VAL A 1 214 ? 11.070 14.031 -6.488 1.00 98.69 214 VAL A C 1
ATOM 1664 O O . VAL A 1 214 ? 9.973 14.016 -5.919 1.00 98.69 214 VAL A O 1
ATOM 1667 N N . VAL A 1 215 ? 12.227 14.002 -5.815 1.00 98.88 215 VAL A N 1
ATOM 1668 C CA . VAL A 1 215 ? 12.323 14.012 -4.345 1.00 98.88 215 VAL A CA 1
ATOM 1669 C C . VAL A 1 215 ? 11.645 15.257 -3.770 1.00 98.88 215 VAL A C 1
ATOM 1671 O O . VAL A 1 215 ? 10.735 15.138 -2.948 1.00 98.88 215 VAL A O 1
ATOM 1674 N N . ARG A 1 216 ? 12.051 16.452 -4.221 1.00 98.81 216 ARG A N 1
ATOM 1675 C CA . ARG A 1 216 ? 11.554 17.728 -3.682 1.00 98.81 216 ARG A CA 1
ATOM 1676 C C . ARG A 1 216 ? 10.056 17.907 -3.921 1.00 98.81 216 ARG A C 1
ATOM 1678 O O . ARG A 1 216 ? 9.336 18.274 -2.996 1.00 98.81 216 ARG A O 1
ATOM 1685 N N . ASP A 1 217 ? 9.563 17.589 -5.116 1.00 98.75 217 ASP A N 1
ATOM 1686 C CA . ASP A 1 217 ? 8.138 17.692 -5.446 1.00 98.75 217 ASP A CA 1
ATOM 1687 C C . ASP A 1 217 ? 7.280 16.723 -4.624 1.00 98.75 217 ASP A C 1
ATOM 1689 O O . ASP A 1 217 ? 6.196 17.102 -4.174 1.00 98.75 217 ASP A O 1
ATOM 1693 N N . THR A 1 218 ? 7.776 15.510 -4.362 1.00 98.75 218 THR A N 1
ATOM 1694 C CA . THR A 1 218 ? 7.083 14.534 -3.508 1.00 98.75 218 THR A CA 1
ATOM 1695 C C . THR A 1 218 ? 7.009 15.037 -2.064 1.00 98.75 218 THR A C 1
ATOM 1697 O O . THR A 1 218 ? 5.904 15.178 -1.534 1.00 98.75 218 THR A O 1
ATOM 1700 N N . CYS A 1 219 ? 8.141 15.430 -1.462 1.00 98.75 219 CYS A N 1
ATOM 1701 C CA . CYS A 1 219 ? 8.188 16.042 -0.126 1.00 98.75 219 CYS A CA 1
ATOM 1702 C C . CYS A 1 219 ? 7.232 17.243 -0.004 1.00 98.75 219 CYS A C 1
ATOM 1704 O O . CYS A 1 219 ? 6.454 17.334 0.949 1.00 98.75 219 CYS A O 1
ATOM 1706 N N . ARG A 1 220 ? 7.248 18.148 -0.992 1.00 98.56 220 ARG A N 1
ATOM 1707 C CA . ARG A 1 220 ? 6.412 19.355 -0.995 1.00 98.56 220 ARG A CA 1
ATOM 1708 C C . ARG A 1 220 ? 4.924 19.018 -1.082 1.00 98.56 220 ARG A C 1
ATOM 1710 O O . ARG A 1 220 ? 4.140 19.609 -0.348 1.00 98.56 220 ARG A O 1
ATOM 1717 N N . SER A 1 221 ? 4.542 18.043 -1.915 1.00 97.94 221 SER A N 1
ATOM 1718 C CA . SER A 1 221 ? 3.143 17.602 -2.053 1.00 97.94 221 SER A CA 1
ATOM 1719 C C . SER A 1 221 ? 2.570 16.970 -0.779 1.00 97.94 221 SER A C 1
ATOM 1721 O O . SER A 1 221 ? 1.391 17.146 -0.491 1.00 97.94 221 SER A O 1
ATOM 1723 N N . ILE A 1 222 ? 3.421 16.321 0.022 1.00 98.25 222 ILE A N 1
ATOM 1724 C CA . ILE A 1 222 ? 3.078 15.749 1.333 1.00 98.25 222 ILE A CA 1
ATOM 1725 C C . ILE A 1 222 ? 2.895 16.839 2.411 1.00 98.25 222 ILE A C 1
ATOM 1727 O O . ILE A 1 222 ? 2.209 16.628 3.411 1.00 98.25 222 ILE A O 1
ATOM 1731 N N . GLY A 1 223 ? 3.470 18.031 2.216 1.00 97.69 223 GLY A N 1
ATOM 1732 C CA . GLY A 1 223 ? 3.432 19.146 3.174 1.00 97.69 223 GLY A CA 1
ATOM 1733 C C . GLY A 1 223 ? 4.727 19.353 3.972 1.00 97.69 223 GLY A C 1
ATOM 1734 O O . GLY A 1 223 ? 4.733 20.097 4.956 1.00 97.69 223 GLY A O 1
ATOM 1735 N N . PHE A 1 224 ? 5.837 18.733 3.559 1.00 98.19 224 PHE A N 1
ATOM 1736 C CA . PHE A 1 224 ? 7.171 19.007 4.104 1.00 98.19 224 PHE A CA 1
ATOM 1737 C C . PHE A 1 224 ? 7.752 20.295 3.507 1.00 98.19 224 PHE A C 1
ATOM 1739 O O . PHE A 1 224 ? 8.626 20.270 2.646 1.00 98.19 224 PHE A O 1
ATOM 1746 N N . THR A 1 225 ? 7.217 21.435 3.939 1.00 96.19 225 THR A N 1
ATOM 1747 C CA . THR A 1 225 ? 7.558 22.780 3.440 1.00 96.19 225 THR A CA 1
ATOM 1748 C C . THR A 1 225 ? 8.363 23.626 4.430 1.00 96.19 225 THR A C 1
ATOM 1750 O O . THR A 1 225 ? 8.762 24.732 4.085 1.00 96.19 225 THR A O 1
ATOM 1753 N N . THR A 1 226 ? 8.599 23.139 5.654 1.00 94.88 226 THR A N 1
ATOM 1754 C CA . THR A 1 226 ? 9.339 23.848 6.712 1.00 94.88 226 THR A CA 1
ATOM 1755 C C . THR A 1 226 ? 10.065 22.862 7.633 1.00 94.88 226 THR A C 1
ATOM 1757 O O . THR A 1 226 ? 9.616 21.733 7.845 1.00 94.88 226 THR A O 1
ATOM 1760 N N . GLU A 1 227 ? 11.161 23.292 8.267 1.00 92.19 227 GLU A N 1
ATOM 1761 C CA . GLU A 1 227 ? 11.879 22.465 9.256 1.00 92.19 227 GLU A CA 1
ATOM 1762 C C . GLU A 1 227 ? 11.006 22.093 10.477 1.00 92.19 227 GLU A C 1
ATOM 1764 O O . GLU A 1 227 ? 11.213 21.057 11.119 1.00 92.19 227 GLU A O 1
ATOM 1769 N N . GLU A 1 228 ? 10.005 22.922 10.780 1.00 91.06 228 GLU A N 1
ATOM 1770 C CA . GLU A 1 228 ? 9.012 22.711 11.838 1.00 91.06 228 GLU A CA 1
ATOM 1771 C C . GLU A 1 228 ? 8.066 21.542 11.529 1.00 91.06 228 GLU A C 1
ATOM 1773 O O . GLU A 1 228 ? 7.708 20.782 12.431 1.00 91.06 228 GLU A O 1
ATOM 1778 N N . ASN A 1 229 ? 7.716 21.339 10.254 1.00 90.94 229 ASN A N 1
ATOM 1779 C CA . ASN A 1 229 ? 6.941 20.176 9.819 1.00 90.94 229 ASN A CA 1
ATOM 1780 C C . ASN A 1 229 ? 7.768 18.876 9.864 1.00 90.94 229 ASN A C 1
ATOM 1782 O O . ASN A 1 229 ? 7.189 17.794 9.859 1.00 90.94 229 ASN A O 1
ATOM 1786 N N . GLY A 1 230 ? 9.098 18.964 9.981 1.00 95.62 230 GLY A N 1
ATOM 1787 C CA . GLY A 1 230 ? 10.020 17.832 10.156 1.00 95.62 230 GLY A CA 1
ATOM 1788 C C . GLY A 1 230 ? 10.990 17.616 8.988 1.00 95.62 230 GLY A C 1
ATOM 1789 O O . GLY A 1 230 ? 11.987 16.906 9.144 1.00 95.62 230 GLY A O 1
ATOM 1790 N N . LEU A 1 231 ? 10.728 18.254 7.845 1.00 98.12 231 LEU A N 1
ATOM 1791 C CA . LEU A 1 231 ? 11.604 18.352 6.678 1.00 98.12 231 LEU A CA 1
ATOM 1792 C C . LEU A 1 231 ? 11.161 19.558 5.831 1.00 98.12 231 LEU A C 1
ATOM 1794 O O . LEU A 1 231 ? 9.967 19.801 5.675 1.00 98.12 231 LEU A O 1
ATOM 1798 N N . ASP A 1 232 ? 12.125 20.273 5.261 1.00 98.12 232 ASP A N 1
ATOM 1799 C CA . ASP A 1 232 ? 11.909 21.347 4.290 1.00 98.12 232 ASP A CA 1
ATOM 1800 C C . ASP A 1 232 ? 12.317 20.842 2.896 1.00 98.12 232 ASP A C 1
ATOM 1802 O O . ASP A 1 232 ? 13.489 20.543 2.666 1.00 98.12 232 ASP A O 1
ATOM 1806 N N . ALA A 1 233 ? 11.358 20.700 1.978 1.00 98.56 233 ALA A N 1
ATOM 1807 C CA . ALA A 1 233 ? 11.585 20.183 0.629 1.00 98.56 233 ALA A CA 1
ATOM 1808 C C . ALA A 1 233 ? 12.520 21.049 -0.230 1.00 98.56 233 ALA A C 1
ATOM 1810 O O . ALA A 1 233 ? 13.157 20.521 -1.141 1.00 98.56 233 ALA A O 1
ATOM 1811 N N . ASP A 1 234 ? 12.613 22.350 0.033 1.00 98.12 234 ASP A N 1
ATOM 1812 C CA . ASP A 1 234 ? 13.396 23.284 -0.776 1.00 98.12 234 ASP A CA 1
ATOM 1813 C C . ASP A 1 234 ? 14.823 23.445 -0.227 1.00 98.12 234 ASP A C 1
ATOM 1815 O O . ASP A 1 234 ? 15.764 23.609 -1.003 1.00 98.12 234 ASP A O 1
ATOM 1819 N N . ASN A 1 235 ? 15.014 23.296 1.090 1.00 97.94 235 ASN A N 1
ATOM 1820 C CA . ASN A 1 235 ? 16.318 23.446 1.748 1.00 97.94 235 ASN A CA 1
ATOM 1821 C C . ASN A 1 235 ? 17.014 22.125 2.133 1.00 97.94 235 ASN A C 1
ATOM 1823 O O . ASN A 1 235 ? 18.203 22.143 2.469 1.00 97.94 235 ASN A O 1
ATOM 1827 N N . CYS A 1 236 ? 16.331 20.973 2.091 1.00 98.31 236 CYS A N 1
ATOM 1828 C CA . CYS A 1 236 ? 16.955 19.705 2.474 1.00 98.31 236 CYS A CA 1
ATOM 1829 C C . CYS A 1 236 ? 18.049 19.242 1.504 1.00 98.31 236 CYS A C 1
ATOM 1831 O O . CYS A 1 236 ? 18.027 19.525 0.299 1.00 98.31 236 CYS A O 1
ATOM 1833 N N . LYS A 1 237 ? 19.013 18.480 2.037 1.00 98.69 237 LYS A N 1
ATOM 1834 C CA . LYS A 1 237 ? 20.024 17.800 1.224 1.00 98.69 237 LYS A CA 1
ATOM 1835 C C . LYS A 1 237 ? 19.374 16.636 0.490 1.00 98.69 237 LYS A C 1
ATOM 1837 O O . LYS A 1 237 ? 18.825 15.747 1.139 1.00 98.69 237 LYS A O 1
ATOM 1842 N N . VAL A 1 238 ? 19.508 16.608 -0.831 1.00 98.81 238 VAL A N 1
ATOM 1843 C CA . VAL A 1 238 ? 19.173 15.437 -1.641 1.00 98.81 238 VAL A CA 1
ATOM 1844 C C . VAL A 1 238 ? 20.473 14.800 -2.113 1.00 98.81 238 VAL A C 1
ATOM 1846 O O . VAL A 1 238 ? 21.328 15.468 -2.689 1.00 98.81 238 VAL A O 1
ATOM 1849 N N . LEU A 1 239 ? 20.651 13.518 -1.807 1.00 98.81 239 LEU A N 1
ATOM 1850 C CA . LEU A 1 239 ? 21.783 12.713 -2.253 1.00 98.81 239 LEU A CA 1
ATOM 1851 C C . LEU A 1 239 ? 21.284 11.718 -3.301 1.00 98.81 239 LEU A C 1
ATOM 1853 O O . LEU A 1 239 ? 20.319 10.998 -3.056 1.00 98.81 239 LEU A O 1
ATOM 1857 N N . VAL A 1 240 ? 21.944 11.668 -4.455 1.00 98.69 240 VAL A N 1
ATOM 1858 C CA . VAL A 1 240 ? 21.619 10.737 -5.541 1.00 98.69 240 VAL A CA 1
ATOM 1859 C C . VAL A 1 240 ? 22.801 9.794 -5.722 1.00 98.69 240 VAL A C 1
ATOM 1861 O O . VAL A 1 240 ? 23.908 10.238 -6.023 1.00 98.69 240 VAL A O 1
ATOM 1864 N N . HIS A 1 241 ? 22.575 8.500 -5.512 1.00 98.38 241 HIS A N 1
ATOM 1865 C CA . HIS A 1 241 ? 23.579 7.447 -5.669 1.00 98.38 241 HIS A CA 1
ATOM 1866 C C . HIS A 1 241 ? 22.967 6.250 -6.405 1.00 98.38 241 HIS A C 1
ATOM 1868 O O . HIS A 1 241 ? 22.822 5.158 -5.859 1.00 98.38 241 HIS A O 1
ATOM 1874 N N . VAL A 1 242 ? 22.525 6.526 -7.631 1.00 97.94 242 VAL A N 1
ATOM 1875 C CA . VAL A 1 242 ? 21.888 5.568 -8.536 1.00 97.94 242 VAL A CA 1
ATOM 1876 C C . VAL A 1 242 ? 22.912 5.099 -9.568 1.00 97.94 242 VAL A C 1
ATOM 1878 O O . VAL A 1 242 ? 23.585 5.932 -10.177 1.00 97.94 242 VAL A O 1
ATOM 1881 N N . GLU A 1 243 ? 23.004 3.788 -9.772 1.00 95.69 243 GLU A N 1
ATOM 1882 C CA . GLU A 1 243 ? 23.858 3.148 -10.783 1.00 95.69 243 GLU A CA 1
ATOM 1883 C C . GLU A 1 243 ? 22.999 2.376 -11.808 1.00 95.69 243 GLU A C 1
ATOM 1885 O O . GLU A 1 243 ? 21.777 2.295 -11.675 1.00 95.69 243 GLU A O 1
ATOM 1890 N N . GLU A 1 244 ? 23.605 1.835 -12.867 1.00 91.12 244 GLU A N 1
ATOM 1891 C CA . GLU A 1 244 ? 22.892 0.968 -13.819 1.00 91.12 244 GLU A CA 1
ATOM 1892 C C . GLU A 1 244 ? 22.707 -0.452 -13.247 1.00 91.12 244 GLU A C 1
ATOM 1894 O O . GLU A 1 244 ? 23.470 -0.902 -12.394 1.00 91.12 244 GLU A O 1
ATOM 1899 N N . GLN A 1 245 ? 21.695 -1.187 -13.722 1.00 85.25 245 GLN A N 1
ATOM 1900 C CA . GLN A 1 245 ? 21.496 -2.588 -13.344 1.00 85.25 245 GLN A CA 1
ATOM 1901 C C . GLN A 1 245 ? 22.646 -3.475 -13.848 1.00 85.25 245 GLN A C 1
ATOM 1903 O O . GLN A 1 245 ? 23.051 -3.370 -15.002 1.00 85.25 245 GLN A O 1
ATOM 1908 N N . ASP A 1 246 ? 23.098 -4.414 -13.008 1.00 88.69 246 ASP A N 1
ATOM 1909 C CA . ASP A 1 246 ? 24.116 -5.409 -13.367 1.00 88.69 246 ASP A CA 1
ATOM 1910 C C . ASP A 1 246 ? 23.775 -6.179 -14.664 1.00 88.69 246 ASP A C 1
ATOM 1912 O O . ASP A 1 246 ? 22.680 -6.734 -14.835 1.00 88.69 246 ASP A O 1
ATOM 1916 N N . ASP A 1 247 ? 24.759 -6.245 -15.564 1.00 86.38 247 ASP A N 1
ATOM 1917 C CA . ASP A 1 247 ? 24.646 -6.851 -16.894 1.00 86.38 247 ASP A CA 1
ATOM 1918 C C . ASP A 1 247 ? 24.254 -8.338 -16.857 1.00 86.38 247 ASP A C 1
ATOM 1920 O O . ASP A 1 247 ? 23.536 -8.812 -17.742 1.00 86.38 247 ASP A O 1
ATOM 1924 N N . GLN A 1 248 ? 24.690 -9.095 -15.844 1.00 85.38 248 GLN A N 1
ATOM 1925 C CA . GLN A 1 248 ? 24.374 -10.521 -15.721 1.00 85.38 248 GLN A CA 1
ATOM 1926 C C . GLN A 1 248 ? 22.900 -10.712 -15.355 1.00 85.38 248 GLN A C 1
ATOM 1928 O O . GLN A 1 248 ? 22.237 -11.596 -15.906 1.00 85.38 248 GLN A O 1
ATOM 1933 N N . ILE A 1 249 ? 22.360 -9.847 -14.489 1.00 82.25 249 ILE A N 1
ATOM 1934 C CA . ILE A 1 249 ? 20.926 -9.812 -14.170 1.00 82.25 249 ILE A CA 1
ATOM 1935 C C . ILE A 1 249 ? 20.123 -9.423 -15.422 1.00 82.25 249 ILE A C 1
ATOM 1937 O O . ILE A 1 249 ? 19.158 -10.109 -15.775 1.00 82.25 249 ILE A O 1
ATOM 1941 N N . ALA A 1 250 ? 20.541 -8.380 -16.145 1.00 84.81 250 ALA A N 1
ATOM 1942 C CA . ALA A 1 250 ? 19.872 -7.925 -17.367 1.00 84.81 250 ALA A CA 1
ATOM 1943 C C . ALA A 1 250 ? 19.860 -8.996 -18.480 1.00 84.81 250 ALA A C 1
ATOM 1945 O O . ALA A 1 250 ? 18.844 -9.186 -19.168 1.00 84.81 250 ALA A O 1
ATOM 1946 N N . ALA A 1 251 ? 20.961 -9.736 -18.640 1.00 83.88 251 ALA A N 1
ATOM 1947 C CA . ALA A 1 251 ? 21.071 -10.867 -19.556 1.00 83.88 251 ALA A CA 1
ATOM 1948 C C . ALA A 1 251 ? 20.146 -12.026 -19.147 1.00 83.88 251 ALA A C 1
ATOM 1950 O O . ALA A 1 251 ? 19.378 -12.538 -19.968 1.00 83.88 251 ALA A O 1
ATOM 1951 N N . ALA A 1 252 ? 20.179 -12.431 -17.876 1.00 85.88 252 ALA A N 1
ATOM 1952 C CA . ALA A 1 252 ? 19.471 -13.615 -17.404 1.00 85.88 252 ALA A CA 1
ATOM 1953 C C . ALA A 1 252 ? 17.944 -13.405 -17.332 1.00 85.88 252 ALA A C 1
ATOM 1955 O O . ALA A 1 252 ? 17.175 -14.240 -17.825 1.00 85.88 252 ALA A O 1
ATOM 1956 N N . VAL A 1 253 ? 17.486 -12.258 -16.820 1.00 85.12 253 VAL A N 1
ATOM 1957 C CA . VAL A 1 253 ? 16.057 -11.960 -16.617 1.00 85.12 253 VAL A CA 1
ATOM 1958 C C . VAL A 1 253 ? 15.346 -11.688 -17.946 1.00 85.12 253 VAL A C 1
ATOM 1960 O O . VAL A 1 253 ? 14.357 -12.354 -18.265 1.00 85.12 253 VAL A O 1
ATOM 1963 N N . HIS A 1 254 ? 15.863 -10.751 -18.753 1.00 86.69 254 HIS A N 1
ATOM 1964 C CA . HIS A 1 254 ? 15.195 -10.253 -19.968 1.00 86.69 254 HIS A CA 1
ATOM 1965 C C . HIS A 1 254 ? 16.067 -10.256 -21.238 1.00 86.69 254 HIS A C 1
ATOM 1967 O O . HIS A 1 254 ? 15.624 -9.757 -22.275 1.00 86.69 254 HIS A O 1
ATOM 1973 N N . GLY A 1 255 ? 17.288 -10.802 -21.204 1.00 86.38 255 GLY A N 1
ATOM 1974 C CA . GLY A 1 255 ? 18.176 -10.879 -22.372 1.00 86.38 255 GLY A CA 1
ATOM 1975 C C . GLY A 1 255 ? 18.484 -9.509 -22.975 1.00 86.38 255 GLY A C 1
ATOM 1976 O O . GLY A 1 255 ? 18.343 -9.340 -24.184 1.00 86.38 255 GLY A O 1
ATOM 1977 N N . HIS A 1 256 ? 18.753 -8.499 -22.140 1.00 85.44 256 HIS A N 1
ATOM 1978 C CA . HIS A 1 256 ? 18.873 -7.084 -22.545 1.00 85.44 256 HIS A CA 1
ATOM 1979 C C . HIS A 1 256 ? 17.655 -6.548 -23.338 1.00 85.44 256 HIS A C 1
ATOM 1981 O O . HIS A 1 256 ? 17.759 -5.605 -24.115 1.00 85.44 256 HIS A O 1
ATOM 1987 N N . GLY A 1 257 ? 16.471 -7.142 -23.131 1.00 84.25 257 GLY A N 1
ATOM 1988 C CA . GLY A 1 257 ? 15.219 -6.758 -23.793 1.00 84.25 257 GLY A CA 1
ATOM 1989 C C . GLY A 1 257 ? 14.878 -7.584 -25.038 1.00 84.25 257 GLY A C 1
ATOM 1990 O O . GLY A 1 257 ? 13.876 -7.296 -25.685 1.00 84.25 257 GLY A O 1
ATOM 1991 N N . SER A 1 258 ? 15.674 -8.607 -25.370 1.00 89.62 258 SER A N 1
ATOM 1992 C CA . SER A 1 258 ? 15.411 -9.515 -26.499 1.00 89.62 258 SER A CA 1
ATOM 1993 C C . SER A 1 258 ? 14.441 -10.661 -26.182 1.00 89.62 258 SER A C 1
ATOM 1995 O O . SER A 1 258 ? 13.877 -11.248 -27.107 1.00 89.62 258 SER A O 1
ATOM 1997 N N . LYS A 1 259 ? 14.222 -10.991 -24.899 1.00 91.00 259 LYS A N 1
ATOM 1998 C CA . LYS A 1 259 ? 13.256 -12.027 -24.499 1.00 91.00 259 LYS A CA 1
ATOM 1999 C C . LYS A 1 259 ? 11.818 -11.568 -24.751 1.00 91.00 259 LYS A C 1
ATOM 2001 O O . LYS A 1 259 ? 11.451 -10.436 -24.434 1.00 91.00 259 LYS A O 1
ATOM 2006 N N . LYS A 1 260 ? 10.989 -12.476 -25.268 1.00 93.81 260 LYS A N 1
ATOM 2007 C CA . LYS A 1 260 ? 9.546 -12.257 -25.419 1.00 93.81 260 LYS A CA 1
ATOM 2008 C C . LYS A 1 260 ? 8.839 -12.271 -24.055 1.00 93.81 260 LYS A C 1
ATOM 2010 O O . LYS A 1 260 ? 9.372 -12.889 -23.135 1.00 93.81 260 LYS A O 1
ATOM 2015 N N . PRO A 1 261 ? 7.642 -11.667 -23.905 1.00 93.00 261 PRO A N 1
ATOM 2016 C CA . PRO A 1 261 ? 6.913 -11.641 -22.633 1.00 93.00 261 PRO A CA 1
ATOM 2017 C C . PRO A 1 261 ? 6.727 -13.018 -21.981 1.00 93.00 261 PRO A C 1
ATOM 2019 O O . PRO A 1 261 ? 6.913 -13.148 -20.774 1.00 93.00 261 PRO A O 1
ATOM 2022 N N . GLU A 1 262 ? 6.435 -14.051 -22.773 1.00 95.12 262 GLU A N 1
ATOM 2023 C CA . GLU A 1 262 ? 6.270 -15.431 -22.308 1.00 95.12 262 GLU A CA 1
ATOM 2024 C C . GLU A 1 262 ? 7.552 -16.076 -21.738 1.00 95.12 262 GLU A C 1
ATOM 2026 O O . GLU A 1 262 ? 7.451 -17.032 -20.966 1.00 95.12 262 GLU A O 1
ATOM 2031 N N . ASP A 1 263 ? 8.724 -15.532 -22.094 1.00 95.12 263 ASP A N 1
ATOM 2032 C CA . ASP A 1 263 ? 10.068 -16.029 -21.767 1.00 95.12 263 ASP A CA 1
ATOM 2033 C C . ASP A 1 263 ? 10.814 -15.138 -20.746 1.00 95.12 263 ASP A C 1
ATOM 2035 O O . ASP A 1 263 ? 11.926 -15.478 -20.320 1.00 95.12 263 ASP A O 1
ATOM 2039 N N . ILE A 1 264 ? 10.244 -13.985 -20.358 1.00 93.06 264 ILE A N 1
ATOM 2040 C CA . ILE A 1 264 ? 10.808 -13.113 -19.313 1.00 93.06 264 ILE A CA 1
ATOM 2041 C C . ILE A 1 264 ? 10.797 -13.875 -17.987 1.00 93.06 264 ILE A C 1
ATOM 2043 O O . ILE A 1 264 ? 9.746 -14.293 -17.498 1.00 93.06 264 ILE A O 1
ATOM 2047 N N . GLY A 1 265 ? 11.983 -14.039 -17.404 1.00 91.88 265 GLY A N 1
ATOM 2048 C CA . GLY A 1 265 ? 12.143 -14.687 -16.111 1.00 91.88 265 GLY A CA 1
ATOM 2049 C C . GLY A 1 265 ? 11.782 -13.771 -14.945 1.00 91.88 265 GLY A C 1
ATOM 2050 O O . GLY A 1 265 ? 11.703 -12.553 -15.102 1.00 91.88 265 GLY A O 1
ATOM 2051 N N . ALA A 1 266 ? 11.602 -14.346 -13.757 1.00 93.69 266 ALA A N 1
ATOM 2052 C CA . ALA A 1 266 ? 11.472 -13.562 -12.533 1.00 93.69 266 ALA A CA 1
ATOM 2053 C C . ALA A 1 266 ? 12.739 -12.729 -12.281 1.00 93.69 266 ALA A C 1
ATOM 2055 O O . ALA A 1 266 ? 13.854 -13.237 -12.423 1.00 93.69 266 ALA A O 1
ATOM 2056 N N . GLY A 1 267 ? 12.569 -11.455 -11.909 1.00 88.62 267 GLY A N 1
ATOM 2057 C CA . GLY A 1 267 ? 13.684 -10.547 -11.623 1.00 88.62 267 GLY A CA 1
ATOM 2058 C C . GLY A 1 267 ? 14.551 -10.969 -10.433 1.00 88.62 267 GLY A C 1
ATOM 2059 O O . GLY A 1 267 ? 15.722 -10.613 -10.393 1.00 88.62 267 GLY A O 1
ATOM 2060 N N . ASP A 1 268 ? 13.986 -11.751 -9.510 1.00 93.38 268 ASP A N 1
ATOM 2061 C CA . ASP A 1 268 ? 14.670 -12.386 -8.381 1.00 93.38 268 ASP A CA 1
ATOM 2062 C C . ASP A 1 268 ? 13.914 -13.674 -7.979 1.00 93.38 268 ASP A C 1
ATOM 2064 O O . ASP A 1 268 ? 12.826 -13.959 -8.493 1.00 93.38 268 ASP A O 1
ATOM 2068 N N . GLN A 1 269 ? 14.483 -14.464 -7.072 1.00 95.31 269 GLN A N 1
ATOM 2069 C CA . GLN A 1 269 ? 13.766 -15.497 -6.332 1.00 95.31 269 GLN A CA 1
ATOM 2070 C C . GLN A 1 269 ? 12.886 -14.890 -5.228 1.00 95.31 269 GLN A C 1
ATOM 2072 O O . GLN A 1 269 ? 13.138 -13.797 -4.735 1.00 95.31 269 GLN A O 1
ATOM 2077 N N . GLY A 1 270 ? 11.881 -15.635 -4.772 1.00 97.56 270 GLY A N 1
ATOM 2078 C CA . GLY A 1 270 ? 11.071 -15.231 -3.622 1.00 97.56 270 GLY A CA 1
ATOM 2079 C C . GLY A 1 270 ? 9.723 -15.934 -3.578 1.00 97.56 270 GLY A C 1
ATOM 2080 O O . GLY A 1 270 ? 9.427 -16.790 -4.415 1.00 97.56 270 GLY A O 1
ATOM 2081 N N . HIS A 1 271 ? 8.892 -15.564 -2.607 1.00 98.56 271 HIS A N 1
ATOM 2082 C CA . HIS A 1 271 ? 7.491 -15.971 -2.556 1.00 98.56 271 HIS A CA 1
ATOM 2083 C C . HIS A 1 271 ? 6.593 -14.797 -2.166 1.00 98.56 271 HIS A C 1
ATOM 2085 O O . HIS A 1 271 ? 6.975 -13.959 -1.356 1.00 98.56 271 HIS A O 1
ATOM 2091 N N . MET A 1 272 ? 5.386 -14.750 -2.717 1.00 98.81 272 MET A N 1
ATOM 2092 C CA . MET A 1 272 ? 4.429 -13.656 -2.561 1.00 98.81 272 MET A CA 1
ATOM 2093 C C . MET A 1 272 ? 3.068 -14.215 -2.156 1.00 98.81 272 MET A C 1
ATOM 2095 O O . MET A 1 272 ? 2.767 -15.376 -2.442 1.00 98.81 272 MET A O 1
ATOM 2099 N N . PHE A 1 273 ? 2.249 -13.390 -1.499 1.00 98.94 273 PHE A N 1
ATOM 2100 C CA . PHE A 1 273 ? 0.933 -13.794 -1.010 1.00 98.94 273 PHE A CA 1
ATOM 2101 C C . PHE A 1 273 ? -0.182 -12.840 -1.445 1.00 98.94 273 PHE A C 1
ATOM 2103 O O . PHE A 1 273 ? -0.076 -11.617 -1.340 1.00 98.94 273 PHE A O 1
ATOM 2110 N N . GLY A 1 274 ? -1.282 -13.438 -1.887 1.00 98.94 274 GLY A N 1
ATOM 2111 C CA . GLY A 1 274 ? -2.571 -12.813 -2.127 1.00 98.94 274 GLY A CA 1
ATOM 2112 C C . GLY A 1 274 ? -3.551 -13.185 -1.030 1.00 98.94 274 GLY A C 1
ATOM 2113 O O . GLY A 1 274 ? -3.643 -14.363 -0.699 1.00 98.94 274 GLY A O 1
ATOM 2114 N N . TYR A 1 275 ? -4.301 -12.230 -0.489 1.00 99.00 275 TYR A N 1
ATOM 2115 C CA . TYR A 1 275 ? -5.342 -12.511 0.501 1.00 99.00 275 TYR A CA 1
ATOM 2116 C C . TYR A 1 275 ? -6.644 -11.778 0.175 1.00 99.00 275 TYR A C 1
ATOM 2118 O O . TYR A 1 275 ? -6.636 -10.653 -0.336 1.00 99.00 275 TYR A O 1
ATOM 2126 N N . ALA A 1 276 ? -7.764 -12.429 0.480 1.00 98.94 276 ALA A N 1
ATOM 2127 C CA . ALA A 1 276 ? -9.101 -11.854 0.456 1.00 98.94 276 ALA A CA 1
ATOM 2128 C C . ALA A 1 276 ? -9.997 -12.504 1.521 1.00 98.94 276 ALA A C 1
ATOM 2130 O O . ALA A 1 276 ? -9.781 -13.646 1.935 1.00 98.94 276 ALA A O 1
ATOM 2131 N N . THR A 1 277 ? -11.007 -11.756 1.952 1.00 98.94 277 THR A N 1
ATOM 2132 C CA . THR A 1 277 ? -11.946 -12.086 3.035 1.00 98.94 277 THR A CA 1
ATOM 2133 C C . THR A 1 277 ? -13.272 -11.376 2.754 1.00 98.94 277 THR A C 1
ATOM 2135 O O . THR A 1 277 ? -13.248 -10.292 2.181 1.00 98.94 277 THR A O 1
ATOM 2138 N N . ASP A 1 278 ? -14.415 -11.968 3.100 1.00 98.81 278 ASP A N 1
ATOM 2139 C CA . ASP A 1 278 ? -15.751 -11.427 2.801 1.00 98.81 278 ASP A CA 1
ATOM 2140 C C . ASP A 1 278 ? -16.284 -10.419 3.840 1.00 98.81 278 ASP A C 1
ATOM 2142 O O . ASP A 1 278 ? -17.436 -9.996 3.770 1.00 98.81 278 ASP A O 1
ATOM 2146 N N . GLU A 1 279 ? -15.445 -10.005 4.793 1.00 98.50 279 GLU A N 1
ATOM 2147 C CA . GLU A 1 279 ? -15.826 -9.124 5.907 1.00 98.50 279 GLU A CA 1
ATOM 2148 C C . GLU A 1 279 ? -16.008 -7.634 5.537 1.00 98.50 279 GLU A C 1
ATOM 2150 O O . GLU A 1 279 ? -16.619 -6.889 6.310 1.00 98.50 279 GLU A O 1
ATOM 2155 N N . THR A 1 280 ? -15.524 -7.188 4.366 1.00 98.81 280 THR A N 1
ATOM 2156 C CA . THR A 1 280 ? -15.822 -5.858 3.789 1.00 98.81 280 THR A CA 1
ATOM 2157 C C . THR A 1 280 ? -16.097 -5.926 2.284 1.00 98.81 280 THR A C 1
ATOM 2159 O O . THR A 1 280 ? -15.718 -6.883 1.610 1.00 98.81 280 THR A O 1
ATOM 2162 N N . GLU A 1 281 ? -16.727 -4.882 1.736 1.00 98.00 281 GLU A N 1
ATOM 2163 C CA . GLU A 1 281 ? -17.054 -4.763 0.304 1.00 98.00 281 GLU A CA 1
ATOM 2164 C C . GLU A 1 281 ? -15.806 -4.786 -0.597 1.00 98.00 281 GLU A C 1
ATOM 2166 O O . GLU A 1 281 ? -15.830 -5.326 -1.701 1.00 98.00 281 GLU A O 1
ATOM 2171 N N . GLU A 1 282 ? -14.680 -4.255 -0.113 1.00 98.19 282 GLU A N 1
ATOM 2172 C CA . GLU A 1 282 ? -13.391 -4.253 -0.814 1.00 98.19 282 GLU A CA 1
ATOM 2173 C C . GLU A 1 282 ? -12.651 -5.607 -0.726 1.00 98.19 282 GLU A C 1
ATOM 2175 O O . GLU A 1 282 ? -11.547 -5.767 -1.263 1.00 98.19 282 GLU A O 1
ATOM 2180 N N . LEU A 1 283 ? -13.264 -6.593 -0.064 1.00 98.88 283 LEU A N 1
ATOM 2181 C CA . LEU A 1 283 ? -12.741 -7.925 0.227 1.00 98.88 283 LEU A CA 1
ATOM 2182 C C . LEU A 1 283 ? -11.404 -7.895 0.987 1.00 98.88 283 LEU A C 1
ATOM 2184 O O . LEU A 1 283 ? -10.435 -8.566 0.609 1.00 98.88 283 LEU A O 1
ATOM 2188 N N . MET A 1 284 ? -11.337 -7.066 2.033 1.00 98.94 284 MET A N 1
ATOM 2189 C CA . MET A 1 284 ? -10.153 -6.808 2.860 1.00 98.94 284 MET A CA 1
ATOM 2190 C C . MET A 1 284 ? -10.475 -6.916 4.359 1.00 98.94 284 MET A C 1
ATOM 2192 O O . MET A 1 284 ? -11.638 -6.814 4.736 1.00 98.94 284 MET A O 1
ATOM 2196 N N . PRO A 1 285 ? -9.474 -7.098 5.242 1.00 98.94 285 PRO A N 1
ATOM 2197 C CA . PRO A 1 285 ? -9.728 -7.172 6.677 1.00 98.94 285 PRO A CA 1
ATOM 2198 C C . PRO A 1 285 ? -10.211 -5.842 7.258 1.00 98.94 285 PRO A C 1
ATOM 2200 O O . PRO A 1 285 ? -9.578 -4.808 7.026 1.00 98.94 285 PRO A O 1
ATOM 2203 N N . LEU A 1 286 ? -11.263 -5.857 8.082 1.00 98.88 286 LEU A N 1
ATOM 2204 C CA . LEU A 1 286 ? -11.848 -4.643 8.657 1.00 98.88 286 LEU A CA 1
ATOM 2205 C C . LEU A 1 286 ? -10.837 -3.860 9.512 1.00 98.88 286 LEU A C 1
ATOM 2207 O O . LEU A 1 286 ? -10.791 -2.634 9.418 1.00 98.88 286 LEU A O 1
ATOM 2211 N N . THR A 1 287 ? -9.991 -4.538 10.299 1.00 98.94 287 THR A N 1
ATOM 2212 C CA . THR A 1 287 ? -8.923 -3.879 11.080 1.00 98.94 287 THR A CA 1
ATOM 2213 C C . THR A 1 287 ? -8.005 -3.043 10.197 1.00 98.94 287 THR A C 1
ATOM 2215 O O . THR A 1 287 ? -7.697 -1.899 10.527 1.00 98.94 287 THR A O 1
ATOM 2218 N N . HIS A 1 288 ? -7.588 -3.604 9.060 1.00 98.94 288 HIS A N 1
ATOM 2219 C CA . HIS A 1 288 ? -6.722 -2.928 8.109 1.00 98.94 288 HIS A CA 1
ATOM 2220 C C . HIS A 1 288 ? -7.475 -1.798 7.395 1.00 98.94 288 HIS A C 1
ATOM 2222 O O . HIS A 1 288 ? -6.993 -0.670 7.376 1.00 98.94 288 HIS A O 1
ATO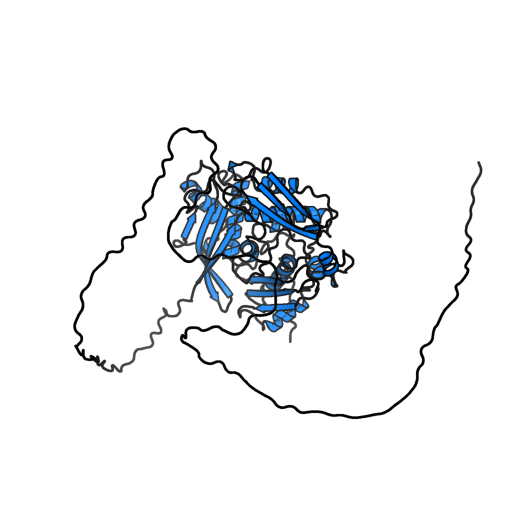M 2228 N N . VAL A 1 289 ? -8.684 -2.061 6.886 1.00 98.88 289 VAL A N 1
ATOM 2229 C CA . VAL A 1 289 ? -9.511 -1.067 6.181 1.00 98.88 289 VAL A CA 1
ATOM 2230 C C . VAL A 1 289 ? -9.780 0.162 7.052 1.00 98.88 289 VAL A C 1
ATOM 2232 O O . VAL A 1 289 ? -9.608 1.285 6.582 1.00 98.88 289 VAL A O 1
ATOM 2235 N N . ILE A 1 290 ? -10.164 -0.016 8.321 1.00 98.88 290 ILE A N 1
ATOM 2236 C CA . ILE A 1 290 ? -10.469 1.109 9.214 1.00 98.88 290 ILE A CA 1
ATOM 2237 C C . ILE A 1 290 ? -9.193 1.859 9.621 1.00 98.88 290 ILE A C 1
ATOM 2239 O O . ILE A 1 290 ? -9.196 3.087 9.576 1.00 98.88 290 ILE A O 1
ATOM 2243 N N . ALA A 1 291 ? -8.086 1.174 9.942 1.00 98.94 291 ALA A N 1
ATOM 2244 C CA . ALA A 1 291 ? -6.813 1.850 10.227 1.00 98.94 291 ALA A CA 1
ATOM 2245 C C . ALA A 1 291 ? -6.347 2.692 9.021 1.00 98.94 291 ALA A C 1
ATOM 2247 O O . ALA A 1 291 ? -6.070 3.884 9.149 1.00 98.94 291 ALA A O 1
ATOM 2248 N N . THR A 1 292 ? -6.354 2.104 7.825 1.00 98.94 292 THR A N 1
ATOM 2249 C CA . THR A 1 292 ? -5.997 2.775 6.570 1.00 98.94 292 THR A CA 1
ATOM 2250 C C . THR A 1 292 ? -6.908 3.967 6.259 1.00 98.94 292 THR A C 1
ATOM 2252 O O . THR A 1 292 ? -6.408 5.045 5.931 1.00 98.94 292 THR A O 1
ATOM 2255 N N . LYS A 1 293 ? -8.232 3.833 6.423 1.00 98.81 293 LYS A N 1
ATOM 2256 C CA . LYS A 1 293 ? -9.181 4.939 6.205 1.00 98.81 293 LYS A CA 1
ATOM 2257 C C . LYS A 1 293 ? -9.030 6.058 7.243 1.00 98.81 293 LYS A C 1
ATOM 2259 O O . LYS A 1 293 ? -9.091 7.220 6.861 1.00 98.81 293 LYS A O 1
ATOM 2264 N N . LEU A 1 294 ? -8.751 5.752 8.517 1.00 98.88 294 LEU A N 1
ATOM 2265 C CA . LEU A 1 294 ? -8.424 6.768 9.534 1.00 98.88 294 LEU A CA 1
ATOM 2266 C C . LEU A 1 294 ? -7.147 7.534 9.155 1.00 98.88 294 LEU A C 1
ATOM 2268 O O . LEU A 1 294 ? -7.107 8.760 9.229 1.00 98.88 294 LEU A O 1
ATOM 2272 N N . SER A 1 295 ? -6.120 6.811 8.702 1.00 98.69 295 SER A N 1
ATOM 2273 C CA . SER A 1 295 ? -4.852 7.375 8.235 1.00 98.69 295 SER A CA 1
ATOM 2274 C C . SER A 1 295 ? -5.028 8.306 7.028 1.00 98.69 295 SER A C 1
ATOM 2276 O O . SER A 1 295 ? -4.470 9.403 7.024 1.00 98.69 295 SER A O 1
ATOM 2278 N N . SER A 1 296 ? -5.841 7.909 6.045 1.00 98.56 296 SER A N 1
ATOM 2279 C CA . SER A 1 296 ? -6.184 8.742 4.886 1.00 98.56 296 SER A CA 1
ATOM 2280 C C . SER A 1 296 ? -7.015 9.962 5.283 1.00 98.56 296 SER A C 1
ATOM 2282 O O . SER A 1 296 ? -6.690 11.085 4.897 1.00 98.56 296 SER A O 1
ATOM 2284 N N . ARG A 1 297 ? -8.002 9.785 6.169 1.00 98.75 297 ARG A N 1
ATOM 2285 C CA . ARG A 1 297 ? -8.837 10.882 6.664 1.00 98.75 297 ARG A CA 1
ATOM 2286 C C . ARG A 1 297 ? -8.042 11.949 7.422 1.00 98.75 297 ARG A C 1
ATOM 2288 O O . ARG A 1 297 ? -8.360 13.127 7.295 1.00 98.75 297 ARG A O 1
ATOM 2295 N N . MET A 1 298 ? -6.993 11.578 8.163 1.00 98.75 298 MET A N 1
ATOM 2296 C CA . MET A 1 298 ? -6.076 12.556 8.771 1.00 98.75 298 MET A CA 1
ATOM 2297 C C . MET A 1 298 ? -5.366 13.419 7.715 1.00 98.75 298 MET A C 1
ATOM 2299 O O . MET A 1 298 ? -5.304 14.639 7.863 1.00 98.75 298 MET A O 1
ATOM 2303 N N . SER A 1 299 ? -4.889 12.822 6.617 1.00 98.31 299 SER A N 1
ATOM 2304 C CA . SER A 1 299 ? -4.346 13.594 5.490 1.00 98.31 299 SER A CA 1
ATOM 2305 C C . SER A 1 299 ? -5.385 14.531 4.871 1.00 98.31 299 SER A C 1
ATOM 2307 O O . SER A 1 299 ? -5.070 15.694 4.631 1.00 98.31 299 SER A O 1
ATOM 2309 N N . GLU A 1 300 ? -6.623 14.076 4.661 1.00 98.56 300 GLU A N 1
ATOM 2310 C CA . GLU A 1 300 ? -7.699 14.914 4.108 1.00 98.56 300 GLU A CA 1
ATOM 2311 C C . GLU A 1 300 ? -7.978 16.158 4.962 1.00 98.56 300 GLU A C 1
ATOM 2313 O O . GLU A 1 300 ? -7.971 17.270 4.436 1.00 98.56 300 GLU A O 1
ATOM 2318 N N . VAL A 1 301 ? -8.202 15.994 6.276 1.00 98.62 301 VAL A N 1
ATOM 2319 C CA . VAL A 1 301 ? -8.560 17.122 7.161 1.00 98.62 301 VAL A CA 1
ATOM 2320 C C . VAL A 1 301 ? -7.403 18.100 7.370 1.00 98.62 301 VAL A C 1
ATOM 2322 O O . VAL A 1 301 ? -7.640 19.278 7.644 1.00 98.62 301 VAL A O 1
ATOM 2325 N N . ARG A 1 302 ? -6.159 17.634 7.206 1.00 98.19 302 ARG A N 1
ATOM 2326 C CA . ARG A 1 302 ? -4.957 18.471 7.163 1.00 98.19 302 ARG A CA 1
ATOM 2327 C C . ARG A 1 302 ? -4.877 19.263 5.858 1.00 98.19 302 ARG A C 1
ATOM 2329 O O . ARG A 1 302 ? -4.800 20.487 5.903 1.00 98.19 302 ARG A O 1
ATOM 2336 N N . HIS A 1 303 ? -4.932 18.592 4.704 1.00 97.75 303 HIS A N 1
ATOM 2337 C CA . HIS A 1 303 ? -4.829 19.231 3.382 1.00 97.75 303 HIS A CA 1
ATOM 2338 C C . HIS A 1 303 ? -5.972 20.213 3.104 1.00 97.75 303 HIS A C 1
ATOM 2340 O O . HIS A 1 303 ? -5.761 21.231 2.451 1.00 97.75 303 HIS A O 1
ATOM 2346 N N . SER A 1 304 ? -7.173 19.956 3.632 1.00 98.00 304 SER A N 1
ATOM 2347 C CA . SER A 1 304 ? -8.306 20.884 3.538 1.00 98.00 304 SER A CA 1
ATOM 2348 C C . SER A 1 304 ? -8.248 22.047 4.540 1.00 98.00 304 SER A C 1
ATOM 2350 O O . SER A 1 304 ? -9.127 22.907 4.515 1.00 98.00 304 SER A O 1
ATOM 2352 N N . GLY A 1 305 ? -7.282 22.054 5.466 1.00 97.56 305 GLY A N 1
ATOM 2353 C CA . GLY A 1 305 ? -7.165 23.036 6.548 1.00 97.56 305 GLY A CA 1
ATOM 2354 C C . GLY A 1 305 ? -8.210 22.913 7.666 1.00 97.56 305 GLY A C 1
ATOM 2355 O O . GLY A 1 305 ? -8.214 23.746 8.570 1.00 97.56 305 GLY A O 1
ATOM 2356 N N . LEU A 1 306 ? -9.074 21.886 7.647 1.00 97.75 306 LEU A N 1
ATOM 2357 C CA . LEU A 1 306 ? -10.117 21.677 8.666 1.00 97.75 306 LEU A CA 1
ATOM 2358 C C . LEU A 1 306 ? -9.499 21.435 10.054 1.00 97.75 306 LEU A C 1
ATOM 2360 O O . LEU A 1 306 ? -9.953 21.999 11.046 1.00 97.75 306 LEU A O 1
ATOM 2364 N N . CYS A 1 307 ? -8.416 20.660 10.097 1.00 97.88 307 CYS A N 1
ATOM 2365 C CA . CYS A 1 307 ? -7.535 20.519 11.253 1.00 97.88 307 CYS A CA 1
ATOM 2366 C C . CYS A 1 307 ? -6.169 21.133 10.920 1.00 97.88 307 CYS A C 1
ATOM 2368 O O . CYS A 1 307 ? -5.166 20.429 10.863 1.00 97.88 307 CYS A O 1
ATOM 2370 N N . GLY A 1 308 ? -6.125 22.446 10.662 1.00 96.75 308 GLY A N 1
ATOM 2371 C CA . GLY A 1 308 ? -4.915 23.152 10.202 1.00 96.75 308 GLY A CA 1
ATOM 2372 C C . GLY A 1 308 ? -3.689 23.086 11.131 1.00 96.75 308 GLY A C 1
ATOM 2373 O O . GLY A 1 308 ? -2.587 23.379 10.682 1.00 96.75 308 GLY A O 1
ATOM 2374 N N . TRP A 1 309 ? -3.860 22.663 12.388 1.00 97.56 309 TRP A N 1
ATOM 2375 C CA . TRP A 1 309 ? -2.769 22.382 13.334 1.00 97.56 309 TRP A CA 1
ATOM 2376 C C . TRP A 1 309 ? -2.066 21.039 13.089 1.00 97.56 309 TRP A C 1
ATOM 2378 O O . TRP A 1 309 ? -1.012 20.768 13.668 1.00 97.56 309 TRP A O 1
ATOM 2388 N N . MET A 1 310 ? -2.668 20.153 12.291 1.00 98.31 310 MET A N 1
ATOM 2389 C CA . MET A 1 310 ? -2.175 18.802 12.049 1.00 98.31 310 MET A CA 1
ATOM 2390 C C . MET A 1 310 ? -0.969 18.843 11.108 1.00 98.31 310 MET A C 1
ATOM 2392 O O . MET A 1 310 ? -1.026 19.416 10.021 1.00 98.31 310 MET A O 1
ATOM 2396 N N . ARG A 1 311 ? 0.132 18.210 11.512 1.00 98.38 311 ARG A N 1
ATOM 2397 C CA . ARG A 1 311 ? 1.366 18.116 10.716 1.00 98.38 311 ARG A CA 1
ATOM 2398 C C . ARG A 1 311 ? 1.433 16.783 9.947 1.00 98.38 311 ARG A C 1
ATOM 2400 O O . ARG A 1 311 ? 0.588 15.918 10.176 1.00 98.38 311 ARG A O 1
ATOM 2407 N N . PRO A 1 312 ? 2.369 16.611 8.989 1.00 98.25 312 PRO A N 1
ATOM 2408 C CA . PRO A 1 312 ? 2.316 15.483 8.060 1.00 98.25 312 PRO A CA 1
ATOM 2409 C C . PRO A 1 312 ? 2.443 14.084 8.674 1.00 98.25 312 PRO A C 1
ATOM 2411 O O . PRO A 1 312 ? 1.840 13.176 8.118 1.00 98.25 312 PRO A O 1
ATOM 2414 N N . ASP A 1 313 ? 3.196 13.868 9.759 1.00 98.69 313 ASP A N 1
ATOM 2415 C CA . ASP A 1 313 ? 3.435 12.526 10.331 1.00 98.69 313 ASP A CA 1
ATOM 2416 C C . ASP A 1 313 ? 2.288 12.064 11.252 1.00 98.69 313 ASP A C 1
ATOM 2418 O O . ASP A 1 313 ? 1.739 12.835 12.039 1.00 98.69 313 ASP A O 1
ATOM 2422 N N . GLY A 1 314 ? 1.901 10.794 11.168 1.00 98.50 314 GLY A N 1
ATOM 2423 C CA . GLY A 1 314 ? 0.782 10.250 11.927 1.00 98.50 314 GLY A CA 1
ATOM 2424 C C . GLY A 1 314 ? 0.583 8.747 11.753 1.00 98.50 314 GLY A C 1
ATOM 2425 O O . GLY A 1 314 ? 0.826 8.167 10.692 1.00 98.50 314 GLY A O 1
ATOM 2426 N N . LYS A 1 315 ? 0.120 8.102 12.827 1.00 98.88 315 LYS A N 1
ATOM 2427 C CA . LYS A 1 315 ? -0.058 6.648 12.943 1.00 98.88 315 LYS A CA 1
ATOM 2428 C C . LYS A 1 315 ? -1.435 6.324 13.514 1.00 98.88 315 LYS A C 1
ATOM 2430 O O . LYS A 1 315 ? -1.946 7.038 14.377 1.00 98.88 315 LYS A O 1
ATOM 2435 N N . THR A 1 316 ? -2.016 5.227 13.050 1.00 98.94 316 THR A N 1
ATOM 2436 C CA . THR A 1 316 ? -3.344 4.742 13.443 1.00 98.94 316 THR A CA 1
ATOM 2437 C C . THR A 1 316 ? -3.292 3.243 13.678 1.00 98.94 316 THR A C 1
ATOM 2439 O O . THR A 1 316 ? -2.729 2.525 12.856 1.00 98.94 316 THR A O 1
ATOM 2442 N N . GLN A 1 317 ? -3.923 2.748 14.733 1.00 98.94 317 GLN A N 1
ATOM 2443 C CA . GLN A 1 317 ? -4.015 1.322 15.019 1.00 98.94 317 GLN A CA 1
ATOM 2444 C C . GLN A 1 317 ? -5.424 0.984 15.502 1.00 98.94 317 GLN A C 1
ATOM 2446 O O . GLN A 1 317 ? -5.993 1.700 16.326 1.00 98.94 317 GLN A O 1
ATOM 2451 N N . VAL A 1 318 ? -5.991 -0.101 14.979 1.00 98.94 318 VAL A N 1
ATOM 2452 C CA . VAL A 1 318 ? -7.370 -0.517 15.250 1.00 98.94 318 VAL A CA 1
ATOM 2453 C C . VAL A 1 318 ? -7.380 -1.977 15.668 1.00 98.94 318 VAL A C 1
ATOM 2455 O O . VAL A 1 318 ? -6.919 -2.848 14.928 1.00 98.94 318 VAL A O 1
ATOM 2458 N N . THR A 1 319 ? -7.931 -2.229 16.852 1.00 98.94 319 THR A N 1
ATOM 2459 C CA . THR A 1 319 ? -8.209 -3.563 17.379 1.00 98.94 319 THR A CA 1
ATOM 2460 C C . THR A 1 319 ? -9.697 -3.847 17.232 1.00 98.94 319 THR A C 1
ATOM 2462 O O . THR A 1 319 ? -10.522 -3.117 17.785 1.00 98.94 319 THR A O 1
ATOM 2465 N N . VAL A 1 320 ? -10.043 -4.911 16.514 1.00 98.94 320 VAL A N 1
ATOM 2466 C CA . VAL A 1 320 ? -11.417 -5.400 16.332 1.00 98.94 320 VAL A CA 1
ATOM 2467 C C . VAL A 1 320 ? -11.574 -6.713 17.084 1.00 98.94 320 VAL A C 1
ATOM 2469 O O . VAL A 1 320 ? -10.661 -7.539 17.127 1.00 98.94 320 VAL A O 1
ATOM 2472 N N . GLU A 1 321 ? -12.747 -6.883 17.672 1.00 98.81 321 GLU A N 1
ATOM 2473 C CA . GLU A 1 321 ? -13.215 -8.136 18.236 1.00 98.81 321 GLU A CA 1
ATOM 2474 C C . GLU A 1 321 ? -13.938 -8.941 17.154 1.00 98.81 321 GLU A C 1
ATOM 2476 O O . GLU A 1 321 ? -14.877 -8.452 16.519 1.00 98.81 321 GLU A O 1
ATOM 2481 N N . TYR A 1 322 ? -13.476 -10.166 16.933 1.00 98.75 322 TYR A N 1
ATOM 2482 C CA . TYR A 1 322 ? -13.937 -11.063 15.883 1.00 98.75 322 TYR A CA 1
ATOM 2483 C C . TYR A 1 322 ? -14.528 -12.340 16.459 1.00 98.75 322 TYR A C 1
ATOM 2485 O O . TYR A 1 322 ? -14.011 -12.889 17.428 1.00 98.75 322 TYR A O 1
ATOM 2493 N N . LYS A 1 323 ? -15.534 -12.870 15.766 1.00 98.19 323 LYS A N 1
ATOM 2494 C CA . LYS A 1 323 ? -15.978 -14.260 15.869 1.00 98.19 323 LYS A CA 1
ATOM 2495 C C . LYS A 1 323 ? -15.422 -15.067 14.691 1.00 98.19 323 LYS A C 1
ATOM 2497 O O . LYS A 1 323 ? -15.362 -14.568 13.564 1.00 98.19 323 LYS A O 1
ATOM 2502 N N . ASN A 1 324 ? -15.065 -16.326 14.941 1.00 97.94 324 ASN A N 1
ATOM 2503 C CA . ASN A 1 324 ? -14.771 -17.303 13.894 1.00 97.94 324 ASN A CA 1
ATOM 2504 C C . ASN A 1 324 ? -16.041 -18.091 13.523 1.00 97.94 324 ASN A C 1
ATOM 2506 O O . ASN A 1 324 ? -16.574 -18.841 14.337 1.00 97.94 324 ASN A O 1
ATOM 2510 N N . ASP A 1 325 ? -16.522 -17.919 12.295 1.00 97.44 325 ASP A N 1
ATOM 2511 C CA . ASP A 1 325 ? -17.717 -18.569 11.750 1.00 97.44 325 ASP A CA 1
ATOM 2512 C C . ASP A 1 325 ? -17.317 -19.595 10.680 1.00 97.44 325 ASP A C 1
ATOM 2514 O O . ASP A 1 325 ? -17.163 -19.272 9.500 1.00 97.44 325 ASP A O 1
ATOM 2518 N N . GLY A 1 326 ? -17.052 -20.835 11.106 1.00 96.38 326 GLY A N 1
ATOM 2519 C CA . GLY A 1 326 ? -16.669 -21.926 10.200 1.00 96.38 326 GLY A CA 1
ATOM 2520 C C . GLY A 1 326 ? -15.391 -21.655 9.393 1.00 96.38 326 GLY A C 1
ATOM 2521 O O . GLY A 1 326 ? -15.269 -22.119 8.262 1.00 96.38 326 GLY A O 1
ATOM 2522 N N . GLY A 1 327 ? -14.464 -20.865 9.943 1.00 97.81 327 GLY A N 1
ATOM 2523 C CA . GLY A 1 327 ? -13.256 -20.390 9.269 1.00 97.81 327 GLY A CA 1
ATOM 2524 C C . GLY A 1 327 ? -13.357 -18.955 8.746 1.00 97.81 327 GLY A C 1
ATOM 2525 O O . GLY A 1 327 ? -12.318 -18.336 8.512 1.00 97.81 327 GLY A O 1
ATOM 2526 N N . ALA A 1 328 ? -14.557 -18.390 8.585 1.00 98.56 328 ALA A N 1
ATOM 2527 C CA . ALA A 1 328 ? -14.755 -17.001 8.170 1.00 98.56 328 ALA A CA 1
ATOM 2528 C C . ALA A 1 328 ? -14.622 -16.028 9.352 1.00 98.56 328 ALA A C 1
ATOM 2530 O O . ALA A 1 328 ? -14.930 -16.377 10.490 1.00 98.56 328 ALA A O 1
ATOM 2531 N N . MET A 1 329 ? -14.156 -14.804 9.093 1.00 98.56 329 MET A N 1
ATOM 2532 C CA . MET A 1 329 ? -13.961 -13.787 10.132 1.00 98.56 329 MET A CA 1
ATOM 2533 C C . MET A 1 329 ? -15.166 -12.854 10.149 1.00 98.56 329 MET A C 1
ATOM 2535 O O . MET A 1 329 ? -15.463 -12.205 9.150 1.00 98.56 329 MET A O 1
ATOM 2539 N N . VAL A 1 330 ? -15.867 -12.790 11.280 1.00 98.56 330 VAL A N 1
ATOM 2540 C CA . VAL A 1 330 ? -17.038 -11.925 11.458 1.00 98.56 330 VAL A CA 1
ATOM 2541 C C . VAL A 1 330 ? -16.680 -10.826 12.461 1.00 98.56 330 VAL A C 1
ATOM 2543 O O . VAL A 1 330 ? -16.532 -11.130 13.647 1.00 98.56 330 VAL A O 1
ATOM 2546 N N . PRO A 1 331 ? -16.513 -9.563 12.021 1.00 98.56 331 PRO A N 1
ATOM 2547 C CA . PRO A 1 331 ? -16.304 -8.441 12.927 1.00 98.56 331 PRO A CA 1
ATOM 2548 C C . PRO A 1 331 ? -17.535 -8.219 13.809 1.00 98.56 331 PRO A C 1
ATOM 2550 O O . PRO A 1 331 ? -18.642 -8.048 13.295 1.00 98.56 331 PRO A O 1
ATOM 2553 N N . ILE A 1 332 ? -17.337 -8.184 15.125 1.00 98.44 332 ILE A N 1
ATOM 2554 C CA . ILE A 1 332 ? -18.397 -7.919 16.104 1.00 98.44 332 ILE A CA 1
ATOM 2555 C C . ILE A 1 332 ? -18.411 -6.432 16.466 1.00 98.44 332 ILE A C 1
ATOM 2557 O O . ILE A 1 332 ? -19.432 -5.764 16.321 1.00 98.44 332 ILE A O 1
ATOM 2561 N N . ARG A 1 333 ? -17.263 -5.901 16.900 1.00 98.62 333 ARG A N 1
ATOM 2562 C CA . ARG A 1 333 ? -17.099 -4.511 17.354 1.00 98.62 333 ARG A CA 1
ATOM 2563 C C . ARG A 1 333 ? -15.641 -4.067 17.298 1.00 98.62 333 ARG A C 1
ATOM 2565 O O . ARG A 1 333 ? -14.730 -4.892 17.286 1.00 98.62 333 ARG A O 1
ATOM 2572 N N . ILE A 1 334 ? -15.401 -2.761 17.310 1.00 98.88 334 ILE A N 1
ATOM 2573 C CA . ILE A 1 334 ? -14.067 -2.195 17.518 1.00 98.88 334 ILE A CA 1
ATOM 2574 C C . ILE A 1 334 ? -13.809 -2.108 19.023 1.00 98.88 334 ILE A C 1
ATOM 2576 O O . ILE A 1 334 ? -14.510 -1.418 19.765 1.00 98.88 334 ILE A O 1
ATOM 2580 N N . HIS A 1 335 ? -12.771 -2.811 19.464 1.00 98.88 335 HIS A N 1
ATOM 2581 C CA . HIS A 1 335 ? -12.333 -2.832 20.852 1.00 98.88 335 HIS A CA 1
ATOM 2582 C C . HIS A 1 335 ? -11.480 -1.605 21.188 1.00 98.88 335 HIS A C 1
ATOM 2584 O O . HIS A 1 335 ? -11.727 -0.944 22.196 1.00 98.88 335 HIS A O 1
ATOM 2590 N N . THR A 1 336 ? -10.492 -1.285 20.344 1.00 98.94 336 THR A N 1
ATOM 2591 C CA . THR A 1 336 ? -9.567 -0.163 20.566 1.00 98.94 336 THR A CA 1
ATOM 2592 C C . THR A 1 336 ? -9.317 0.607 19.276 1.00 98.94 336 THR A C 1
ATOM 2594 O O . THR A 1 336 ? -9.022 0.007 18.244 1.00 98.94 336 THR A O 1
ATOM 2597 N N . ILE A 1 337 ? -9.340 1.935 19.358 1.00 98.94 337 ILE A N 1
ATOM 2598 C CA . ILE A 1 337 ? -8.784 2.847 18.355 1.00 98.94 337 ILE A CA 1
ATOM 2599 C C . ILE A 1 337 ? -7.636 3.611 19.011 1.00 98.94 337 ILE A C 1
ATOM 2601 O O . ILE A 1 337 ? -7.814 4.229 20.059 1.00 98.94 337 ILE A O 1
ATOM 2605 N N . LEU A 1 338 ? -6.468 3.584 18.380 1.00 98.94 338 LEU A N 1
ATOM 2606 C CA . LEU A 1 338 ? -5.302 4.381 18.736 1.00 98.94 338 LEU A CA 1
ATOM 2607 C C . LEU A 1 338 ? -4.950 5.300 17.566 1.00 98.94 338 LEU A C 1
ATOM 2609 O O . LEU A 1 338 ? -4.770 4.834 16.443 1.00 98.94 338 LEU A O 1
ATOM 2613 N N . ILE A 1 339 ? -4.816 6.595 17.839 1.00 98.94 339 ILE A N 1
ATOM 2614 C CA . ILE A 1 339 ? -4.325 7.601 16.897 1.00 98.94 339 ILE A CA 1
ATOM 2615 C C . ILE A 1 339 ? -3.208 8.397 17.573 1.00 98.94 339 ILE A C 1
ATOM 2617 O O . ILE A 1 339 ? -3.390 8.916 18.673 1.00 98.94 339 ILE A O 1
ATOM 2621 N N . SER A 1 340 ? -2.072 8.519 16.891 1.00 98.81 340 SER A N 1
ATOM 2622 C CA . SER A 1 340 ? -0.974 9.418 17.255 1.00 98.81 340 SER A CA 1
ATOM 2623 C C . SER A 1 340 ? -0.656 10.287 16.047 1.00 98.81 340 SER A C 1
ATOM 2625 O O . SER A 1 340 ? -0.088 9.791 15.077 1.00 98.81 340 SER A O 1
ATOM 2627 N N . THR A 1 341 ? -1.021 11.565 16.089 1.00 98.62 341 THR A N 1
ATOM 2628 C CA . THR A 1 341 ? -0.812 12.525 14.996 1.00 98.62 341 THR A CA 1
ATOM 2629 C C . THR A 1 341 ? 0.142 13.634 15.414 1.00 98.62 341 THR A C 1
ATOM 2631 O O . THR A 1 341 ? 0.046 14.152 16.531 1.00 98.62 341 THR A O 1
ATOM 2634 N N . GLN A 1 342 ? 1.050 14.010 14.515 1.00 98.56 342 GLN A N 1
ATOM 2635 C CA . GLN A 1 342 ? 1.921 15.161 14.698 1.00 98.56 342 GLN A CA 1
ATOM 2636 C C . GLN A 1 342 ? 1.082 16.446 14.662 1.00 98.56 342 GLN A C 1
ATOM 2638 O O . GLN A 1 342 ? 0.091 16.536 13.928 1.00 98.56 342 GLN A O 1
ATOM 2643 N N . HIS A 1 343 ? 1.470 17.445 15.450 1.00 98.44 343 HIS A N 1
ATOM 2644 C CA . HIS A 1 343 ? 0.732 18.701 15.584 1.00 98.44 343 HIS A CA 1
ATOM 2645 C C . HIS A 1 343 ? 1.655 19.911 15.787 1.00 98.44 343 HIS A C 1
ATOM 2647 O O . HIS A 1 343 ? 2.847 19.757 16.060 1.00 98.44 343 HIS A O 1
ATOM 2653 N N . ASP A 1 344 ? 1.121 21.122 15.633 1.00 97.25 344 ASP A N 1
ATOM 2654 C CA . ASP A 1 344 ? 1.806 22.352 16.038 1.00 97.25 344 ASP A CA 1
ATOM 2655 C C . ASP A 1 344 ? 1.804 22.568 17.567 1.00 97.25 344 ASP A C 1
ATOM 2657 O O . ASP A 1 344 ? 1.240 21.789 18.337 1.00 97.25 344 ASP A O 1
ATOM 2661 N N . GLU A 1 345 ? 2.488 23.619 18.022 1.00 96.19 345 GLU A N 1
ATOM 2662 C CA . GLU A 1 345 ? 2.632 23.951 19.449 1.00 96.19 345 GLU A CA 1
ATOM 2663 C C . GLU A 1 345 ? 1.449 24.757 20.024 1.00 96.19 345 GLU A C 1
ATOM 2665 O O . GLU A 1 345 ? 1.449 25.087 21.209 1.00 96.19 345 GLU A O 1
ATOM 2670 N N . THR A 1 346 ? 0.456 25.104 19.201 1.00 96.31 346 THR A N 1
ATOM 2671 C CA . THR A 1 346 ? -0.651 26.009 19.556 1.00 96.31 346 THR A CA 1
ATOM 2672 C C . THR A 1 346 ? -1.919 25.272 19.982 1.00 96.31 346 THR A C 1
ATOM 2674 O O . THR A 1 346 ? -2.675 25.782 20.810 1.00 96.31 346 THR A O 1
ATOM 2677 N N . VAL A 1 347 ? -2.151 24.073 19.440 1.00 98.19 347 VAL A N 1
ATOM 2678 C CA . VAL A 1 347 ? -3.335 23.256 19.735 1.00 98.19 347 VAL A CA 1
ATOM 2679 C C . VAL A 1 347 ? -3.203 22.507 21.070 1.00 98.19 347 VAL A C 1
ATOM 2681 O O . VAL A 1 347 ? -2.153 21.952 21.398 1.00 98.19 347 VAL A O 1
ATOM 2684 N N . THR A 1 348 ? -4.282 22.455 21.857 1.00 98.44 348 THR A N 1
ATOM 2685 C CA . THR A 1 348 ? -4.315 21.693 23.118 1.00 98.44 348 THR A CA 1
ATOM 2686 C C . THR A 1 348 ? -4.720 20.233 22.900 1.00 98.44 348 THR A C 1
ATOM 2688 O O . THR A 1 348 ? -5.464 19.910 21.975 1.00 98.44 348 THR A O 1
ATOM 2691 N N . ASN A 1 349 ? -4.313 19.331 23.800 1.00 98.44 349 ASN A N 1
ATOM 2692 C CA . ASN A 1 349 ? -4.715 17.918 23.729 1.00 98.44 349 ASN A CA 1
ATOM 2693 C C . ASN A 1 349 ? -6.240 17.709 23.775 1.00 98.44 349 ASN A C 1
ATOM 2695 O O . ASN A 1 349 ? -6.739 16.771 23.155 1.00 98.44 349 ASN A O 1
ATOM 2699 N N . ASP A 1 350 ? -6.989 18.596 24.437 1.00 98.44 350 ASP A N 1
ATOM 2700 C CA . ASP A 1 350 ? -8.456 18.552 24.438 1.00 98.44 350 ASP A CA 1
ATOM 2701 C C . ASP A 1 350 ? -9.029 18.890 23.053 1.00 98.44 350 ASP A C 1
ATOM 2703 O O . ASP A 1 350 ? -9.947 18.216 22.584 1.00 98.44 350 ASP A O 1
ATOM 2707 N N . GLN A 1 351 ? -8.452 19.879 22.357 1.00 98.50 351 GLN A N 1
ATOM 2708 C CA . GLN A 1 351 ? -8.821 20.225 20.980 1.00 98.50 351 GLN A CA 1
ATOM 2709 C C . GLN A 1 351 ? -8.447 19.111 19.992 1.00 98.50 351 GLN A C 1
ATOM 2711 O O . GLN A 1 351 ? -9.280 18.750 19.159 1.00 98.50 351 GLN A O 1
ATOM 2716 N N . ILE A 1 352 ? -7.247 18.523 20.117 1.00 98.69 352 ILE A N 1
ATOM 2717 C CA . ILE A 1 352 ? -6.832 17.345 19.334 1.00 98.69 352 ILE A CA 1
ATOM 2718 C C . ILE A 1 352 ? -7.836 16.205 19.553 1.00 98.69 352 ILE A C 1
ATOM 2720 O O . ILE A 1 352 ? -8.377 15.667 18.590 1.00 98.69 352 ILE A O 1
ATOM 2724 N N . SER A 1 353 ? -8.127 15.855 20.811 1.00 98.56 353 SER A N 1
ATOM 2725 C CA . SER A 1 353 ? -9.054 14.772 21.166 1.00 98.56 353 SER A CA 1
ATOM 2726 C C . SER A 1 353 ? -10.457 15.010 20.604 1.00 98.56 353 SER A C 1
ATOM 2728 O O . SER A 1 353 ? -11.029 14.103 19.999 1.00 98.56 353 SER A O 1
ATOM 2730 N N . ALA A 1 354 ? -11.000 16.224 20.740 1.00 98.62 354 ALA A N 1
ATOM 2731 C CA . ALA A 1 354 ? -12.317 16.576 20.216 1.00 98.62 354 ALA A CA 1
ATOM 2732 C C . ALA A 1 354 ? -12.377 16.484 18.681 1.00 98.62 354 ALA A C 1
ATOM 2734 O O . ALA A 1 354 ? -13.215 15.761 18.141 1.00 98.62 354 ALA A O 1
ATOM 2735 N N . GLN A 1 355 ? -11.458 17.145 17.970 1.00 98.56 355 GLN A N 1
ATOM 2736 C CA . GLN A 1 355 ? -11.488 17.188 16.505 1.00 98.56 355 GLN A CA 1
ATOM 2737 C C . GLN A 1 355 ? -11.131 15.847 15.855 1.00 98.56 355 GLN A C 1
ATOM 2739 O O . GLN A 1 355 ? -11.717 15.492 14.836 1.00 98.56 355 GLN A O 1
ATOM 2744 N N . VAL A 1 356 ? -10.231 15.054 16.447 1.00 98.75 356 VAL A N 1
ATOM 2745 C CA . VAL A 1 356 ? -9.946 13.692 15.964 1.00 98.75 356 VAL A CA 1
ATOM 2746 C C . VAL A 1 356 ? -11.149 12.767 16.194 1.00 98.75 356 VAL A C 1
ATOM 2748 O O . VAL A 1 356 ? -11.445 11.937 15.334 1.00 98.75 356 VAL A O 1
ATOM 2751 N N . ARG A 1 357 ? -11.901 12.921 17.295 1.00 98.50 357 ARG A N 1
ATOM 2752 C CA . ARG A 1 357 ? -13.158 12.175 17.498 1.00 98.50 357 ARG A CA 1
ATOM 2753 C C . ARG A 1 357 ? -14.208 12.537 16.453 1.00 98.50 357 ARG A C 1
ATOM 2755 O O . ARG A 1 357 ? -14.793 11.634 15.868 1.00 98.50 357 ARG A O 1
ATOM 2762 N N . GLU A 1 358 ? -14.421 13.825 16.206 1.00 98.44 358 GLU A N 1
ATOM 2763 C CA . GLU A 1 358 ? -15.469 14.312 15.304 1.00 98.44 358 GLU A CA 1
ATOM 2764 C C . GLU A 1 358 ? -15.106 14.125 13.820 1.00 98.44 358 GLU A C 1
ATOM 2766 O O . GLU A 1 358 ? -15.786 13.414 13.080 1.00 98.44 358 GLU A O 1
ATOM 2771 N N . HIS A 1 359 ? -14.008 14.736 13.374 1.00 98.69 359 HIS A N 1
ATOM 2772 C CA . HIS A 1 359 ? -13.678 14.874 11.953 1.00 98.69 359 HIS A CA 1
ATOM 2773 C C . HIS A 1 359 ? -12.889 13.690 11.374 1.00 98.69 359 HIS A C 1
ATOM 2775 O O . HIS A 1 359 ? -12.765 13.597 10.150 1.00 98.69 359 HIS A O 1
ATOM 2781 N N . VAL A 1 360 ? -12.360 12.793 12.219 1.00 98.81 360 VAL A N 1
ATOM 2782 C CA . VAL A 1 360 ? -11.604 11.601 11.789 1.00 98.81 360 VAL A CA 1
ATOM 2783 C C . VAL A 1 360 ? -12.343 10.316 12.165 1.00 98.81 360 VAL A C 1
ATOM 2785 O O . VAL A 1 360 ? -12.821 9.615 11.275 1.00 98.81 360 VAL A O 1
ATOM 2788 N N . ILE A 1 361 ? -12.497 10.013 13.460 1.00 98.75 361 ILE A N 1
ATOM 2789 C CA . ILE A 1 361 ? -13.114 8.756 13.922 1.00 98.75 361 ILE A CA 1
ATOM 2790 C C . ILE A 1 361 ? -14.592 8.688 13.522 1.00 98.75 361 ILE A C 1
ATOM 2792 O O . ILE A 1 361 ? -14.983 7.747 12.837 1.00 98.75 361 ILE A O 1
ATOM 2796 N N . GLY A 1 362 ? -15.391 9.699 13.877 1.00 97.94 362 GLY A N 1
ATOM 2797 C CA . GLY A 1 362 ? -16.826 9.756 13.573 1.00 97.94 362 GLY A CA 1
ATOM 2798 C C . GLY A 1 362 ? -17.161 9.874 12.082 1.00 97.94 362 GLY A C 1
ATOM 2799 O O . GLY A 1 362 ? -18.293 9.620 11.692 1.00 97.94 362 GLY A O 1
ATOM 2800 N N . THR A 1 363 ? -16.184 10.217 11.234 1.00 98.25 363 THR A N 1
ATOM 2801 C CA . THR A 1 363 ? -16.351 10.211 9.770 1.00 98.25 363 THR A CA 1
ATOM 2802 C C . THR A 1 363 ? -16.050 8.839 9.151 1.00 98.25 363 THR A C 1
ATOM 2804 O O . THR A 1 363 ? -16.663 8.468 8.154 1.00 98.25 363 THR A O 1
ATOM 2807 N N . VAL A 1 364 ? -15.094 8.087 9.708 1.00 98.50 364 VAL A N 1
ATOM 2808 C CA . VAL A 1 364 ? -14.590 6.836 9.109 1.00 98.50 364 VAL A CA 1
ATOM 2809 C C . VAL A 1 364 ? -15.256 5.587 9.676 1.00 98.50 364 VAL A C 1
ATOM 2811 O O . VAL A 1 364 ? -15.438 4.607 8.953 1.00 98.50 364 VAL A O 1
ATOM 2814 N N . VAL A 1 365 ? -15.554 5.576 10.975 1.00 98.31 365 VAL A N 1
ATOM 2815 C CA . VAL A 1 365 ? -15.935 4.355 11.686 1.00 98.31 365 VAL A CA 1
ATOM 2816 C C . VAL A 1 365 ? -17.456 4.187 11.696 1.00 98.31 365 VAL A C 1
ATOM 2818 O O . VAL A 1 365 ? -18.144 5.028 12.270 1.00 98.31 365 VAL A O 1
ATOM 2821 N N . PRO A 1 366 ? -18.009 3.093 11.131 1.00 97.88 366 PRO A N 1
ATOM 2822 C CA . PRO A 1 366 ? -19.442 2.829 11.200 1.00 97.88 366 PRO A CA 1
ATOM 2823 C C . PRO A 1 366 ? -19.916 2.678 12.650 1.00 97.88 366 PRO A C 1
ATOM 2825 O O . PRO A 1 366 ? -19.394 1.835 13.380 1.00 97.88 366 PRO A O 1
ATOM 2828 N N . GLU A 1 367 ? -20.953 3.428 13.038 1.00 97.06 367 GLU A N 1
ATOM 2829 C CA . GLU A 1 367 ? -21.494 3.449 14.410 1.00 97.06 367 GLU A CA 1
ATOM 2830 C C . GLU A 1 367 ? -21.824 2.053 14.954 1.00 97.06 367 GLU A C 1
ATOM 2832 O O . GLU A 1 367 ? -21.601 1.786 16.128 1.00 97.06 367 GLU A O 1
ATOM 2837 N N . LYS A 1 368 ? -22.264 1.123 14.092 1.00 97.81 368 LYS A N 1
ATOM 2838 C CA . LYS A 1 368 ? -22.554 -0.278 14.455 1.00 97.81 368 LYS A CA 1
ATOM 2839 C C . LYS A 1 368 ? -21.379 -1.052 15.075 1.00 97.81 368 LYS A C 1
ATOM 2841 O O . LYS A 1 368 ? -21.605 -2.121 15.627 1.00 97.81 368 LYS A O 1
ATOM 2846 N N . TYR A 1 369 ? -20.145 -0.561 14.940 1.00 98.31 369 TYR A N 1
ATOM 2847 C CA . TYR A 1 369 ? -18.948 -1.163 15.533 1.00 98.31 369 TYR A CA 1
ATOM 2848 C C . TYR A 1 369 ? -18.426 -0.391 16.757 1.00 98.31 369 TYR A C 1
ATOM 2850 O O . TYR A 1 369 ? -17.405 -0.790 17.314 1.00 98.31 369 TYR A O 1
ATOM 2858 N N . LEU A 1 370 ? -19.082 0.698 17.168 1.00 97.94 370 LEU A N 1
ATOM 2859 C CA . LEU A 1 370 ? -18.711 1.508 18.328 1.00 97.94 370 LEU A CA 1
ATOM 2860 C C . LEU A 1 370 ? -19.710 1.307 19.469 1.00 97.94 370 LEU A C 1
ATOM 2862 O O . LEU A 1 370 ? -20.919 1.267 19.255 1.00 97.94 370 LEU A O 1
ATOM 2866 N N . ASP A 1 371 ? -19.205 1.235 20.697 1.00 97.50 371 ASP A N 1
ATOM 2867 C CA . ASP A 1 371 ? -20.028 1.175 21.901 1.00 97.50 371 ASP A CA 1
ATOM 2868 C C . ASP A 1 371 ? -19.394 1.937 23.075 1.00 97.50 371 ASP A C 1
ATOM 2870 O O . ASP A 1 371 ? -18.288 2.475 22.986 1.00 97.50 371 ASP A O 1
ATOM 2874 N N . GLY A 1 372 ? -20.100 1.981 24.209 1.00 97.62 372 GLY A N 1
ATOM 2875 C CA . GLY A 1 372 ? -19.609 2.619 25.436 1.00 97.62 372 GLY A CA 1
ATOM 2876 C C . GLY A 1 372 ? -18.363 1.962 26.051 1.00 97.62 372 GLY A C 1
ATOM 2877 O O . GLY A 1 372 ? -17.784 2.536 26.969 1.00 97.62 372 GLY A O 1
ATOM 2878 N N . ASN A 1 373 ? -17.943 0.795 25.548 1.00 98.00 373 ASN A N 1
ATOM 2879 C CA . ASN A 1 373 ? -16.752 0.064 25.978 1.00 98.00 373 ASN A CA 1
ATOM 2880 C C . ASN A 1 373 ? -15.591 0.186 24.967 1.00 98.00 373 ASN A C 1
ATOM 2882 O O . ASN A 1 373 ? -14.541 -0.427 25.169 1.00 98.00 373 ASN A O 1
ATOM 2886 N N . THR A 1 374 ? -15.747 0.928 23.863 1.00 98.69 374 THR A N 1
ATOM 2887 C CA . THR A 1 374 ? -14.673 1.132 22.882 1.00 98.69 374 THR A CA 1
ATOM 2888 C C . THR A 1 374 ? -13.591 2.048 23.456 1.00 98.69 374 THR A C 1
ATOM 2890 O O . THR A 1 374 ? -13.828 3.213 23.785 1.00 98.69 374 THR A O 1
ATOM 2893 N N . ILE A 1 375 ? -12.361 1.542 23.535 1.00 98.88 375 ILE A N 1
ATOM 2894 C CA . ILE A 1 375 ? -11.211 2.285 24.052 1.00 98.88 375 ILE A CA 1
ATOM 2895 C C . ILE A 1 375 ? -10.689 3.217 22.951 1.00 98.88 375 ILE A C 1
ATOM 2897 O O . ILE A 1 375 ? -10.192 2.755 21.928 1.00 98.88 375 ILE A O 1
ATOM 2901 N N . ILE A 1 376 ? -10.766 4.534 23.157 1.00 98.75 376 ILE A N 1
ATOM 2902 C CA . ILE A 1 376 ? -10.273 5.535 22.196 1.00 98.75 376 ILE A CA 1
ATOM 2903 C C . ILE A 1 376 ? -9.080 6.282 22.798 1.00 98.75 376 ILE A C 1
ATOM 2905 O O . ILE A 1 376 ? -9.248 7.111 23.695 1.00 98.75 376 ILE A O 1
ATOM 2909 N N . LEU A 1 377 ? -7.887 5.994 22.273 1.00 98.81 377 LEU A N 1
ATOM 2910 C CA . LEU A 1 377 ? -6.606 6.593 22.642 1.00 98.81 377 LEU A CA 1
ATOM 2911 C C . LEU A 1 377 ? -6.185 7.593 21.557 1.00 98.81 377 LEU A C 1
ATOM 2913 O O . LEU A 1 377 ? -5.936 7.204 20.418 1.00 98.81 377 LEU A O 1
ATOM 2917 N N . ILE A 1 378 ? -6.094 8.877 21.900 1.00 98.81 378 ILE A N 1
ATOM 2918 C CA . ILE A 1 378 ? -5.675 9.943 20.976 1.00 98.81 378 ILE A CA 1
ATOM 2919 C C . ILE A 1 378 ? -4.474 10.655 21.592 1.00 98.81 378 ILE A C 1
ATOM 2921 O O . ILE A 1 378 ? -4.544 11.073 22.745 1.00 98.81 378 ILE A O 1
ATOM 2925 N N . ASN A 1 379 ? -3.376 10.737 20.838 1.00 98.44 379 ASN A N 1
ATOM 2926 C CA . ASN A 1 379 ? -2.071 11.262 21.252 1.00 98.44 379 ASN A CA 1
ATOM 2927 C C . ASN A 1 379 ? -1.657 10.829 22.679 1.00 98.44 379 ASN A C 1
ATOM 2929 O O . ASN A 1 379 ? -1.367 11.678 23.523 1.00 98.44 379 ASN A O 1
ATOM 2933 N N . PRO A 1 380 ? -1.578 9.514 22.985 1.00 97.88 380 PRO A N 1
ATOM 2934 C CA . PRO A 1 380 ? -1.267 9.029 24.335 1.00 97.88 380 PRO A CA 1
ATOM 2935 C C . PRO A 1 380 ? 0.142 9.399 24.835 1.00 97.88 380 PRO A C 1
ATOM 2937 O O . PRO A 1 380 ? 0.412 9.269 26.025 1.00 97.88 380 PRO A O 1
ATOM 2940 N N . SER A 1 381 ? 1.041 9.874 23.962 1.00 96.38 381 SER A N 1
ATOM 2941 C CA . SER A 1 381 ? 2.327 10.467 24.359 1.00 96.38 381 SER A CA 1
ATOM 2942 C C . SER A 1 381 ? 2.191 11.861 24.988 1.00 96.38 381 SER A C 1
ATOM 2944 O O . SER A 1 381 ? 3.165 12.377 25.531 1.00 96.38 381 SER A O 1
ATOM 2946 N N . GLY A 1 382 ? 1.024 12.504 24.877 1.00 96.00 382 GLY A N 1
ATOM 2947 C CA . GLY A 1 382 ? 0.741 13.861 25.348 1.00 96.00 382 GLY A CA 1
ATOM 2948 C C . GLY A 1 382 ? 1.381 14.986 24.525 1.00 96.00 382 GLY A C 1
ATOM 2949 O O . GLY A 1 382 ? 0.852 16.092 24.516 1.00 96.00 382 GLY A O 1
ATOM 2950 N N . LEU A 1 383 ? 2.489 14.728 23.826 1.00 95.75 383 LEU A N 1
ATOM 2951 C CA . LEU A 1 383 ? 3.145 15.678 22.928 1.00 95.75 383 LEU A CA 1
ATOM 2952 C C . LEU A 1 383 ? 3.707 14.943 21.704 1.00 95.75 383 LEU A C 1
ATOM 2954 O O . LEU A 1 383 ? 4.362 13.906 21.847 1.00 95.75 383 LEU A O 1
ATOM 2958 N N . PHE A 1 384 ? 3.470 15.483 20.507 1.00 97.88 384 PHE A N 1
ATOM 2959 C CA . PHE A 1 384 ? 4.051 14.997 19.253 1.00 97.88 384 PHE A CA 1
ATOM 2960 C C . PHE A 1 384 ? 4.264 16.152 18.255 1.00 97.88 384 PHE A C 1
ATOM 2962 O O . PHE A 1 384 ? 3.717 16.174 17.158 1.00 97.88 384 PHE A O 1
ATOM 2969 N N . THR A 1 385 ? 5.068 17.149 18.627 1.00 96.62 385 THR A N 1
ATOM 2970 C CA . THR A 1 385 ? 5.323 18.320 17.763 1.00 96.62 385 THR A CA 1
ATOM 2971 C C . THR A 1 385 ? 6.438 18.087 16.735 1.00 96.62 385 THR A C 1
ATOM 2973 O O . THR A 1 385 ? 6.360 18.567 15.599 1.00 96.62 385 THR A O 1
ATOM 2976 N N . SER A 1 386 ? 7.450 17.291 17.100 1.00 95.00 386 SER A N 1
ATOM 2977 C CA . SER A 1 386 ? 8.573 16.887 16.243 1.00 95.00 386 SER A CA 1
ATOM 2978 C C . SER A 1 386 ? 8.341 15.498 15.636 1.00 95.00 386 SER A C 1
ATOM 2980 O O . SER A 1 386 ? 8.584 14.492 16.301 1.00 95.00 386 SER A O 1
ATOM 2982 N N . GLY A 1 387 ? 7.932 15.445 14.367 1.00 96.19 387 GLY A N 1
ATOM 2983 C CA . GLY A 1 387 ? 7.744 14.216 13.586 1.00 96.19 387 GLY A CA 1
ATOM 2984 C C . GLY A 1 387 ? 8.554 14.193 12.288 1.00 96.19 387 GLY A C 1
ATOM 2985 O O . GLY A 1 387 ? 9.522 14.947 12.126 1.00 96.19 387 GLY A O 1
ATOM 2986 N N . GLY A 1 388 ? 8.181 13.293 11.380 1.00 97.81 388 GLY A N 1
ATOM 2987 C CA . GLY A 1 388 ? 8.826 13.119 10.081 1.00 97.81 388 GLY A CA 1
ATOM 2988 C C . GLY A 1 388 ? 10.308 12.723 10.200 1.00 97.81 388 GLY A C 1
ATOM 2989 O O . GLY A 1 388 ? 10.735 12.193 11.233 1.00 97.81 388 GLY A O 1
ATOM 2990 N N . PRO A 1 389 ? 11.137 13.016 9.179 1.00 98.31 389 PRO A N 1
ATOM 2991 C CA . PRO A 1 389 ? 12.570 12.687 9.177 1.00 98.31 389 PRO A CA 1
ATOM 2992 C C . PRO A 1 389 ? 13.374 13.298 10.339 1.00 98.31 389 PRO A C 1
ATOM 2994 O O . PRO A 1 389 ? 14.393 12.744 10.774 1.00 98.31 389 PRO A O 1
ATOM 2997 N N . ARG A 1 390 ? 12.928 14.441 10.882 1.00 96.69 390 ARG A N 1
ATOM 2998 C CA . ARG A 1 390 ? 13.475 15.028 12.115 1.00 96.69 390 ARG A CA 1
ATOM 2999 C C . ARG A 1 390 ? 13.302 14.072 13.297 1.00 96.69 390 ARG A C 1
ATOM 3001 O O . ARG A 1 390 ? 14.300 13.718 13.928 1.00 96.69 390 ARG A O 1
ATOM 3008 N N . GLY A 1 391 ? 12.077 13.602 13.537 1.00 94.25 391 GLY A N 1
ATOM 3009 C CA . GLY A 1 391 ? 11.751 12.645 14.597 1.00 94.25 391 GLY A CA 1
ATOM 3010 C C . GLY A 1 391 ? 12.432 11.287 14.405 1.00 94.25 391 GLY A C 1
ATOM 3011 O O . GLY A 1 391 ? 13.278 10.899 15.208 1.00 94.25 391 GLY A O 1
ATOM 3012 N N . ASP A 1 392 ? 12.164 10.606 13.293 1.00 98.12 392 ASP A N 1
ATOM 3013 C CA . ASP A 1 392 ? 12.580 9.212 13.055 1.00 98.12 392 ASP A CA 1
ATOM 3014 C C . ASP A 1 392 ? 13.351 9.058 11.727 1.00 98.12 392 ASP A C 1
ATOM 3016 O O . ASP A 1 392 ? 13.404 9.988 10.927 1.00 98.12 392 ASP A O 1
ATOM 3020 N N . ALA A 1 393 ? 14.060 7.948 11.532 1.00 98.81 393 ALA A N 1
ATOM 3021 C CA . ALA A 1 393 ? 14.629 7.600 10.229 1.00 98.81 393 ALA A CA 1
ATOM 3022 C C . ALA A 1 393 ? 13.545 6.962 9.348 1.00 98.81 393 ALA A C 1
ATOM 3024 O O . ALA A 1 393 ? 12.665 6.273 9.856 1.00 98.81 393 ALA A O 1
ATOM 3025 N N . GLY A 1 394 ? 13.623 7.167 8.036 1.00 98.88 394 GLY A N 1
ATOM 3026 C CA . GLY A 1 394 ? 12.754 6.499 7.067 1.00 98.88 394 GLY A CA 1
ATOM 3027 C C . GLY A 1 394 ? 13.559 5.674 6.080 1.00 98.88 394 GLY A C 1
ATOM 3028 O O . GLY A 1 394 ? 14.634 6.107 5.656 1.00 98.88 394 GLY A O 1
ATOM 3029 N N . LEU A 1 395 ? 13.056 4.494 5.724 1.00 98.94 395 LEU A N 1
ATOM 3030 C CA . LEU A 1 395 ? 13.562 3.691 4.616 1.00 98.94 395 LEU A CA 1
ATOM 3031 C C . LEU A 1 395 ? 12.398 3.071 3.832 1.00 98.94 395 LEU A C 1
ATOM 3033 O O . LEU A 1 395 ? 11.365 2.709 4.397 1.00 98.94 395 LEU A O 1
ATOM 3037 N N . THR A 1 396 ? 12.614 2.908 2.532 1.00 98.94 396 THR A N 1
ATOM 3038 C CA . THR A 1 396 ? 11.704 2.205 1.616 1.00 98.94 396 THR A CA 1
ATOM 3039 C C . THR A 1 396 ? 11.505 0.758 2.075 1.00 98.94 396 THR A C 1
ATOM 3041 O O . THR A 1 396 ? 12.388 0.147 2.684 1.00 98.94 396 THR A O 1
ATOM 3044 N N . GLY A 1 397 ? 10.310 0.206 1.868 1.00 98.62 397 GLY A N 1
ATOM 3045 C CA . GLY A 1 397 ? 10.000 -1.182 2.201 1.00 98.62 397 GLY A CA 1
ATOM 3046 C C . GLY A 1 397 ? 9.902 -1.494 3.697 1.00 98.62 397 GLY A C 1
ATOM 3047 O O . GLY A 1 397 ? 9.885 -2.661 4.088 1.00 98.62 397 GLY A O 1
ATOM 3048 N N . ARG A 1 398 ? 9.804 -0.486 4.571 1.00 98.81 398 ARG A N 1
ATOM 3049 C CA . ARG A 1 398 ? 9.658 -0.678 6.031 1.00 98.81 398 ARG A CA 1
ATOM 3050 C C . ARG A 1 398 ? 8.209 -0.697 6.523 1.00 98.81 398 ARG A C 1
ATOM 3052 O O . ARG A 1 398 ? 7.966 -0.728 7.735 1.00 98.81 398 ARG A O 1
ATOM 3059 N N . LYS A 1 399 ? 7.245 -0.699 5.598 1.00 98.81 399 LYS A N 1
ATOM 3060 C CA . LYS A 1 399 ? 5.799 -0.701 5.876 1.00 98.81 399 LYS A CA 1
ATOM 3061 C C . LYS A 1 399 ? 5.016 -1.807 5.150 1.00 98.81 399 LYS A C 1
ATOM 3063 O O . LYS A 1 399 ? 3.794 -1.773 5.139 1.00 98.81 399 LYS A O 1
ATOM 3068 N N . ILE A 1 400 ? 5.693 -2.874 4.714 1.00 98.81 400 ILE A N 1
ATOM 3069 C CA . ILE A 1 400 ? 5.124 -4.016 3.963 1.00 98.81 400 ILE A CA 1
ATOM 3070 C C . ILE A 1 400 ? 3.825 -4.640 4.519 1.00 98.81 400 ILE A C 1
ATOM 3072 O O . ILE A 1 400 ? 3.008 -5.148 3.756 1.00 98.81 400 ILE A O 1
ATOM 3076 N N . ILE A 1 401 ? 3.592 -4.607 5.836 1.00 98.94 401 ILE A N 1
ATOM 3077 C CA . ILE A 1 401 ? 2.344 -5.113 6.441 1.00 98.94 401 ILE A CA 1
ATOM 3078 C C . ILE A 1 401 ? 1.202 -4.083 6.365 1.00 98.94 401 ILE A C 1
ATOM 3080 O O . ILE A 1 401 ? 0.049 -4.468 6.179 1.00 98.94 401 ILE A O 1
ATOM 3084 N N . VAL A 1 402 ? 1.520 -2.786 6.438 1.00 98.88 402 VAL A N 1
ATOM 3085 C CA . VAL A 1 402 ? 0.595 -1.674 6.143 1.00 98.88 402 VAL A CA 1
ATOM 3086 C C . VAL A 1 402 ? 0.277 -1.618 4.645 1.00 98.88 402 VAL A C 1
ATOM 3088 O O . VAL A 1 402 ? -0.823 -1.247 4.262 1.00 98.88 402 VAL A O 1
ATOM 3091 N N . ASP A 1 403 ? 1.206 -2.039 3.790 1.00 98.94 403 ASP A N 1
ATOM 3092 C CA . ASP A 1 403 ? 1.006 -2.079 2.337 1.00 98.94 403 ASP A CA 1
ATOM 3093 C C . ASP A 1 403 ? 0.094 -3.197 1.848 1.00 98.94 403 ASP A C 1
ATOM 3095 O O . ASP A 1 403 ? -0.431 -3.121 0.735 1.00 98.94 403 ASP A O 1
ATOM 3099 N N . THR A 1 404 ? -0.081 -4.226 2.676 1.00 98.94 404 THR A N 1
ATOM 3100 C CA . THR A 1 404 ? -0.789 -5.452 2.320 1.00 98.94 404 THR A CA 1
ATOM 3101 C C . THR A 1 404 ? -2.051 -5.648 3.149 1.00 98.94 404 THR A C 1
ATOM 3103 O O . THR A 1 404 ? -3.089 -5.098 2.809 1.00 98.94 404 THR A O 1
ATOM 3106 N N . TYR A 1 405 ? -1.997 -6.465 4.200 1.00 98.94 405 TYR A N 1
ATOM 3107 C CA . TYR A 1 405 ? -3.190 -7.018 4.850 1.00 98.94 405 TYR A CA 1
ATOM 3108 C C . TYR A 1 405 ? -3.241 -6.746 6.360 1.00 98.94 405 TYR A C 1
ATOM 3110 O O . TYR A 1 405 ? -4.012 -7.377 7.078 1.00 98.94 405 TYR A O 1
ATOM 3118 N N . GLY A 1 406 ? -2.400 -5.847 6.884 1.00 98.75 406 GLY A N 1
ATOM 3119 C CA . GLY A 1 406 ? -2.430 -5.445 8.295 1.00 98.75 406 GLY A CA 1
ATOM 3120 C C . GLY A 1 406 ? -2.157 -6.578 9.295 1.00 98.75 406 GLY A C 1
ATOM 3121 O O . GLY A 1 406 ? -2.597 -6.489 10.437 1.00 98.75 406 GLY A O 1
ATOM 3122 N N . GLY A 1 407 ? -1.478 -7.646 8.868 1.00 98.62 407 GLY A N 1
ATOM 3123 C CA . GLY A 1 407 ? -1.168 -8.839 9.667 1.00 98.62 407 GLY A CA 1
ATOM 3124 C C . GLY A 1 407 ? -1.999 -10.073 9.302 1.00 98.62 407 GLY A C 1
ATOM 3125 O O . GLY A 1 407 ? -1.646 -11.177 9.708 1.00 98.62 407 GLY A O 1
ATOM 3126 N N . TRP A 1 408 ? -3.066 -9.909 8.517 1.00 98.88 408 TRP A N 1
ATOM 3127 C CA . TRP A 1 408 ? -3.866 -11.018 7.996 1.00 98.88 408 TRP A CA 1
ATOM 3128 C C . TRP A 1 408 ? -3.199 -11.721 6.807 1.00 98.88 408 TRP A C 1
ATOM 3130 O O . TRP A 1 408 ? -2.271 -11.202 6.187 1.00 98.88 408 TRP A O 1
ATOM 3140 N N . GLY A 1 409 ? -3.694 -12.914 6.465 1.00 98.69 409 GLY A N 1
ATOM 3141 C CA . GLY A 1 409 ? -3.132 -13.725 5.389 1.00 98.69 409 GLY A CA 1
ATOM 3142 C C . GLY A 1 409 ? -1.696 -14.147 5.705 1.00 98.69 409 GLY A C 1
ATOM 3143 O O . GLY A 1 409 ? -1.459 -14.855 6.681 1.00 98.69 409 GLY A O 1
ATOM 3144 N N . ALA A 1 410 ? -0.751 -13.719 4.869 1.00 98.81 410 ALA A N 1
ATOM 3145 C CA . ALA A 1 410 ? 0.688 -13.854 5.084 1.00 98.81 410 ALA A CA 1
ATOM 3146 C C . ALA A 1 410 ? 1.444 -12.798 4.253 1.00 98.81 410 ALA A C 1
ATOM 3148 O O . ALA A 1 410 ? 0.851 -12.125 3.408 1.00 98.81 410 ALA A O 1
ATOM 3149 N N . HIS A 1 411 ? 2.759 -12.668 4.462 1.00 98.81 411 HIS A N 1
ATOM 3150 C CA . HIS A 1 411 ? 3.610 -11.768 3.681 1.00 98.81 411 HIS A CA 1
ATOM 3151 C C . HIS A 1 411 ? 4.875 -12.460 3.159 1.00 98.81 411 HIS A C 1
ATOM 3153 O O . HIS A 1 411 ? 5.418 -13.360 3.797 1.00 98.81 411 HIS A O 1
ATOM 3159 N N . GLY A 1 412 ? 5.334 -12.041 1.976 1.00 98.50 412 GLY A N 1
ATOM 3160 C CA . GLY A 1 412 ? 6.476 -12.640 1.278 1.00 98.50 412 GLY A CA 1
ATOM 3161 C C . GLY A 1 412 ? 7.851 -12.212 1.794 1.00 98.50 412 GLY A C 1
ATOM 3162 O O . GLY A 1 412 ? 8.819 -12.955 1.701 1.00 98.50 412 GLY A O 1
ATOM 3163 N N . GLY A 1 413 ? 7.915 -11.002 2.348 1.00 98.38 413 GLY A N 1
ATOM 3164 C CA . GLY A 1 413 ? 9.139 -10.326 2.790 1.00 98.38 413 GLY A CA 1
ATOM 3165 C C . GLY A 1 413 ? 9.576 -9.218 1.830 1.00 98.38 413 GLY A C 1
ATOM 3166 O O . GLY A 1 413 ? 10.011 -8.166 2.287 1.00 98.38 413 GLY A O 1
ATOM 3167 N N . GLY A 1 414 ? 9.375 -9.406 0.523 1.00 98.38 414 GLY A N 1
ATOM 3168 C CA . GLY A 1 414 ? 9.694 -8.412 -0.500 1.00 98.38 414 GLY A CA 1
ATOM 3169 C C . GLY A 1 414 ? 8.828 -7.150 -0.423 1.00 98.38 414 GLY A C 1
ATOM 3170 O O . GLY A 1 414 ? 7.603 -7.231 -0.389 1.00 98.38 414 GLY A O 1
ATOM 3171 N N . ALA A 1 415 ? 9.473 -5.983 -0.412 1.00 98.69 415 ALA A N 1
ATOM 3172 C CA . ALA A 1 415 ? 8.822 -4.678 -0.548 1.00 98.69 415 ALA A CA 1
ATOM 3173 C C . ALA A 1 415 ? 8.342 -4.404 -1.983 1.00 98.69 415 ALA A C 1
ATOM 3175 O O . ALA A 1 415 ? 8.853 -5.017 -2.923 1.00 98.69 415 ALA A O 1
ATOM 3176 N N . PHE A 1 416 ? 7.414 -3.455 -2.154 1.00 98.81 416 PHE A N 1
ATOM 3177 C CA . PHE A 1 416 ? 6.862 -3.092 -3.466 1.00 98.81 416 PHE A CA 1
ATOM 3178 C C . PHE A 1 416 ? 7.466 -1.817 -4.061 1.00 98.81 416 PHE A C 1
ATOM 3180 O O . PHE A 1 416 ? 7.843 -1.833 -5.232 1.00 98.81 416 PHE A O 1
ATOM 3187 N N . SER A 1 417 ? 7.518 -0.726 -3.290 1.00 98.88 417 SER A N 1
ATOM 3188 C CA . SER A 1 417 ? 7.871 0.597 -3.811 1.00 98.88 417 SER A CA 1
ATOM 3189 C C . SER A 1 417 ? 9.273 0.658 -4.408 1.00 98.88 417 SER A C 1
ATOM 3191 O O . SER A 1 417 ? 10.177 -0.047 -3.968 1.00 98.88 417 SER A O 1
ATOM 3193 N N . GLY A 1 418 ? 9.436 1.467 -5.459 1.00 98.50 418 GLY A N 1
ATOM 3194 C CA . GLY A 1 418 ? 10.705 1.627 -6.175 1.00 98.50 418 GLY A CA 1
ATOM 3195 C C . GLY A 1 418 ? 11.053 0.512 -7.159 1.00 98.50 418 GLY A C 1
ATOM 3196 O O . GLY A 1 418 ? 12.053 0.623 -7.867 1.00 98.50 418 GLY A O 1
ATOM 3197 N N . LYS A 1 419 ? 10.246 -0.552 -7.248 1.00 98.62 419 LYS A N 1
ATOM 3198 C CA . LYS A 1 419 ? 10.528 -1.708 -8.108 1.00 98.62 419 LYS A CA 1
ATOM 3199 C C . LYS A 1 419 ? 9.691 -1.704 -9.382 1.00 98.62 419 LYS A C 1
ATOM 3201 O O . LYS A 1 419 ? 8.460 -1.639 -9.319 1.00 98.62 419 LYS A O 1
ATOM 3206 N N . ASP A 1 420 ? 10.345 -1.858 -10.533 1.00 96.88 420 ASP A N 1
ATOM 3207 C CA . ASP A 1 420 ? 9.648 -2.162 -11.786 1.00 96.88 420 ASP A CA 1
ATOM 3208 C C . ASP A 1 420 ? 9.044 -3.576 -11.762 1.00 96.88 420 ASP A C 1
ATOM 3210 O O . ASP A 1 420 ? 9.486 -4.462 -11.029 1.00 96.88 420 ASP A O 1
ATOM 3214 N N . CYS A 1 421 ? 8.035 -3.820 -12.594 1.00 93.44 421 CYS A N 1
ATOM 3215 C CA . CYS A 1 421 ? 7.208 -5.019 -12.468 1.00 93.44 421 CYS A CA 1
ATOM 3216 C C . CYS A 1 421 ? 7.826 -6.324 -13.014 1.00 93.44 421 CYS A C 1
ATOM 3218 O O . CYS A 1 421 ? 7.171 -7.368 -12.959 1.00 93.44 421 CYS A O 1
ATOM 3220 N N . THR A 1 422 ? 9.097 -6.314 -13.445 1.00 92.00 422 THR A N 1
ATOM 3221 C CA . THR A 1 422 ? 9.903 -7.548 -13.554 1.00 92.00 422 THR A CA 1
ATOM 3222 C C . THR A 1 422 ? 10.267 -8.133 -12.183 1.00 92.00 422 THR A C 1
ATOM 3224 O O . THR A 1 422 ? 10.490 -9.342 -12.074 1.00 92.00 422 THR A O 1
ATOM 3227 N N . LYS A 1 423 ? 10.285 -7.313 -11.120 1.00 97.12 423 LYS A N 1
ATOM 3228 C CA . LYS A 1 423 ? 10.467 -7.772 -9.738 1.00 97.12 423 LYS A CA 1
ATOM 3229 C C . LYS A 1 423 ? 9.166 -8.407 -9.247 1.00 97.12 423 LYS A C 1
ATOM 3231 O O . LYS A 1 423 ? 8.163 -7.729 -9.009 1.00 97.12 423 LYS A O 1
ATOM 3236 N N . VAL A 1 424 ? 9.205 -9.728 -9.085 1.00 97.56 424 VAL A N 1
ATOM 3237 C CA . VAL A 1 424 ? 8.041 -10.549 -8.721 1.00 97.56 424 VAL A CA 1
ATOM 3238 C C . VAL A 1 424 ? 7.473 -10.241 -7.337 1.00 97.56 424 VAL A C 1
ATOM 3240 O O . VAL A 1 424 ? 6.296 -10.509 -7.126 1.00 97.56 424 VAL A O 1
ATOM 3243 N N . ASP A 1 425 ? 8.237 -9.600 -6.445 1.00 98.62 425 ASP A N 1
ATOM 3244 C CA . ASP A 1 425 ? 7.732 -9.070 -5.168 1.00 98.62 425 ASP A CA 1
ATOM 3245 C C . ASP A 1 425 ? 6.459 -8.242 -5.357 1.00 98.62 425 ASP A C 1
ATOM 3247 O O . ASP A 1 425 ? 5.465 -8.461 -4.672 1.00 98.62 425 ASP A O 1
ATOM 3251 N N . ARG A 1 426 ? 6.480 -7.327 -6.333 1.00 98.75 426 ARG A N 1
ATOM 3252 C CA . ARG A 1 426 ? 5.362 -6.445 -6.673 1.00 98.75 426 ARG A CA 1
ATOM 3253 C C . ARG A 1 426 ? 4.355 -7.156 -7.572 1.00 98.75 426 ARG A C 1
ATOM 3255 O O . ARG A 1 426 ? 3.199 -7.328 -7.194 1.00 98.75 426 ARG A O 1
ATOM 3262 N N . SER A 1 427 ? 4.780 -7.599 -8.755 1.00 98.62 427 SER A N 1
ATOM 3263 C CA . SER A 1 427 ? 3.854 -8.126 -9.767 1.00 98.62 427 SER A CA 1
ATOM 3264 C C . SER A 1 427 ? 3.224 -9.465 -9.359 1.00 98.62 427 SER A C 1
ATOM 3266 O O . SER A 1 427 ? 2.019 -9.657 -9.529 1.00 98.62 427 SER A O 1
ATOM 3268 N N . GLY A 1 428 ? 3.994 -10.358 -8.734 1.00 98.62 428 GLY A N 1
ATOM 3269 C CA . GLY A 1 428 ? 3.506 -11.622 -8.184 1.00 98.62 428 GLY A CA 1
ATOM 3270 C C . GLY A 1 428 ? 2.527 -11.432 -7.024 1.00 98.62 428 GLY A C 1
ATOM 3271 O O . GLY A 1 428 ? 1.508 -12.120 -6.985 1.00 98.62 428 GLY A O 1
ATOM 3272 N N . ALA A 1 429 ? 2.770 -10.470 -6.123 1.00 98.94 429 ALA A N 1
ATOM 3273 C CA . ALA A 1 429 ? 1.821 -10.133 -5.058 1.00 98.94 429 ALA A CA 1
ATOM 3274 C C . ALA A 1 429 ? 0.515 -9.543 -5.613 1.00 98.94 429 ALA A C 1
ATOM 3276 O O . ALA A 1 429 ? -0.564 -9.924 -5.160 1.00 98.94 429 ALA A O 1
ATOM 3277 N N . TYR A 1 430 ? 0.590 -8.670 -6.624 1.00 98.88 430 TYR A N 1
ATOM 3278 C CA . TYR A 1 430 ? -0.593 -8.071 -7.251 1.00 98.88 430 TYR A CA 1
ATOM 3279 C C . TYR A 1 430 ? -1.451 -9.129 -7.962 1.00 98.88 430 TYR A C 1
ATOM 3281 O O . TYR A 1 430 ? -2.661 -9.181 -7.744 1.00 98.88 430 TYR A O 1
ATOM 3289 N N . LEU A 1 431 ? -0.851 -10.043 -8.737 1.00 98.81 431 LEU A N 1
ATOM 3290 C CA . LEU A 1 431 ? -1.620 -11.132 -9.355 1.00 98.81 431 LEU A CA 1
ATOM 3291 C C . LEU A 1 431 ? -2.187 -12.102 -8.307 1.00 98.81 431 LEU A C 1
ATOM 3293 O O . LEU A 1 431 ? -3.326 -12.549 -8.437 1.00 98.81 431 LEU A O 1
ATOM 3297 N N . ALA A 1 432 ? -1.432 -12.407 -7.247 1.00 98.88 432 ALA A N 1
ATOM 3298 C CA . ALA A 1 432 ? -1.928 -13.249 -6.164 1.00 98.88 432 ALA A CA 1
ATOM 3299 C C . ALA A 1 432 ? -3.124 -12.596 -5.443 1.00 98.88 432 ALA A C 1
ATOM 3301 O O . ALA A 1 432 ? -4.103 -13.290 -5.157 1.00 98.88 432 ALA A O 1
ATOM 3302 N N . ARG A 1 433 ? -3.098 -11.274 -5.198 1.00 98.94 433 ARG A N 1
ATOM 3303 C CA . ARG A 1 433 ? -4.257 -10.512 -4.698 1.00 98.94 433 ARG A CA 1
ATOM 3304 C C . ARG A 1 433 ? -5.448 -10.656 -5.641 1.00 98.94 433 ARG A C 1
ATOM 3306 O O . ARG A 1 433 ? -6.525 -11.008 -5.166 1.00 98.94 433 ARG A O 1
ATOM 3313 N N . GLN A 1 434 ? -5.258 -10.456 -6.948 1.00 98.94 434 GLN A N 1
ATOM 3314 C CA . GLN A 1 434 ? -6.336 -10.611 -7.930 1.00 98.94 434 GLN A CA 1
ATOM 3315 C C . GLN A 1 434 ? -6.935 -12.025 -7.893 1.00 98.94 434 GLN A C 1
ATOM 3317 O O . GLN A 1 434 ? -8.158 -12.178 -7.912 1.00 98.94 434 GLN A O 1
ATOM 3322 N N . ALA A 1 435 ? -6.097 -13.060 -7.778 1.00 98.88 435 ALA A N 1
ATOM 3323 C CA . ALA A 1 435 ? -6.531 -14.448 -7.660 1.00 98.88 435 ALA A CA 1
ATOM 3324 C C . ALA A 1 435 ? -7.346 -14.698 -6.381 1.00 98.88 435 ALA A C 1
ATOM 3326 O O . ALA A 1 435 ? -8.478 -15.173 -6.468 1.00 98.88 435 ALA A O 1
ATOM 3327 N N . ALA A 1 436 ? -6.825 -14.316 -5.210 1.00 98.94 436 ALA A N 1
ATOM 3328 C CA . ALA A 1 436 ? -7.522 -14.468 -3.931 1.00 98.94 436 ALA A CA 1
ATOM 3329 C C . ALA A 1 436 ? -8.861 -13.709 -3.917 1.00 98.94 436 ALA A C 1
ATOM 3331 O O . ALA A 1 436 ? -9.896 -14.272 -3.552 1.00 98.94 436 ALA A O 1
ATOM 3332 N N . LYS A 1 437 ? -8.859 -12.453 -4.388 1.00 98.88 437 LYS A N 1
ATOM 3333 C CA . LYS A 1 437 ? -10.057 -11.612 -4.503 1.00 98.88 437 LYS A CA 1
ATOM 3334 C C . LYS A 1 437 ? -11.093 -12.240 -5.432 1.00 98.88 437 LYS A C 1
ATOM 3336 O O . LYS A 1 437 ? -12.267 -12.282 -5.082 1.00 98.88 437 LYS A O 1
ATOM 3341 N N . SER A 1 438 ? -10.665 -12.786 -6.570 1.00 98.88 438 SER A N 1
ATOM 3342 C CA . SER A 1 438 ? -11.561 -13.433 -7.536 1.00 98.88 438 SER A CA 1
ATOM 3343 C C . SER A 1 438 ? -12.178 -14.728 -7.000 1.00 98.88 438 SER A C 1
ATOM 3345 O O . SER A 1 438 ? -13.349 -14.990 -7.260 1.00 98.88 438 SER A O 1
ATOM 3347 N N . VAL A 1 439 ? -11.441 -15.516 -6.206 1.00 98.81 439 VAL A N 1
ATOM 3348 C CA . VAL A 1 439 ? -11.974 -16.720 -5.536 1.00 98.81 439 VAL A CA 1
ATOM 3349 C C . VAL A 1 439 ? -13.093 -16.361 -4.551 1.00 98.81 439 VAL A C 1
ATOM 3351 O O . VAL A 1 439 ? -14.145 -17.004 -4.566 1.00 98.81 439 VAL A O 1
ATOM 3354 N N . VAL A 1 440 ? -12.897 -15.325 -3.728 1.00 98.88 440 VAL A N 1
ATOM 3355 C CA . VAL A 1 440 ? -13.915 -14.875 -2.761 1.00 98.88 440 VAL A CA 1
ATOM 3356 C C . VAL A 1 440 ? -15.098 -14.204 -3.471 1.00 98.88 440 VAL A C 1
ATOM 3358 O O . VAL A 1 440 ? -16.245 -14.553 -3.208 1.00 98.88 440 VAL A O 1
ATOM 3361 N N . ALA A 1 441 ? -14.846 -13.324 -4.445 1.00 98.50 441 ALA A N 1
ATOM 3362 C CA . ALA A 1 441 ? -15.890 -12.641 -5.215 1.00 98.50 441 ALA A CA 1
ATOM 3363 C C . ALA A 1 441 ? -16.767 -13.598 -6.047 1.00 98.50 441 ALA A C 1
ATOM 3365 O O . ALA A 1 441 ? -17.967 -13.372 -6.186 1.00 98.50 441 ALA A O 1
ATOM 3366 N N . ALA A 1 442 ? -16.203 -14.698 -6.559 1.00 98.06 442 ALA A N 1
ATOM 3367 C CA . ALA A 1 442 ? -16.960 -15.765 -7.220 1.00 98.06 442 ALA A CA 1
ATOM 3368 C C . ALA A 1 442 ? -17.768 -16.644 -6.235 1.00 98.06 442 ALA A C 1
ATOM 3370 O O . ALA A 1 442 ? -18.442 -17.590 -6.648 1.00 98.06 442 ALA A O 1
ATOM 3371 N N . GLY A 1 443 ? -17.691 -16.374 -4.927 1.00 97.69 443 GLY A N 1
ATOM 3372 C CA . GLY A 1 443 ? -18.356 -17.147 -3.882 1.00 97.69 443 GLY A CA 1
ATOM 3373 C C . GLY A 1 443 ? -17.813 -18.569 -3.733 1.00 97.69 443 GLY A C 1
ATOM 3374 O O . GLY A 1 443 ? -18.520 -19.432 -3.217 1.00 97.69 443 GLY A O 1
ATOM 3375 N N . LEU A 1 444 ? -16.589 -18.847 -4.200 1.00 98.06 444 LEU A N 1
ATOM 3376 C CA . LEU A 1 444 ? -15.965 -20.171 -4.085 1.00 98.06 444 LEU A CA 1
ATOM 3377 C C . LEU A 1 444 ? -15.463 -20.444 -2.662 1.00 98.06 444 LEU A C 1
ATOM 3379 O O . LEU A 1 444 ? -15.392 -21.603 -2.258 1.00 98.06 444 LEU A O 1
ATOM 3383 N N . ALA A 1 445 ? -15.149 -19.386 -1.916 1.00 98.62 445 ALA A N 1
ATOM 3384 C CA . ALA A 1 445 ? -14.777 -19.394 -0.507 1.00 98.62 445 ALA A CA 1
ATOM 3385 C C . ALA A 1 445 ? -15.184 -18.063 0.147 1.00 98.62 445 ALA A C 1
ATOM 3387 O O . ALA A 1 445 ? -15.444 -17.092 -0.562 1.00 98.62 445 ALA A O 1
ATOM 3388 N N . ARG A 1 446 ? -15.202 -17.997 1.482 1.00 98.81 446 ARG A N 1
ATOM 3389 C CA . ARG A 1 446 ? -15.382 -16.732 2.227 1.00 98.81 446 ARG A CA 1
ATOM 3390 C C . ARG A 1 446 ? -14.050 -16.042 2.520 1.00 98.81 446 ARG A C 1
ATOM 3392 O O . ARG A 1 446 ? -13.979 -14.823 2.614 1.00 98.81 446 ARG A O 1
ATOM 3399 N N . ARG A 1 447 ? -12.972 -16.822 2.616 1.00 98.75 447 ARG A N 1
ATOM 3400 C CA . ARG A 1 447 ? -11.587 -16.355 2.739 1.00 98.75 447 ARG A CA 1
ATOM 3401 C C . ARG A 1 447 ? -10.691 -17.149 1.805 1.00 98.75 447 ARG A C 1
ATOM 3403 O O . ARG A 1 447 ? -10.931 -18.331 1.574 1.00 98.75 447 ARG A O 1
ATOM 3410 N N . CYS A 1 448 ? -9.646 -16.516 1.290 1.00 98.94 448 CYS A N 1
ATOM 3411 C CA . CYS A 1 448 ? -8.657 -17.178 0.450 1.00 98.94 448 CYS A CA 1
ATOM 3412 C C . CYS A 1 448 ? -7.269 -16.575 0.674 1.00 98.94 448 CYS A C 1
ATOM 3414 O O . CYS A 1 448 ? -7.103 -15.359 0.590 1.00 98.94 448 CYS A O 1
ATOM 3416 N N . LEU A 1 449 ? -6.283 -17.434 0.928 1.00 98.94 449 LEU A N 1
ATOM 3417 C CA . LEU A 1 449 ? -4.860 -17.137 0.821 1.00 98.94 449 LEU A CA 1
ATOM 3418 C C . LEU A 1 449 ? -4.312 -17.852 -0.419 1.00 98.94 449 LEU A C 1
ATOM 3420 O O . LEU A 1 449 ? -4.527 -19.050 -0.593 1.00 98.94 449 LEU A O 1
ATOM 3424 N N . VAL A 1 450 ? -3.578 -17.127 -1.257 1.00 98.94 450 VAL A N 1
ATOM 3425 C CA . VAL A 1 450 ? -2.845 -17.653 -2.414 1.00 98.94 450 VAL A CA 1
ATOM 3426 C C . VAL A 1 450 ? -1.364 -17.376 -2.194 1.00 98.94 450 VAL A C 1
ATOM 3428 O O . VAL A 1 450 ? -1.000 -16.230 -1.952 1.00 98.94 450 VAL A O 1
ATOM 3431 N N . GLN A 1 451 ? -0.503 -18.384 -2.303 1.00 98.94 451 GLN A N 1
ATOM 3432 C CA . GLN A 1 451 ? 0.951 -18.203 -2.362 1.00 98.94 451 GLN A CA 1
ATOM 3433 C C . GLN A 1 451 ? 1.447 -18.517 -3.773 1.00 98.94 451 GLN A C 1
ATOM 3435 O O . GLN A 1 451 ? 0.995 -19.485 -4.384 1.00 98.94 451 GLN A O 1
ATOM 3440 N N . VAL A 1 452 ? 2.424 -17.753 -4.254 1.00 98.81 452 VAL A N 1
ATOM 3441 C CA . VAL A 1 452 ? 3.216 -18.074 -5.450 1.00 98.81 452 VAL A CA 1
ATOM 3442 C C . VAL A 1 452 ? 4.703 -17.902 -5.143 1.00 98.81 452 VAL A C 1
ATOM 3444 O O . VAL A 1 452 ? 5.058 -17.042 -4.338 1.00 98.81 452 VAL A O 1
ATOM 3447 N N . SER A 1 453 ? 5.582 -18.707 -5.743 1.00 98.62 453 SER A N 1
ATOM 3448 C CA . SER A 1 453 ? 7.038 -18.572 -5.581 1.00 98.62 453 SER A CA 1
ATOM 3449 C C . SER A 1 453 ? 7.812 -18.728 -6.887 1.00 98.62 453 SER A C 1
ATOM 3451 O O . SER A 1 453 ? 7.352 -19.392 -7.814 1.00 98.62 453 SER A O 1
ATOM 3453 N N . TYR A 1 454 ? 9.001 -18.128 -6.955 1.00 98.56 454 TYR A N 1
ATOM 3454 C CA . TYR A 1 454 ? 9.842 -18.069 -8.153 1.00 98.56 454 TYR A CA 1
ATOM 3455 C C . TYR A 1 454 ? 11.312 -18.357 -7.836 1.00 98.56 454 TYR A C 1
ATOM 3457 O O . TYR A 1 454 ? 11.784 -18.109 -6.725 1.00 98.56 454 TYR A O 1
ATOM 3465 N N . ALA A 1 455 ? 12.042 -18.823 -8.851 1.00 96.56 455 ALA A N 1
ATOM 3466 C CA . ALA A 1 455 ? 13.497 -18.731 -8.925 1.00 96.56 455 ALA A CA 1
ATOM 3467 C C . ALA A 1 455 ? 13.872 -17.626 -9.918 1.00 96.56 455 ALA A C 1
ATOM 3469 O O . ALA A 1 455 ? 13.197 -17.465 -10.939 1.00 96.56 455 ALA A O 1
ATOM 3470 N N . ILE A 1 456 ? 14.970 -16.913 -9.656 1.00 92.06 456 ILE A N 1
ATOM 3471 C CA . ILE A 1 456 ? 15.486 -15.884 -10.562 1.00 92.06 456 ILE A CA 1
ATOM 3472 C C . ILE A 1 456 ? 15.653 -16.429 -11.990 1.00 92.06 456 ILE A C 1
ATOM 3474 O O . ILE A 1 456 ? 16.087 -17.561 -12.206 1.00 92.06 456 ILE A O 1
ATOM 3478 N N . SER A 1 457 ? 15.296 -15.612 -12.980 1.00 89.94 457 SER A N 1
ATOM 3479 C CA . SER A 1 457 ? 15.355 -15.912 -14.419 1.00 89.94 457 SER A CA 1
ATOM 3480 C C . SER A 1 457 ? 14.462 -17.055 -14.937 1.00 89.94 457 SER A C 1
ATOM 3482 O O . SER A 1 457 ? 14.416 -17.263 -16.151 1.00 89.94 457 SER A O 1
ATOM 3484 N N . MET A 1 458 ? 13.690 -17.735 -14.082 1.00 93.88 458 MET A N 1
ATOM 3485 C CA . MET A 1 458 ? 12.661 -18.694 -14.505 1.00 93.88 458 MET A CA 1
ATOM 3486 C C . MET A 1 458 ? 11.328 -17.971 -14.768 1.00 93.88 458 MET A C 1
ATOM 3488 O O . MET A 1 458 ? 10.894 -17.205 -13.906 1.00 93.88 458 MET A O 1
ATOM 3492 N N . PRO A 1 459 ? 10.657 -18.176 -15.922 1.00 94.81 459 PRO A N 1
ATOM 3493 C CA . PRO A 1 459 ? 9.351 -17.562 -16.176 1.00 94.81 459 PRO A CA 1
ATOM 3494 C C . PRO A 1 459 ? 8.232 -18.201 -15.351 1.00 94.81 459 PRO A C 1
ATOM 3496 O O . PRO A 1 459 ? 7.409 -17.500 -14.776 1.00 94.81 459 PRO A O 1
ATOM 3499 N N . SER A 1 460 ? 8.183 -19.533 -15.286 1.00 96.25 460 SER A N 1
ATOM 3500 C CA . SER A 1 460 ? 7.142 -20.251 -14.542 1.00 96.25 460 SER A CA 1
ATOM 3501 C C . SER A 1 460 ? 7.389 -20.204 -13.028 1.00 96.25 460 SER A C 1
ATOM 3503 O O . SER A 1 460 ? 8.547 -20.308 -12.609 1.00 96.25 460 SER A O 1
ATOM 3505 N N . PRO A 1 461 ? 6.333 -20.126 -12.196 1.00 97.50 461 PRO A N 1
ATOM 3506 C CA . PRO A 1 461 ? 6.475 -20.260 -10.751 1.00 97.50 461 PRO A CA 1
ATOM 3507 C C . PRO A 1 461 ? 6.955 -21.668 -10.362 1.00 97.50 461 PRO A C 1
ATOM 3509 O O . PRO A 1 461 ? 6.657 -22.655 -11.037 1.00 97.50 461 PRO A O 1
ATOM 3512 N N . LEU A 1 462 ? 7.671 -21.760 -9.241 1.00 97.94 462 LEU A N 1
ATOM 3513 C CA . LEU A 1 462 ? 8.102 -23.022 -8.631 1.00 97.94 462 LEU A CA 1
ATOM 3514 C C . LEU A 1 462 ? 6.947 -23.734 -7.919 1.00 97.94 462 LEU A C 1
ATOM 3516 O O . LEU A 1 462 ? 6.869 -24.961 -7.931 1.00 97.94 462 LEU A O 1
ATOM 3520 N N . ALA A 1 463 ? 6.071 -22.962 -7.275 1.00 97.75 463 ALA A N 1
ATOM 3521 C CA . ALA A 1 463 ? 4.897 -23.461 -6.576 1.00 97.75 463 ALA A CA 1
ATOM 3522 C C . ALA A 1 463 ? 3.765 -22.427 -6.591 1.00 97.75 463 ALA A C 1
ATOM 3524 O O . ALA A 1 463 ? 4.007 -21.219 -6.543 1.00 97.75 463 ALA A O 1
ATOM 3525 N N . VAL A 1 464 ? 2.532 -22.935 -6.592 1.00 98.62 464 VAL A N 1
ATOM 3526 C CA . VAL A 1 464 ? 1.311 -22.189 -6.275 1.00 98.62 464 VAL A CA 1
ATOM 3527 C C . VAL A 1 464 ? 0.579 -22.962 -5.178 1.00 98.62 464 VAL A C 1
ATOM 3529 O O . VAL A 1 464 ? 0.409 -24.179 -5.276 1.00 98.62 464 VAL A O 1
ATOM 3532 N N . PHE A 1 465 ? 0.152 -22.273 -4.126 1.00 98.81 465 PHE A N 1
ATOM 3533 C CA . PHE A 1 465 ? -0.606 -22.842 -3.010 1.00 98.81 465 PHE A CA 1
ATOM 3534 C C . PHE A 1 465 ? -1.864 -22.008 -2.764 1.00 98.81 465 PHE A C 1
ATOM 3536 O O . PHE A 1 465 ? -1.866 -20.800 -2.990 1.00 98.81 465 PHE A O 1
ATOM 3543 N N . VAL A 1 466 ? -2.936 -22.670 -2.330 1.00 98.88 466 VAL A N 1
ATOM 3544 C CA . VAL A 1 466 ? -4.221 -22.053 -1.989 1.00 98.88 466 VAL A CA 1
ATOM 3545 C C . VAL A 1 466 ? -4.715 -22.668 -0.686 1.00 98.88 466 VAL A C 1
ATOM 3547 O O . VAL A 1 466 ? -4.690 -23.891 -0.554 1.00 98.88 466 VAL A O 1
ATOM 3550 N N . ASP A 1 467 ? -5.185 -21.819 0.222 1.00 98.88 467 ASP A N 1
ATOM 3551 C CA . ASP A 1 467 ? -5.867 -22.174 1.470 1.00 98.88 467 ASP A CA 1
ATOM 3552 C C . ASP A 1 467 ? -7.149 -21.340 1.578 1.00 98.88 467 ASP A C 1
ATOM 3554 O O . ASP A 1 467 ? -7.117 -20.120 1.383 1.00 98.88 467 ASP A O 1
ATOM 3558 N N . THR A 1 468 ? -8.286 -21.978 1.853 1.00 98.88 468 THR A N 1
ATOM 3559 C CA . THR A 1 468 ? -9.564 -21.275 2.079 1.00 98.88 468 THR A CA 1
ATOM 3560 C C . THR A 1 468 ? -9.965 -21.171 3.547 1.00 98.88 468 THR A C 1
ATOM 3562 O O . THR A 1 468 ? -11.082 -20.747 3.855 1.00 98.88 468 THR A O 1
ATOM 3565 N N . TYR A 1 469 ? -9.082 -21.553 4.472 1.00 98.69 469 TYR A N 1
ATOM 3566 C CA . TYR A 1 469 ? -9.332 -21.616 5.914 1.00 98.69 469 TYR A CA 1
ATOM 3567 C C . TYR A 1 469 ? -10.544 -22.495 6.274 1.00 98.69 469 TYR A C 1
ATOM 3569 O O . TYR A 1 469 ? -11.228 -22.248 7.262 1.00 98.69 469 TYR A O 1
ATOM 3577 N N . GLY A 1 470 ? -10.845 -23.501 5.442 1.00 98.31 470 GLY A N 1
ATOM 3578 C CA . GLY A 1 470 ? -12.035 -24.352 5.565 1.00 98.31 470 GLY A CA 1
ATOM 3579 C C . GLY A 1 470 ? -13.333 -23.745 5.013 1.00 98.31 470 GLY A C 1
ATOM 3580 O O . GLY A 1 470 ? -14.358 -24.419 5.023 1.00 98.31 470 GLY A O 1
ATOM 3581 N N . THR A 1 471 ? -13.303 -22.514 4.487 1.00 98.75 471 THR A N 1
ATOM 3582 C CA . THR A 1 471 ? -14.498 -21.812 3.975 1.00 98.75 471 THR A CA 1
ATOM 3583 C C . THR A 1 471 ? -14.844 -22.130 2.513 1.00 98.75 471 THR A C 1
ATOM 3585 O O . THR A 1 471 ? -15.840 -21.625 1.990 1.00 98.75 471 THR A O 1
ATOM 3588 N N . GLY A 1 472 ? -14.021 -22.931 1.829 1.00 97.88 472 GLY A N 1
ATOM 3589 C CA . GLY A 1 472 ? -14.209 -23.310 0.430 1.00 97.88 472 GLY A CA 1
ATOM 3590 C C . GLY A 1 472 ? -15.428 -24.209 0.195 1.00 97.88 472 GLY A C 1
ATOM 3591 O O . GLY A 1 472 ? -15.609 -25.230 0.855 1.00 97.88 472 GLY A O 1
ATOM 3592 N N . ARG A 1 473 ? -16.240 -23.879 -0.818 1.00 96.94 473 ARG A N 1
ATOM 3593 C CA . ARG A 1 473 ? -17.367 -24.716 -1.287 1.00 96.94 473 ARG A CA 1
ATOM 3594 C C . ARG A 1 473 ? -16.914 -26.010 -1.971 1.00 96.94 473 ARG A C 1
ATOM 3596 O O . ARG A 1 473 ? -17.692 -26.950 -2.101 1.00 96.94 473 ARG A O 1
ATOM 3603 N N . VAL A 1 474 ? -15.667 -26.043 -2.432 1.00 96.62 474 VAL A N 1
ATOM 3604 C CA . VAL A 1 474 ? -14.981 -27.210 -3.003 1.00 96.62 474 VAL A CA 1
ATOM 3605 C C . VAL A 1 474 ? -13.576 -27.294 -2.405 1.00 96.62 474 VAL A C 1
ATOM 3607 O O . VAL A 1 474 ? -13.126 -26.361 -1.744 1.00 96.62 474 VAL A O 1
ATOM 3610 N N . LYS A 1 475 ? -12.855 -28.397 -2.632 1.00 98.00 475 LYS A N 1
ATOM 3611 C CA . LYS A 1 475 ? -11.518 -28.581 -2.045 1.00 98.00 475 LYS A CA 1
ATOM 3612 C C . LYS A 1 475 ? -10.532 -27.538 -2.576 1.00 98.00 475 LYS A C 1
ATOM 3614 O O . LYS A 1 475 ? -10.479 -27.311 -3.784 1.00 98.00 475 LYS A O 1
ATOM 3619 N N . ASP A 1 476 ? -9.635 -27.051 -1.722 1.00 98.56 476 ASP A N 1
ATOM 3620 C CA . ASP A 1 476 ? -8.567 -26.106 -2.096 1.00 98.56 476 ASP A CA 1
ATOM 3621 C C . ASP A 1 476 ? -7.716 -26.598 -3.278 1.00 98.56 476 ASP A C 1
ATOM 3623 O O . ASP A 1 476 ? -7.312 -25.823 -4.137 1.00 98.56 476 ASP A O 1
ATOM 3627 N N . SER A 1 477 ? -7.522 -27.915 -3.408 1.00 97.81 477 SER A N 1
ATOM 3628 C CA . SER A 1 477 ? -6.838 -28.520 -4.563 1.00 97.81 477 SER A CA 1
ATOM 3629 C C . SER A 1 477 ? -7.558 -28.341 -5.913 1.00 97.81 477 SER A C 1
ATOM 3631 O O . SER A 1 477 ? -6.892 -28.388 -6.949 1.00 97.81 477 SER A O 1
ATOM 3633 N N . GLN A 1 478 ? -8.880 -28.132 -5.918 1.00 97.75 478 GLN A N 1
ATOM 3634 C CA . GLN A 1 478 ? -9.677 -27.769 -7.097 1.00 97.75 478 GLN A CA 1
ATOM 3635 C C . GLN A 1 478 ? -9.621 -26.256 -7.339 1.00 97.75 478 GLN A C 1
ATOM 3637 O O . GLN A 1 478 ? -9.413 -25.840 -8.475 1.00 97.75 478 GLN A O 1
ATOM 3642 N N . ILE A 1 479 ? -9.700 -25.440 -6.281 1.00 98.31 479 ILE A N 1
ATOM 3643 C CA . ILE A 1 479 ? -9.577 -23.974 -6.375 1.00 98.31 479 ILE A CA 1
ATOM 3644 C C . ILE A 1 479 ? -8.186 -23.583 -6.895 1.00 98.31 479 ILE A C 1
ATOM 3646 O O . ILE A 1 479 ? -8.086 -22.782 -7.818 1.00 98.31 479 ILE A O 1
ATOM 3650 N N . ARG A 1 480 ? -7.115 -24.226 -6.410 1.00 98.44 480 ARG A N 1
ATOM 3651 C CA . ARG A 1 480 ? -5.749 -24.071 -6.936 1.00 98.44 480 ARG A CA 1
ATOM 3652 C C . ARG A 1 480 ? -5.671 -24.365 -8.435 1.00 98.44 480 ARG A C 1
ATOM 3654 O O . ARG A 1 480 ? -5.046 -23.596 -9.151 1.00 98.44 480 ARG A O 1
ATOM 3661 N N . ARG A 1 481 ? -6.327 -25.427 -8.926 1.00 97.56 481 ARG A N 1
ATOM 3662 C CA . ARG A 1 481 ? -6.361 -25.737 -10.370 1.00 97.56 481 ARG A CA 1
ATOM 3663 C C . ARG A 1 481 ? -7.088 -24.653 -11.164 1.00 97.56 481 ARG A C 1
ATOM 3665 O O . ARG A 1 481 ? -6.573 -24.244 -12.195 1.00 97.56 481 ARG A O 1
ATOM 3672 N N . LEU A 1 482 ? -8.225 -24.153 -10.671 1.00 97.38 482 LEU A N 1
ATOM 3673 C CA . LEU A 1 482 ? -8.923 -23.025 -11.299 1.00 97.38 482 LEU A CA 1
ATOM 3674 C C . LEU A 1 482 ? -8.038 -21.774 -11.345 1.00 97.38 482 LEU A C 1
ATOM 3676 O O . LEU A 1 482 ? -7.988 -21.108 -12.375 1.00 97.38 482 LEU A O 1
ATOM 3680 N N . VAL A 1 483 ? -7.310 -21.475 -10.265 1.00 98.19 483 VAL A N 1
ATOM 3681 C CA . VAL A 1 483 ? -6.351 -20.363 -10.219 1.00 98.19 483 VAL A CA 1
ATOM 3682 C C . VAL A 1 483 ? -5.233 -20.569 -11.252 1.00 98.19 483 VAL A C 1
ATOM 3684 O O . VAL A 1 483 ? -5.008 -19.691 -12.076 1.00 98.19 483 VAL A O 1
ATOM 3687 N N . GLU A 1 484 ? -4.604 -21.745 -11.297 1.00 97.12 484 GLU A N 1
ATOM 3688 C CA . GLU A 1 484 ? -3.554 -22.087 -12.275 1.00 97.12 484 GLU A CA 1
ATOM 3689 C C . GLU A 1 484 ? -4.040 -22.069 -13.737 1.00 97.12 484 GLU A C 1
ATOM 3691 O O . GLU A 1 484 ? -3.256 -21.792 -14.640 1.00 97.12 484 GLU A O 1
ATOM 3696 N N . GLN A 1 485 ? -5.324 -22.344 -13.987 1.00 96.44 485 GLN A N 1
ATOM 3697 C CA . GLN A 1 485 ? -5.932 -22.293 -15.323 1.00 96.44 485 GLN A CA 1
ATOM 3698 C C . GLN A 1 485 ? -6.319 -20.873 -15.765 1.00 96.44 485 GLN A C 1
ATOM 3700 O O . GLN A 1 485 ? -6.351 -20.599 -16.963 1.00 96.44 485 GLN A O 1
ATOM 3705 N N . ASN A 1 486 ? -6.634 -19.974 -14.824 1.00 97.94 486 ASN A N 1
ATOM 3706 C CA . ASN A 1 486 ? -7.176 -18.641 -15.121 1.00 97.94 486 ASN A CA 1
ATOM 3707 C C . ASN A 1 486 ? -6.178 -17.491 -14.900 1.00 97.94 486 ASN A C 1
ATOM 3709 O O . ASN A 1 486 ? -6.426 -16.377 -15.375 1.00 97.94 486 ASN A O 1
ATOM 3713 N N . PHE A 1 487 ? -5.061 -17.727 -14.208 1.00 98.31 487 PHE A N 1
ATOM 3714 C CA . PHE A 1 487 ? -4.036 -16.726 -13.907 1.00 98.31 487 PHE A CA 1
ATOM 3715 C C . PHE A 1 487 ? -2.664 -17.193 -14.403 1.00 98.31 487 PHE A C 1
ATOM 3717 O O . PHE A 1 487 ? -2.109 -18.176 -13.918 1.00 98.31 487 PHE A O 1
ATOM 3724 N N . ASP A 1 488 ? -2.104 -16.465 -15.371 1.00 98.19 488 ASP A N 1
ATOM 3725 C CA . ASP A 1 488 ? -0.768 -16.736 -15.900 1.00 98.19 488 ASP A CA 1
ATOM 3726 C C . ASP A 1 488 ? 0.284 -16.033 -15.036 1.00 98.19 488 ASP A C 1
ATOM 3728 O O . ASP A 1 488 ? 0.524 -14.832 -15.164 1.00 98.19 488 ASP A O 1
ATOM 3732 N N . PHE A 1 489 ? 0.895 -16.796 -14.132 1.00 98.06 489 PHE A N 1
ATOM 3733 C CA . PHE A 1 489 ? 1.897 -16.304 -13.187 1.00 98.06 489 PHE A CA 1
ATOM 3734 C C . PHE A 1 489 ? 3.270 -16.005 -13.819 1.00 98.06 489 PHE A C 1
ATOM 3736 O O . PHE A 1 489 ? 4.206 -15.673 -13.100 1.00 98.06 489 PHE A O 1
ATOM 3743 N N . ARG A 1 490 ? 3.445 -16.090 -15.145 1.00 98.25 490 ARG A N 1
ATOM 3744 C CA . ARG A 1 490 ? 4.728 -15.721 -15.767 1.00 98.25 490 ARG A CA 1
ATOM 3745 C C . ARG A 1 490 ? 4.926 -14.198 -15.730 1.00 98.25 490 ARG A C 1
ATOM 3747 O O . ARG A 1 490 ? 4.046 -13.487 -16.211 1.00 98.25 490 ARG A O 1
ATOM 3754 N N . PRO A 1 491 ? 6.060 -13.651 -15.247 1.00 96.88 491 PRO A N 1
ATOM 3755 C CA . PRO A 1 491 ? 6.217 -12.213 -14.988 1.00 96.88 491 PRO A CA 1
ATOM 3756 C C . PRO A 1 491 ? 5.873 -11.293 -16.167 1.00 96.88 491 PRO A C 1
ATOM 3758 O O . PRO A 1 491 ? 5.197 -10.280 -15.985 1.00 96.88 491 PRO A O 1
ATOM 3761 N N . GLY A 1 492 ? 6.274 -11.649 -17.393 1.00 96.62 492 GLY A N 1
ATOM 3762 C CA . GLY A 1 492 ? 5.911 -10.878 -18.588 1.00 96.62 492 GLY A CA 1
ATOM 3763 C C . GLY A 1 492 ? 4.418 -10.919 -18.930 1.00 96.62 492 GLY A C 1
ATOM 3764 O O . GLY A 1 492 ? 3.882 -9.930 -19.431 1.00 96.62 492 GLY A O 1
ATOM 3765 N N . MET A 1 493 ? 3.733 -12.012 -18.589 1.00 98.12 493 MET A N 1
ATOM 3766 C CA . MET A 1 493 ? 2.287 -12.170 -18.751 1.00 98.12 493 MET A CA 1
ATOM 3767 C C . MET A 1 493 ? 1.516 -11.418 -17.662 1.00 98.12 493 MET A C 1
ATOM 3769 O O . MET A 1 493 ? 0.526 -10.764 -17.980 1.00 98.12 493 MET A O 1
ATOM 3773 N N . ILE A 1 494 ? 2.013 -11.401 -16.418 1.00 98.31 494 ILE A N 1
ATOM 3774 C CA . ILE A 1 494 ? 1.475 -10.557 -15.338 1.00 98.31 494 ILE A CA 1
ATOM 3775 C C . ILE A 1 494 ? 1.544 -9.077 -15.729 1.00 98.31 494 ILE A C 1
ATOM 3777 O O . ILE A 1 494 ? 0.542 -8.366 -15.641 1.00 98.31 494 ILE A O 1
ATOM 3781 N N . MET A 1 495 ? 2.711 -8.611 -16.193 1.00 96.88 495 MET A N 1
ATOM 3782 C CA . MET A 1 495 ? 2.895 -7.219 -16.616 1.00 96.88 495 MET A CA 1
ATOM 3783 C C . MET A 1 495 ? 1.919 -6.807 -17.722 1.00 96.88 495 MET A C 1
ATOM 3785 O O . MET A 1 495 ? 1.444 -5.675 -17.703 1.00 96.88 495 MET A O 1
ATOM 3789 N N . ALA A 1 496 ? 1.611 -7.708 -18.661 1.00 97.06 496 ALA A N 1
ATOM 3790 C CA . ALA A 1 496 ? 0.635 -7.462 -19.718 1.00 97.06 496 ALA A CA 1
ATOM 3791 C C . ALA A 1 496 ? -0.815 -7.500 -19.200 1.00 97.06 496 ALA A C 1
ATOM 3793 O O . ALA A 1 496 ? -1.592 -6.599 -19.498 1.00 97.06 496 ALA A O 1
ATOM 3794 N N . ALA A 1 497 ? -1.176 -8.509 -18.401 1.00 97.88 497 ALA A N 1
ATOM 3795 C CA . ALA A 1 497 ? -2.538 -8.708 -17.900 1.00 97.88 497 ALA A CA 1
ATOM 3796 C C . ALA A 1 497 ? -3.000 -7.609 -16.929 1.00 97.88 497 ALA A C 1
ATOM 3798 O O . ALA A 1 497 ? -4.185 -7.291 -16.885 1.00 97.88 497 ALA A O 1
ATOM 3799 N N . LEU A 1 498 ? -2.069 -7.031 -16.164 1.00 98.25 498 LEU A N 1
ATOM 3800 C CA . LEU A 1 498 ? -2.329 -5.956 -15.204 1.00 98.25 498 LEU A CA 1
ATOM 3801 C C . LEU A 1 498 ? -1.877 -4.568 -15.714 1.00 98.25 498 LEU A C 1
ATOM 3803 O O . LEU A 1 498 ? -1.961 -3.586 -14.974 1.00 98.25 498 LEU A O 1
ATOM 3807 N N . ASP A 1 499 ? -1.418 -4.467 -16.966 1.00 97.38 499 ASP A N 1
ATOM 3808 C CA . ASP A 1 499 ? -0.920 -3.235 -17.602 1.00 97.38 499 ASP A CA 1
ATOM 3809 C C . ASP A 1 499 ? 0.148 -2.491 -16.769 1.00 97.38 499 ASP A C 1
ATOM 3811 O O . ASP A 1 499 ? 0.132 -1.273 -16.608 1.00 97.38 499 ASP A O 1
ATOM 3815 N N . LEU A 1 500 ? 1.084 -3.229 -16.169 1.00 97.50 500 LEU A N 1
ATOM 3816 C CA . LEU A 1 500 ? 2.023 -2.702 -15.164 1.00 97.50 500 LEU A CA 1
ATOM 3817 C C . LEU A 1 500 ? 3.208 -1.911 -15.745 1.00 97.50 500 LEU A C 1
ATOM 3819 O O . LEU A 1 500 ? 4.122 -1.535 -15.014 1.00 97.50 500 LEU A O 1
ATOM 3823 N N . LYS A 1 501 ? 3.210 -1.679 -17.059 1.00 96.12 501 LYS A N 1
ATOM 3824 C CA . LYS A 1 501 ? 4.173 -0.810 -17.752 1.00 96.12 501 LYS A CA 1
ATOM 3825 C C . LYS A 1 501 ? 3.596 0.566 -18.096 1.00 96.12 501 LYS A C 1
ATOM 3827 O O . LYS A 1 501 ? 4.331 1.411 -18.600 1.00 96.12 501 LYS A O 1
ATOM 3832 N N . ARG A 1 502 ? 2.303 0.802 -17.837 1.00 93.69 502 ARG A N 1
ATOM 3833 C CA . ARG A 1 502 ? 1.654 2.104 -18.033 1.00 93.69 502 ARG A CA 1
ATOM 3834 C C . ARG A 1 502 ? 2.238 3.139 -17.069 1.00 93.69 502 ARG A C 1
ATOM 3836 O O . ARG A 1 502 ? 1.890 3.142 -15.891 1.00 93.69 502 ARG A O 1
ATOM 3843 N N . GLY A 1 503 ? 3.113 3.994 -17.592 1.00 85.06 503 GLY A N 1
ATOM 3844 C CA . GLY A 1 503 ? 3.564 5.214 -16.927 1.00 85.06 503 GLY A CA 1
ATOM 3845 C C . GLY A 1 503 ? 2.549 6.357 -17.019 1.00 85.06 503 GLY A C 1
ATOM 3846 O O . GLY A 1 503 ? 1.489 6.224 -17.637 1.00 85.06 503 GLY A O 1
ATOM 3847 N N . GLY A 1 504 ? 2.901 7.494 -16.416 1.00 83.69 504 GLY A N 1
ATOM 3848 C CA . GLY A 1 504 ? 2.005 8.641 -16.255 1.00 83.69 504 GLY A CA 1
ATOM 3849 C C . GLY A 1 504 ? 1.005 8.468 -15.102 1.00 83.69 504 GLY A C 1
ATOM 3850 O O . GLY A 1 504 ? 0.978 7.449 -14.413 1.00 83.69 504 GLY A O 1
ATOM 3851 N N . ASN A 1 505 ? 0.193 9.502 -14.855 1.00 88.94 505 ASN A N 1
ATOM 3852 C CA . ASN A 1 505 ? -0.858 9.551 -13.818 1.00 88.94 505 ASN A CA 1
ATOM 3853 C C . ASN A 1 505 ? -0.422 9.229 -12.369 1.00 88.94 505 ASN A C 1
ATOM 3855 O O . ASN A 1 505 ? -1.283 9.056 -11.503 1.00 88.94 505 ASN A O 1
ATOM 3859 N N . LYS A 1 506 ? 0.889 9.184 -12.083 1.00 94.50 506 LYS A N 1
ATOM 3860 C CA . LYS A 1 506 ? 1.452 8.823 -10.767 1.00 94.50 506 LYS A CA 1
ATOM 3861 C C . LYS A 1 506 ? 0.945 7.465 -10.254 1.00 94.50 506 LYS A C 1
ATOM 3863 O O . LYS A 1 506 ? 0.593 7.316 -9.080 1.00 94.50 506 LYS A O 1
ATOM 3868 N N . ARG A 1 507 ? 0.820 6.491 -11.164 1.00 97.06 507 ARG A N 1
ATOM 3869 C CA . ARG A 1 507 ? 0.180 5.196 -10.907 1.00 97.06 507 ARG A CA 1
ATOM 3870 C C . ARG A 1 507 ? 0.767 4.486 -9.690 1.00 97.06 507 ARG A C 1
ATOM 3872 O O . ARG A 1 507 ? -0.001 4.063 -8.826 1.00 97.06 507 ARG A O 1
ATOM 3879 N N . PHE A 1 508 ? 2.088 4.354 -9.608 1.00 98.44 508 PHE A N 1
ATOM 3880 C CA . PHE A 1 508 ? 2.733 3.643 -8.507 1.00 98.44 508 PHE A CA 1
ATOM 3881 C C . PHE A 1 508 ? 2.859 4.516 -7.257 1.00 98.44 508 PHE A C 1
ATOM 3883 O O . PHE A 1 508 ? 2.611 4.017 -6.158 1.00 98.44 508 PHE A O 1
ATOM 3890 N N . GLN A 1 509 ? 3.111 5.822 -7.390 1.00 98.31 509 GLN A N 1
ATOM 3891 C CA . GLN A 1 509 ? 3.158 6.752 -6.257 1.00 98.31 509 GLN A CA 1
ATOM 3892 C C . GLN A 1 509 ? 1.810 6.810 -5.514 1.00 98.31 509 GLN A C 1
ATOM 3894 O O . GLN A 1 509 ? 1.798 6.864 -4.286 1.00 98.31 509 GLN A O 1
ATOM 3899 N N . LYS A 1 510 ? 0.672 6.678 -6.216 1.00 98.12 510 LYS A N 1
ATOM 3900 C CA . LYS A 1 510 ? -0.649 6.504 -5.581 1.00 98.12 510 LYS A CA 1
ATOM 3901 C C . LYS A 1 510 ? -0.763 5.231 -4.733 1.00 98.12 510 LYS A C 1
ATOM 3903 O O . LYS A 1 510 ? -1.572 5.220 -3.805 1.00 98.12 510 LYS A O 1
ATOM 3908 N N . THR A 1 511 ? -0.012 4.168 -5.042 1.00 98.50 511 THR A N 1
ATOM 3909 C CA . THR A 1 511 ? -0.031 2.904 -4.277 1.00 98.50 511 THR A CA 1
ATOM 3910 C C . THR A 1 511 ? 0.814 2.953 -3.007 1.00 98.50 511 THR A C 1
ATOM 3912 O O . THR A 1 511 ? 0.475 2.285 -2.038 1.00 98.50 511 THR A O 1
ATOM 3915 N N . ALA A 1 512 ? 1.871 3.770 -2.997 1.00 98.62 512 ALA A N 1
ATOM 3916 C CA . ALA A 1 512 ? 2.892 3.807 -1.950 1.00 98.62 512 ALA A CA 1
ATOM 3917 C C . ALA A 1 512 ? 2.400 4.286 -0.570 1.00 98.62 512 ALA A C 1
ATOM 3919 O O . ALA A 1 512 ? 3.149 4.222 0.405 1.00 98.62 512 ALA A O 1
ATOM 3920 N N . VAL A 1 513 ? 1.158 4.762 -0.466 1.00 98.00 513 VAL A N 1
ATOM 3921 C CA . VAL A 1 513 ? 0.505 5.168 0.781 1.00 98.00 513 VAL A CA 1
ATOM 3922 C C . VAL A 1 513 ? -0.953 4.699 0.795 1.00 98.00 513 VAL A C 1
ATOM 3924 O O . VAL A 1 513 ? -1.582 4.555 -0.254 1.00 98.00 513 VAL A O 1
ATOM 3927 N N . HIS A 1 514 ? -1.486 4.458 1.996 1.00 98.06 514 HIS A N 1
ATOM 3928 C CA . HIS A 1 514 ? -2.843 3.950 2.243 1.00 98.06 514 HIS A CA 1
ATOM 3929 C C . HIS A 1 514 ? -3.139 2.578 1.601 1.00 98.06 514 HIS A C 1
ATOM 3931 O O . HIS A 1 514 ? -4.271 2.304 1.207 1.00 98.06 514 HIS A O 1
ATOM 3937 N N . GLY A 1 515 ? -2.123 1.711 1.529 1.00 98.12 515 GLY A N 1
ATOM 3938 C CA . GLY A 1 515 ? -2.237 0.325 1.072 1.00 98.12 515 GLY A CA 1
ATOM 3939 C C . GLY A 1 515 ? -2.275 0.165 -0.452 1.00 98.12 515 GLY A C 1
ATOM 3940 O O . GLY A 1 515 ? -2.808 1.002 -1.184 1.00 98.12 515 GLY A O 1
ATOM 3941 N N . HIS A 1 516 ? -1.738 -0.956 -0.938 1.00 98.88 516 HIS A N 1
ATOM 3942 C CA . HIS A 1 516 ? -1.770 -1.309 -2.363 1.00 98.88 516 HIS A CA 1
ATOM 3943 C C . HIS A 1 516 ? -3.060 -2.050 -2.760 1.00 98.88 516 HIS A C 1
ATOM 3945 O O . HIS A 1 516 ? -3.336 -2.204 -3.950 1.00 98.88 516 HIS A O 1
ATOM 3951 N N . PHE A 1 517 ? -3.845 -2.522 -1.786 1.00 98.88 517 PHE A N 1
ATOM 3952 C CA . PHE A 1 517 ? -4.988 -3.418 -1.983 1.00 98.88 517 PHE A CA 1
ATOM 3953 C C . PHE A 1 517 ? -6.290 -2.853 -1.402 1.00 98.88 517 PHE A C 1
ATOM 3955 O O . PHE A 1 517 ? -6.273 -1.997 -0.522 1.00 98.88 517 PHE A O 1
ATOM 3962 N N . GLY A 1 518 ? -7.430 -3.345 -1.894 1.00 98.50 518 GLY A N 1
ATOM 3963 C CA . GLY A 1 518 ? -8.763 -2.923 -1.443 1.00 98.50 518 GLY A CA 1
ATOM 3964 C C . GLY A 1 518 ? -9.171 -1.514 -1.873 1.00 98.50 518 GLY A C 1
ATOM 3965 O O . GLY A 1 518 ? -9.924 -0.854 -1.163 1.00 98.50 518 GLY A O 1
ATOM 3966 N N . ARG A 1 519 ? -8.655 -1.024 -3.004 1.00 98.12 519 ARG A N 1
ATOM 3967 C CA . ARG A 1 519 ? -8.882 0.343 -3.497 1.00 98.12 519 ARG A CA 1
ATOM 3968 C C . ARG A 1 519 ? -9.531 0.319 -4.880 1.00 98.12 519 ARG A C 1
ATOM 3970 O O . ARG A 1 519 ? -9.212 -0.534 -5.697 1.00 98.12 519 ARG A O 1
ATOM 3977 N N . SER A 1 520 ? -10.436 1.260 -5.134 1.00 96.69 520 SER A N 1
ATOM 3978 C CA . SER A 1 520 ? -11.278 1.329 -6.342 1.00 96.69 520 SER A CA 1
ATOM 3979 C C . SER A 1 520 ? -10.754 2.269 -7.438 1.00 96.69 520 SER A C 1
ATOM 3981 O O . SER A 1 520 ? -11.486 2.610 -8.365 1.00 96.69 520 SER A O 1
ATOM 3983 N N . ASP A 1 521 ? -9.500 2.716 -7.339 1.00 96.94 521 ASP A N 1
ATOM 3984 C CA . ASP A 1 521 ? -8.857 3.518 -8.382 1.00 96.94 521 ASP A CA 1
ATOM 3985 C C . ASP A 1 521 ? -8.623 2.643 -9.635 1.00 96.94 521 ASP A C 1
ATOM 3987 O O . ASP A 1 521 ? -8.051 1.558 -9.503 1.00 96.94 521 ASP A O 1
ATOM 3991 N N . PRO A 1 522 ? -9.025 3.074 -10.847 1.00 96.25 522 PRO A N 1
ATOM 3992 C CA . PRO A 1 522 ? -8.881 2.283 -12.076 1.00 96.25 522 PRO A CA 1
ATOM 3993 C C . PRO A 1 522 ? -7.422 2.052 -12.518 1.00 96.25 522 PRO A C 1
ATOM 3995 O O . PRO A 1 522 ? -7.167 1.287 -13.450 1.00 96.25 522 PRO A O 1
ATOM 3998 N N . ASP A 1 523 ? -6.438 2.684 -11.870 1.00 97.06 523 ASP A N 1
ATOM 3999 C CA . ASP A 1 523 ? -5.030 2.305 -12.013 1.00 97.06 523 ASP A CA 1
ATOM 4000 C C . ASP A 1 523 ? -4.653 1.040 -11.209 1.00 97.06 523 ASP A C 1
ATOM 4002 O O . ASP A 1 523 ? -3.564 0.494 -11.398 1.00 97.06 523 ASP A O 1
ATOM 4006 N N . PHE A 1 524 ? -5.520 0.504 -10.349 1.00 98.19 524 PHE A N 1
ATOM 4007 C CA . PHE A 1 524 ? -5.248 -0.707 -9.560 1.00 98.19 524 PHE A CA 1
ATOM 4008 C C . PHE A 1 524 ? -5.942 -1.932 -10.159 1.00 98.19 524 PHE A C 1
ATOM 4010 O O . PHE A 1 524 ? -6.732 -2.611 -9.514 1.00 98.19 524 PHE A O 1
ATOM 4017 N N . THR A 1 525 ? -5.595 -2.245 -11.406 1.00 98.31 525 THR A N 1
ATOM 4018 C CA . THR A 1 525 ? -6.117 -3.366 -12.220 1.00 98.31 525 THR A CA 1
ATOM 4019 C C . THR A 1 525 ? -6.087 -4.753 -11.558 1.00 98.31 525 THR A C 1
ATOM 4021 O O . THR A 1 525 ? -6.771 -5.669 -12.005 1.00 98.31 525 THR A O 1
ATOM 4024 N N . TRP A 1 526 ? -5.304 -4.953 -10.493 1.00 98.75 526 TRP A N 1
ATOM 4025 C CA . TRP A 1 526 ? -5.313 -6.186 -9.692 1.00 98.75 526 TRP A CA 1
ATOM 4026 C C . TRP A 1 526 ? -6.504 -6.289 -8.729 1.00 98.75 526 TRP A C 1
ATOM 4028 O O . TRP A 1 526 ? -6.772 -7.361 -8.190 1.00 98.75 526 TRP A O 1
ATOM 4038 N N . GLU A 1 527 ? -7.228 -5.195 -8.507 1.00 98.75 527 GLU A N 1
ATOM 4039 C CA . GLU A 1 527 ? -8.486 -5.178 -7.767 1.00 98.75 527 GLU A CA 1
ATOM 4040 C C . GLU A 1 527 ? -9.693 -5.526 -8.656 1.00 98.75 527 GLU A C 1
ATOM 4042 O O . GLU A 1 527 ? -10.761 -5.825 -8.113 1.00 98.75 527 GLU A O 1
ATOM 4047 N N . ASP A 1 528 ? -9.530 -5.567 -9.985 1.00 98.12 528 ASP A N 1
ATOM 4048 C CA . ASP A 1 528 ? -10.552 -6.059 -10.912 1.00 98.12 528 ASP A CA 1
ATOM 4049 C C . ASP A 1 528 ? -10.708 -7.579 -10.781 1.00 98.12 528 ASP A C 1
ATOM 4051 O O . ASP A 1 528 ? -9.762 -8.351 -10.964 1.00 98.12 528 ASP A O 1
ATOM 4055 N N . VAL A 1 529 ? -11.928 -8.022 -10.476 1.00 97.81 529 VAL A N 1
ATOM 4056 C CA . VAL A 1 529 ? -12.266 -9.441 -10.312 1.00 97.81 529 VAL A CA 1
ATOM 4057 C C . VAL A 1 529 ? -12.310 -10.140 -11.669 1.00 97.81 529 VAL A C 1
ATOM 4059 O O . VAL A 1 529 ? -13.076 -9.756 -12.554 1.00 97.81 529 VAL A O 1
ATOM 4062 N N . LYS A 1 530 ? -11.558 -11.236 -11.812 1.00 97.06 530 LYS A N 1
ATOM 4063 C CA . LYS A 1 530 ? -11.713 -12.149 -12.950 1.00 97.06 530 LYS A CA 1
ATOM 4064 C C . LYS A 1 530 ? -12.873 -13.113 -12.672 1.00 97.06 530 LYS A C 1
ATOM 4066 O O . LYS A 1 530 ? -12.869 -13.753 -11.621 1.00 97.06 530 LYS A O 1
ATOM 4071 N N . PRO A 1 531 ? -13.842 -13.280 -13.591 1.00 95.69 531 PRO A N 1
ATOM 4072 C CA . PRO A 1 531 ? -14.871 -14.304 -13.449 1.00 95.69 531 PRO A CA 1
ATOM 4073 C C . PRO A 1 531 ? -14.244 -15.701 -13.364 1.00 95.69 531 PRO A C 1
ATOM 4075 O O . PRO A 1 531 ? -13.461 -16.081 -14.233 1.00 95.69 531 PRO A O 1
ATOM 4078 N N . LEU A 1 532 ? -14.607 -16.467 -12.334 1.00 95.31 532 LEU A N 1
ATOM 4079 C CA . LEU A 1 532 ? -14.216 -17.867 -12.171 1.00 95.31 532 LEU A CA 1
ATOM 4080 C C . LEU A 1 532 ? -15.469 -18.739 -12.189 1.00 95.31 532 LEU A C 1
ATOM 4082 O O . LEU A 1 532 ? -16.415 -18.493 -11.444 1.00 95.31 532 LEU A O 1
ATOM 4086 N N . VAL A 1 533 ? -15.463 -19.768 -13.035 1.00 84.50 533 VAL A N 1
ATOM 4087 C CA . VAL A 1 533 ? -16.570 -20.717 -13.179 1.00 84.50 533 VAL A CA 1
ATOM 4088 C C . VAL A 1 533 ? -16.079 -22.097 -12.759 1.00 84.50 533 VAL A C 1
ATOM 4090 O O . VAL A 1 533 ? -15.070 -22.582 -13.266 1.00 84.50 533 VAL A O 1
ATOM 4093 N N . LEU A 1 534 ? -16.799 -22.738 -11.837 1.00 81.06 534 LEU A N 1
ATOM 4094 C CA . LEU A 1 534 ? -16.659 -24.174 -11.613 1.00 81.06 534 LEU A CA 1
ATOM 4095 C C . LEU A 1 534 ? -17.299 -24.903 -12.794 1.00 81.06 534 LEU A C 1
ATOM 4097 O O . LEU A 1 534 ? -18.513 -24.813 -12.986 1.00 81.06 534 LEU A O 1
ATOM 4101 N N . GLU A 1 535 ? -16.500 -25.639 -13.566 1.00 72.31 535 GLU A N 1
ATOM 4102 C CA . GLU A 1 535 ? -17.042 -26.596 -14.531 1.00 72.31 535 GLU A CA 1
ATOM 4103 C C . GLU A 1 535 ? -17.949 -27.588 -13.789 1.00 72.31 535 GLU A C 1
ATOM 4105 O O . GLU A 1 535 ? -17.560 -28.189 -12.782 1.00 72.31 535 GLU A O 1
ATOM 4110 N N . SER A 1 536 ? -19.190 -27.714 -14.260 1.00 60.50 536 SER A N 1
ATOM 4111 C CA . SER A 1 536 ? -20.161 -28.646 -13.687 1.00 60.50 536 SER A CA 1
ATOM 4112 C C . SER A 1 536 ? -19.698 -30.075 -13.966 1.00 60.50 536 SER A C 1
ATOM 4114 O O . SER A 1 536 ? -19.458 -30.419 -15.122 1.00 60.50 536 SER A O 1
ATOM 4116 N N . SER A 1 537 ? -19.531 -30.867 -12.903 1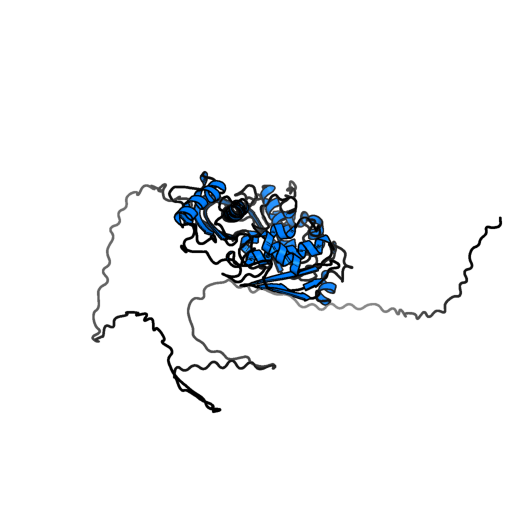.00 47.88 537 SER A N 1
ATOM 4117 C CA . SER A 1 537 ? -19.114 -32.279 -12.969 1.00 47.88 537 SER A CA 1
ATOM 4118 C C . SER A 1 537 ? -20.247 -33.198 -13.415 1.00 47.88 537 SER A C 1
ATOM 4120 O O . SER A 1 537 ? -21.385 -32.953 -12.955 1.00 47.88 537 SER A O 1
#

Organism: NCBI:txid41844

InterPro domains:
  IPR002133 S-adenosylmethionine synthetase [PTHR11964] (148-533)
  IPR002133 S-adenosylmethionine synthetase [TIGR01034] (151-530)
  IPR022628 S-adenosylmethionine synthetase, N-terminal [PF00438] (150-245)
  IPR022629 S-adenosylmethionine synthetase, central domain [PF02772] (263-384)
  IPR022630 S-adenosylmethionine synthetase, C-terminal [PF02773] (387-527)
  IPR022631 S-adenosylmethionine synthetase, conserved site [PS00376] (265-275)
  IPR022631 S-adenosylmethionine synthetase, conserved site [PS00377] (412-420)
  IPR022636 S-adenosylmethionine synthetase superfamily [SSF55973] (149-254)
  IPR022636 S-adenosylmethionine synthetase superfamily [SSF55973] (261-384)
  IPR022636 S-adenosylmethionine synthetase superfamily [SSF55973] (387-531)

Radius of gyration: 34.52 Å; chains: 1; bounding box: 83×86×134 Å

Secondary structure (DSSP, 8-state):
---------------------PPPP--------------------------------------S-------------------------------------PPPP----------------------PPP---S-------TTTT---EEEEEEEEE-TTSHHHHHHHHHHHHHHHHHHH-TT-EEEEEEEEETTEEEEEEEEE-SS---HHHHHHHHHHHHT-EETTTTEETTTSEEEEEEEPPPHHHHHHHHGGGTS-GGGPPBSS-EEEEEEEETTSTTSS-HHHHHHHHHHHHHHHHHHTTTTTTEEEEEEEEEEEEEEEETTEEEEEEEEEEEEEEEE-SSS-HHHHHHHIIIIIIHHHS-GGG--TT-EEEESTTS---S-HHHHS-EETTS-TTTTTTTTSS---S---TTB-TTSHHHHHHHHHHHHHHHHHHTTS-SEEEEEEEE-BT-SS-SEEEEE-TT--SS-HHHHHHHHHHH----HHHHHHHTTTT--STTTTTTTSSS-SSS---TT-GGGSPPP------

pLDDT: mean 78.69, std 30.18, range [23.17, 99.0]